Protein AF-A0A1B0G3V1-F1 (afdb_monomer_lite)

Sequence (393 aa):
MEASKSVLIEKIVREFPKKILHIKELLAAGVFPDDNFSDVQREESDADNELSPGILSYQRLHEMIHAVKAVIHDLVEDAHIVKAVQLDADTPCDEVVNPVQKYALAKIHDVETEAAAFFEHVYRYFLSRANAVSKAEKYLHYCVDYKRAVVELDEMEYFKLRVVLCEVRNHYFSLLDIVTKSFGAKCSKCCRGISASDWVRRARDLVFHLACFACDQCGRQLSTGEQFALMEDRVLCKAHYLETVEGGTTSSDDGCDGDGYHKSKTKRVRTTFTEEQLQVLQANFQIDSNPDGQDLERIASVTGLSKRVTQVWFQNSRARQKKHIHAGKNKIREPEGSSFARHINLQLTYSFQNNAQNAMQLNGTKTTLYPSHESSMDELSQDSSVHCMQSEV

Foldseek 3Di:
DDDPLVVLLVCLLPVLVVLLVVLVCCLVPVLQPDDDVVVLLVVQQVDDDPDPRQQPPCVSVVVLLVVLLVLLVVLLVNLVSLLCSLVDPPDPPPDDSDPLSVVLNVLSVVSNVVSVVSVVVSVVLVVQLVVLVVVCVVCVPPDCVSSVVNVVSSRVSSVVSSVSSVVSSVSSVSSNVSSCQVPAAAALQPRGHDDPPFDWDDDPPHIHGQQRCAAPVPSHRDDPPFDWDQDPNGIHGPVVVCCVVVVPPPDDDDDDDDDDDDDDPDDDDDDDADPVLVVLLVVVCVVPLDDDQVVLVVNCVVRVHDSVVSNVVSVVVVVVVVCVVPPPDDDDDDDDDDDDDDDDDPPPDPPPPPPDPDDDDDDDDDDDDDDDDDDDDDDDDDDDDDDDDDDDD

Radius of gyration: 38.31 Å; chains: 1; bounding box: 88×73×116 Å

Organism: Glossina morsitans morsitans (NCBI:txid37546)

InterPro domains:
  IPR001356 Homeodomain [PF00046] (267-323)
  IPR001356 Homeodomain [PS50071] (264-324)
  IPR001356 Homeodomain [SM00389] (266-328)
  IPR001356 Homeodomain [cd00086] (267-324)
  IPR001781 Zinc finger, LIM-type [PF00412] (187-243)
  IPR001781 Zinc finger, LIM-type [PS00478] (187-222)
  IPR001781 Zinc finger, LIM-type [PS50023] (185-247)
  IPR001781 Zinc finger, LIM-type [SM00132] (186-240)
  IPR003186 Proteasome activator PA28, C-terminal domain [PF02252] (59-183)
  IPR009057 Homedomain-like superfamily [SSF46689] (252-323)
  IPR036252 Proteasome activator superfamily [SSF47216] (10-184)
  IPR036997 Proteasome activator PA28, C-terminal domain superfamily [G3DSA:1.20.120.180] (55-182)
  IPR050453 LIM/homeobox transcription factors [PTHR24208] (143-377)

pLDDT: mean 73.2, std 25.64, range [22.42, 98.25]

Secondary structure (DSSP, 8-state):
-PPPHHHHHHHHHHHHHHHHHHHHHHHHSTTS-SS-HHHHHHTTTTS---S-TTSS--HHHHHHHHHHHHHHHHHHHHHHHHHHHHH-TT--TTS---HHHHHHHHHHHHHHHHHHHHHHHHHHHHHHHHHHHHHHHHTTTT-THHHHHHHHHHHHHHHHHHHHHHHHHHHHHHHHHHHHHHHS-B-TTT-PBPPTT--EEEETTEEEETTT-B-TTT-PBPPTT--EEEETTEEEEHHHHHHHHHTT-----------------PPPPPPPPPHHHHHHHHHHHHH-SS--HHHHHHHHHHHT--HHHHHHHHHHHHHHHHHHHHTT-----------------------------------------------------------------

Structure (mmCIF, N/CA/C/O backbone):
data_AF-A0A1B0G3V1-F1
#
_entry.id   AF-A0A1B0G3V1-F1
#
loop_
_atom_site.group_PDB
_atom_site.id
_atom_site.type_symbol
_atom_site.label_atom_id
_atom_site.label_alt_id
_atom_site.label_comp_id
_atom_site.label_asym_id
_atom_site.label_entity_id
_atom_site.label_seq_id
_atom_site.pdbx_PDB_ins_code
_atom_site.Cartn_x
_atom_site.Cartn_y
_atom_site.Cartn_z
_atom_site.occupancy
_atom_site.B_iso_or_equiv
_atom_site.auth_seq_id
_atom_site.auth_comp_id
_atom_site.auth_asym_id
_atom_site.auth_atom_id
_atom_site.pdbx_PDB_model_num
ATOM 1 N N . MET A 1 1 ? -11.941 23.125 -4.110 1.00 41.34 1 MET A N 1
ATOM 2 C CA . MET A 1 1 ? -12.580 22.264 -3.095 1.00 41.34 1 MET A CA 1
ATOM 3 C C . MET A 1 1 ? -11.574 21.190 -2.748 1.00 41.34 1 MET A C 1
ATOM 5 O O . MET A 1 1 ? -11.432 20.248 -3.517 1.00 41.34 1 MET A O 1
ATOM 9 N N . GLU A 1 2 ? -10.806 21.377 -1.681 1.00 52.44 2 GLU A N 1
ATOM 10 C CA . GLU A 1 2 ? -9.935 20.316 -1.173 1.00 52.44 2 GLU A CA 1
ATOM 11 C C . GLU A 1 2 ? -10.814 19.174 -0.662 1.00 52.44 2 GLU A C 1
ATOM 13 O O . GLU A 1 2 ? -11.780 19.394 0.072 1.00 52.44 2 GLU A O 1
ATOM 18 N N . ALA A 1 3 ? -10.539 17.954 -1.119 1.00 65.00 3 ALA A N 1
ATOM 19 C CA . ALA A 1 3 ? -11.189 16.780 -0.563 1.00 65.00 3 ALA A CA 1
ATOM 20 C C . ALA A 1 3 ? -10.774 16.657 0.909 1.00 65.00 3 ALA A C 1
ATOM 22 O O . ALA A 1 3 ? -9.590 16.752 1.224 1.00 65.00 3 ALA A O 1
ATOM 23 N N . SER A 1 4 ? -11.740 16.438 1.805 1.00 81.19 4 SER A N 1
ATOM 24 C CA . SER A 1 4 ? -11.443 16.205 3.221 1.00 81.19 4 SER A CA 1
ATOM 25 C C . SER A 1 4 ? -10.460 15.038 3.372 1.00 81.19 4 SER A C 1
ATOM 27 O O . SER A 1 4 ? -10.542 14.052 2.635 1.00 81.19 4 SER A O 1
ATOM 29 N N . LYS A 1 5 ? -9.547 15.122 4.346 1.00 83.44 5 LYS A N 1
ATOM 30 C CA . LYS A 1 5 ? -8.540 14.090 4.640 1.00 83.44 5 LYS A CA 1
ATOM 31 C C . LYS A 1 5 ? -9.119 12.673 4.714 1.00 83.44 5 LYS A C 1
ATOM 33 O O . LYS A 1 5 ? -8.506 11.737 4.207 1.00 83.44 5 LYS A O 1
ATOM 38 N N . SER A 1 6 ? -10.317 12.510 5.276 1.00 83.12 6 SER A N 1
ATOM 39 C CA . SER A 1 6 ? -11.014 11.217 5.341 1.00 83.12 6 SER A CA 1
ATOM 40 C C . SER A 1 6 ? -11.333 10.640 3.956 1.00 83.12 6 SER A C 1
ATOM 42 O O . SER A 1 6 ? -11.137 9.447 3.732 1.00 83.12 6 SER A O 1
ATOM 44 N N . VAL A 1 7 ? -11.744 11.485 3.007 1.00 87.75 7 VAL A N 1
ATOM 45 C CA . VAL A 1 7 ? -12.049 11.100 1.620 1.00 87.75 7 VAL A CA 1
ATOM 46 C C . VAL A 1 7 ? -10.784 10.654 0.890 1.00 87.75 7 VAL A C 1
ATOM 48 O O . VAL A 1 7 ? -10.809 9.674 0.145 1.00 87.75 7 VAL A O 1
ATOM 51 N N . LEU A 1 8 ? -9.661 11.343 1.118 1.00 89.31 8 LEU A N 1
ATOM 52 C CA . LEU A 1 8 ? -8.372 10.960 0.540 1.00 89.31 8 LEU A CA 1
ATOM 53 C C . LEU A 1 8 ? -7.884 9.616 1.091 1.00 89.31 8 LEU A C 1
ATOM 55 O O . LEU A 1 8 ? -7.462 8.764 0.313 1.00 89.31 8 LEU A O 1
ATOM 59 N N . ILE A 1 9 ? -8.002 9.392 2.403 1.00 89.75 9 ILE A N 1
ATOM 60 C CA . ILE A 1 9 ? -7.645 8.112 3.034 1.00 89.75 9 ILE A CA 1
ATOM 61 C C . ILE A 1 9 ? -8.496 6.972 2.463 1.00 89.75 9 ILE A C 1
ATOM 63 O O . ILE A 1 9 ? -7.950 5.939 2.076 1.00 89.75 9 ILE A O 1
ATOM 67 N N . GLU A 1 10 ? -9.815 7.156 2.353 1.00 88.19 10 GLU A N 1
ATOM 68 C CA . GLU A 1 10 ? -10.707 6.140 1.783 1.00 88.19 10 GLU A CA 1
ATOM 69 C C . GLU A 1 10 ? -10.353 5.832 0.320 1.00 88.19 10 GLU A C 1
ATOM 71 O O . GLU A 1 10 ? -10.288 4.665 -0.079 1.00 88.19 10 GLU A O 1
ATOM 76 N N . LYS A 1 11 ? -10.052 6.869 -0.472 1.00 90.19 11 LYS A N 1
ATOM 77 C CA . LYS A 1 11 ? -9.587 6.710 -1.854 1.00 90.19 11 LYS A CA 1
ATOM 78 C C . LYS A 1 11 ? -8.290 5.897 -1.910 1.00 90.19 11 LYS A C 1
ATOM 80 O O . LYS A 1 11 ? -8.222 4.956 -2.695 1.00 90.19 11 LYS A O 1
ATOM 85 N N . ILE A 1 12 ? -7.296 6.211 -1.077 1.00 93.12 12 ILE A N 1
ATOM 86 C CA . ILE A 1 12 ? -6.013 5.489 -1.035 1.00 93.12 12 ILE A CA 1
ATOM 87 C C . ILE A 1 12 ? -6.235 4.006 -0.718 1.00 93.12 12 ILE A C 1
ATOM 89 O O . ILE A 1 12 ? -5.796 3.140 -1.476 1.00 93.12 12 ILE A O 1
ATOM 93 N N . VAL A 1 13 ? -6.967 3.707 0.360 1.00 91.12 13 VAL A N 1
ATOM 94 C CA . VAL A 1 13 ? -7.218 2.328 0.818 1.00 91.12 13 VAL A CA 1
ATOM 95 C C . VAL A 1 13 ? -7.967 1.504 -0.235 1.00 91.12 13 VAL A C 1
ATOM 97 O O . VAL A 1 13 ? -7.769 0.293 -0.324 1.00 91.12 13 VAL A O 1
ATOM 100 N N . ARG A 1 14 ? -8.797 2.143 -1.067 1.00 91.19 14 ARG A N 1
ATOM 101 C CA . ARG A 1 14 ? -9.555 1.473 -2.130 1.00 91.19 14 ARG A CA 1
ATOM 102 C C . ARG A 1 14 ? -8.787 1.327 -3.444 1.00 91.19 14 ARG A C 1
ATOM 104 O O . ARG A 1 14 ? -8.932 0.302 -4.108 1.00 91.19 14 ARG A O 1
ATOM 111 N N . GLU A 1 15 ? -8.034 2.343 -3.862 1.00 95.38 15 GLU A N 1
ATOM 112 C CA . GLU A 1 15 ? -7.413 2.374 -5.192 1.00 95.38 15 GLU A CA 1
ATOM 113 C C . GLU A 1 15 ? -6.008 1.757 -5.217 1.00 95.38 15 GLU A C 1
ATOM 115 O O . GLU A 1 15 ? -5.678 1.065 -6.180 1.00 95.38 15 GLU A O 1
ATOM 120 N N . PHE A 1 16 ? -5.194 1.912 -4.165 1.00 96.81 16 PHE A N 1
ATOM 121 C CA . PHE A 1 16 ? -3.821 1.380 -4.164 1.00 96.81 16 PHE A CA 1
ATOM 122 C C . PHE A 1 16 ? -3.772 -0.147 -4.328 1.00 96.81 16 PHE A C 1
ATOM 124 O O . PHE A 1 16 ? -2.974 -0.620 -5.139 1.00 96.81 16 PHE A O 1
ATOM 131 N N . PRO A 1 17 ? -4.641 -0.951 -3.675 1.00 96.50 17 PRO A N 1
ATOM 132 C CA . PRO A 1 17 ? -4.692 -2.389 -3.931 1.00 96.50 17 PRO A CA 1
ATOM 133 C C . PRO A 1 17 ? -4.973 -2.741 -5.397 1.00 96.50 17 PRO A C 1
ATOM 135 O O . PRO A 1 17 ? -4.404 -3.701 -5.910 1.00 96.50 17 PRO A O 1
ATOM 138 N N . LYS A 1 18 ? -5.805 -1.954 -6.094 1.00 96.44 18 LYS A N 1
ATOM 139 C CA . LYS A 1 18 ? -6.085 -2.169 -7.521 1.00 96.44 18 LYS A CA 1
ATOM 140 C C . LYS A 1 18 ? -4.871 -1.841 -8.380 1.00 96.44 18 LYS A C 1
ATOM 142 O O . LYS A 1 18 ? -4.562 -2.608 -9.281 1.00 96.44 18 LYS A O 1
ATOM 147 N N . LYS A 1 19 ? -4.150 -0.756 -8.076 1.00 97.38 19 LYS A N 1
ATOM 148 C CA . LYS A 1 19 ? -2.897 -0.411 -8.767 1.00 97.38 19 LYS A CA 1
ATOM 149 C C . LYS A 1 19 ? -1.826 -1.485 -8.566 1.00 97.38 19 LYS A C 1
ATOM 151 O O . LYS A 1 19 ? -1.173 -1.889 -9.521 1.00 97.38 19 LYS A O 1
ATOM 156 N N . ILE A 1 20 ? -1.705 -2.024 -7.351 1.00 97.25 20 ILE A N 1
ATOM 157 C CA . ILE A 1 20 ? -0.814 -3.155 -7.051 1.00 97.25 20 ILE A CA 1
ATOM 158 C C . ILE A 1 20 ? -1.185 -4.384 -7.889 1.00 97.25 20 ILE A C 1
ATOM 160 O O . ILE A 1 20 ? -0.295 -5.039 -8.430 1.00 97.25 20 ILE A O 1
ATOM 164 N N . LEU A 1 21 ? -2.477 -4.716 -7.985 1.00 95.06 21 LEU A N 1
ATOM 165 C CA . LEU A 1 21 ? -2.950 -5.822 -8.822 1.00 95.06 21 LEU A CA 1
ATOM 166 C C . LEU A 1 21 ? -2.661 -5.565 -10.300 1.00 95.06 21 LEU A C 1
ATOM 168 O O . LEU A 1 21 ? -2.097 -6.437 -10.945 1.00 95.06 21 LEU A O 1
ATOM 172 N N . HIS A 1 22 ? -2.929 -4.359 -10.794 1.00 94.31 22 HIS A N 1
ATOM 173 C CA . HIS A 1 22 ? -2.616 -3.977 -12.166 1.00 94.31 22 HIS A CA 1
ATOM 174 C C . HIS A 1 22 ? -1.121 -4.130 -12.481 1.00 94.31 22 HIS A C 1
ATOM 176 O O . HIS A 1 22 ? -0.763 -4.695 -13.506 1.00 94.31 22 HIS A O 1
ATOM 182 N N . ILE A 1 23 ? -0.222 -3.717 -11.581 1.00 94.88 23 ILE A N 1
ATOM 183 C CA . ILE A 1 23 ? 1.225 -3.912 -11.777 1.00 94.88 23 ILE A CA 1
ATOM 184 C C . ILE A 1 23 ? 1.596 -5.400 -11.771 1.00 94.88 23 ILE A C 1
ATOM 186 O O . ILE A 1 23 ? 2.448 -5.828 -12.546 1.00 94.88 23 ILE A O 1
ATOM 190 N N . LYS A 1 24 ? 0.961 -6.215 -10.920 1.00 92.44 24 LYS A N 1
ATOM 191 C CA . LYS A 1 24 ? 1.150 -7.675 -10.949 1.00 92.44 24 LYS A CA 1
ATOM 192 C C . LYS A 1 24 ? 0.668 -8.278 -12.265 1.00 92.44 24 LYS A C 1
ATOM 194 O O . LYS A 1 24 ? 1.334 -9.161 -12.784 1.00 92.44 24 LYS A O 1
ATOM 199 N N . GLU A 1 25 ? -0.449 -7.798 -12.796 1.00 91.12 25 GLU A N 1
ATOM 200 C CA . GLU A 1 25 ? -0.955 -8.194 -14.107 1.00 91.12 25 GLU A CA 1
ATOM 201 C C . GLU A 1 25 ? -0.005 -7.751 -15.218 1.00 91.12 25 GLU A C 1
ATOM 203 O O . GLU A 1 25 ? 0.271 -8.553 -16.092 1.00 91.12 25 GLU A O 1
ATOM 208 N N . LEU A 1 26 ? 0.578 -6.549 -15.172 1.00 88.75 26 LEU A N 1
ATOM 209 C CA . LEU A 1 26 ? 1.606 -6.130 -16.136 1.00 88.75 26 LEU A CA 1
ATOM 210 C C . LEU A 1 26 ? 2.846 -7.031 -16.093 1.00 88.75 26 LEU A C 1
ATOM 212 O O . LEU A 1 26 ? 3.433 -7.309 -17.133 1.00 88.75 26 LEU A O 1
ATOM 216 N N . LEU A 1 27 ? 3.235 -7.487 -14.900 1.00 86.06 27 LEU A N 1
ATOM 217 C CA . LEU A 1 27 ? 4.359 -8.405 -14.708 1.00 86.06 27 LEU A CA 1
ATOM 218 C C . LEU A 1 27 ? 4.049 -9.855 -15.121 1.00 86.06 27 LEU A C 1
ATOM 220 O O . LEU A 1 27 ? 4.995 -10.593 -15.366 1.00 86.06 27 LEU A O 1
ATOM 224 N N . ALA A 1 28 ? 2.775 -10.266 -15.136 1.00 80.56 28 ALA A N 1
ATOM 225 C CA . ALA A 1 28 ? 2.342 -11.651 -15.370 1.00 80.56 28 ALA A CA 1
ATOM 226 C C . ALA A 1 28 ? 1.666 -11.877 -16.734 1.00 80.56 28 ALA A C 1
ATOM 228 O O . ALA A 1 28 ? 1.690 -12.978 -17.275 1.00 80.56 28 ALA A O 1
ATOM 229 N N . ALA A 1 29 ? 1.013 -10.858 -17.287 1.00 62.97 29 ALA A N 1
ATOM 230 C CA . ALA A 1 29 ? 0.529 -10.866 -18.655 1.00 62.97 29 ALA A CA 1
ATOM 231 C C . ALA A 1 29 ? 1.750 -10.763 -19.570 1.00 62.97 29 ALA A C 1
ATOM 233 O O . ALA A 1 29 ? 2.663 -9.996 -19.272 1.00 62.97 29 ALA A O 1
ATOM 234 N N . GLY A 1 30 ? 1.752 -11.471 -20.703 1.00 56.88 30 GLY A N 1
ATOM 235 C CA . GLY A 1 30 ? 2.841 -11.506 -21.698 1.00 56.88 30 GLY A CA 1
ATOM 236 C C . GLY A 1 30 ? 3.227 -10.162 -22.355 1.00 56.88 30 GLY A C 1
ATOM 237 O O . GLY A 1 30 ? 3.735 -10.132 -23.471 1.00 56.88 30 GLY A O 1
ATOM 238 N N . VAL A 1 31 ? 2.967 -9.031 -21.695 1.00 61.94 31 VAL A N 1
ATOM 239 C CA . VAL A 1 31 ? 3.652 -7.748 -21.881 1.00 61.94 31 VAL A CA 1
ATOM 240 C C . VAL A 1 31 ? 5.141 -7.884 -21.542 1.00 61.94 31 VAL A C 1
ATOM 242 O O . VAL A 1 31 ? 5.969 -7.362 -22.280 1.00 61.94 31 VAL A O 1
ATOM 245 N N . PHE A 1 32 ? 5.478 -8.632 -20.486 1.00 66.81 32 PHE A N 1
ATOM 246 C CA . PHE A 1 32 ? 6.849 -9.008 -20.130 1.00 66.81 32 PHE A CA 1
ATOM 247 C C . PHE A 1 32 ? 6.982 -10.539 -20.188 1.00 66.81 32 PHE A C 1
ATOM 249 O O . PHE A 1 32 ? 6.655 -11.195 -19.201 1.00 66.81 32 PHE A O 1
ATOM 256 N N . PRO A 1 33 ? 7.390 -11.136 -21.324 1.00 60.84 33 PRO A N 1
ATOM 257 C CA . PRO A 1 33 ? 7.521 -12.589 -21.441 1.00 60.84 33 PRO A CA 1
ATOM 258 C C . PRO A 1 33 ? 8.522 -13.162 -20.425 1.00 60.84 33 PRO A C 1
ATOM 260 O O . PRO A 1 33 ? 9.569 -12.569 -20.150 1.00 60.84 33 PRO A O 1
ATOM 263 N N . ASP A 1 34 ? 8.179 -14.320 -19.857 1.00 57.31 34 ASP A N 1
ATOM 264 C CA . ASP A 1 34 ? 8.804 -14.813 -18.629 1.00 57.31 34 ASP A CA 1
ATOM 265 C C . ASP A 1 34 ? 10.310 -15.099 -18.753 1.00 57.31 34 ASP A C 1
ATOM 267 O O . ASP A 1 34 ? 11.017 -14.845 -17.777 1.00 57.31 34 ASP A O 1
ATOM 271 N N . ASP A 1 35 ? 10.836 -15.497 -19.926 1.00 54.62 35 ASP A N 1
ATOM 272 C CA . ASP A 1 35 ? 12.162 -16.141 -19.953 1.00 54.62 35 ASP A CA 1
ATOM 273 C C . ASP A 1 35 ? 13.162 -15.773 -21.066 1.00 54.62 35 ASP A C 1
ATOM 275 O O . ASP A 1 35 ? 14.264 -16.327 -21.063 1.00 54.62 35 ASP A O 1
ATOM 279 N N . ASN A 1 36 ? 12.907 -14.826 -21.982 1.00 57.75 36 ASN A N 1
ATOM 280 C CA . ASN A 1 36 ? 13.995 -14.368 -22.862 1.00 57.75 36 ASN A CA 1
ATOM 281 C C . ASN A 1 36 ? 13.701 -13.081 -23.645 1.00 57.75 36 ASN A C 1
ATOM 283 O O . ASN A 1 36 ? 12.720 -12.998 -24.379 1.00 57.75 36 ASN A O 1
ATOM 287 N N . PHE A 1 37 ? 14.614 -12.102 -23.594 1.00 64.81 37 PHE A N 1
ATOM 288 C CA . PHE A 1 37 ? 14.570 -10.942 -24.501 1.00 64.81 37 PHE A CA 1
ATOM 289 C C . PHE A 1 37 ? 14.668 -11.365 -25.977 1.00 64.81 37 PHE A C 1
ATOM 291 O O . PHE A 1 37 ? 14.140 -10.699 -26.863 1.00 64.81 37 PHE A O 1
ATOM 298 N N . SER A 1 38 ? 15.289 -12.516 -26.244 1.00 59.09 38 SER A N 1
ATOM 299 C CA . SER A 1 38 ? 15.387 -13.072 -27.594 1.00 59.09 38 SER A CA 1
ATOM 300 C C . SER A 1 38 ? 14.032 -13.427 -28.222 1.00 59.09 38 SER A C 1
ATOM 302 O O . SER A 1 38 ? 13.942 -13.421 -29.446 1.00 59.09 38 SER A O 1
ATOM 304 N N . ASP A 1 39 ? 12.976 -13.662 -27.435 1.00 54.94 39 ASP A N 1
ATOM 305 C CA . ASP A 1 39 ? 11.621 -13.868 -27.968 1.00 54.94 39 ASP A CA 1
ATOM 306 C C . ASP A 1 39 ? 10.946 -12.535 -28.340 1.00 54.94 39 ASP A C 1
ATOM 308 O O . ASP A 1 39 ? 10.240 -12.470 -29.343 1.00 54.94 39 ASP A O 1
ATOM 312 N N . VAL A 1 40 ? 11.269 -11.446 -27.626 1.00 57.56 40 VAL A N 1
ATOM 313 C CA . VAL A 1 40 ? 10.843 -10.072 -27.969 1.00 57.56 40 VAL A CA 1
ATOM 314 C C . VAL A 1 40 ? 11.434 -9.632 -29.314 1.00 57.56 40 VAL A C 1
ATOM 316 O O . VAL A 1 40 ? 10.771 -8.948 -30.085 1.00 57.56 40 VAL A O 1
ATOM 319 N N . GLN A 1 41 ? 12.660 -10.061 -29.629 1.00 56.66 41 GLN A N 1
ATOM 320 C CA . GLN A 1 41 ? 13.296 -9.777 -30.920 1.00 56.66 41 GLN A CA 1
ATOM 321 C C . GLN A 1 41 ? 12.769 -10.645 -32.077 1.00 56.66 41 GLN A C 1
ATOM 323 O O . GLN A 1 41 ? 12.874 -10.238 -33.233 1.00 56.66 41 GLN A O 1
ATOM 328 N N . ARG A 1 42 ? 12.239 -11.845 -31.793 1.00 48.03 42 ARG A N 1
ATOM 329 C CA . ARG A 1 42 ? 11.872 -12.843 -32.815 1.00 48.03 42 ARG A CA 1
ATOM 330 C C . ARG A 1 42 ? 10.510 -12.559 -33.461 1.00 48.03 42 ARG A C 1
ATOM 332 O O . ARG A 1 42 ? 10.368 -12.766 -34.657 1.00 48.03 42 ARG A O 1
ATOM 339 N N . GLU A 1 43 ? 9.541 -12.036 -32.705 1.00 48.56 43 GLU A N 1
ATOM 340 C CA . GLU A 1 43 ? 8.229 -11.614 -33.247 1.00 48.56 43 GLU A CA 1
ATOM 341 C C . GLU A 1 43 ? 8.336 -10.417 -34.207 1.00 48.56 43 GLU A C 1
ATOM 343 O O . GLU A 1 43 ? 7.479 -10.183 -35.056 1.00 48.56 43 GLU A O 1
ATOM 348 N N . GLU A 1 44 ? 9.413 -9.658 -34.069 1.00 50.81 44 GLU A N 1
ATOM 349 C CA . GLU A 1 44 ? 9.633 -8.382 -34.728 1.00 50.81 44 GLU A CA 1
ATOM 350 C C . GLU A 1 44 ? 10.407 -8.518 -36.062 1.00 50.81 44 GLU A C 1
ATOM 352 O O . GLU A 1 44 ? 10.298 -7.656 -36.934 1.00 50.81 44 GLU A O 1
ATOM 357 N N . SER A 1 45 ? 11.132 -9.627 -36.274 1.00 49.50 45 SER A N 1
ATOM 358 C CA . SER A 1 45 ? 11.856 -9.916 -37.525 1.00 49.50 45 SER A CA 1
ATOM 359 C C . SER A 1 45 ? 10.982 -10.443 -38.669 1.00 49.50 45 SER A C 1
ATOM 361 O O . SER A 1 45 ? 11.428 -10.433 -39.813 1.00 49.50 45 SER A O 1
ATOM 363 N N . ASP A 1 46 ? 9.757 -10.891 -38.377 1.00 47.59 46 ASP A N 1
ATOM 364 C CA . ASP A 1 46 ? 8.827 -11.453 -39.372 1.00 47.59 46 ASP A CA 1
ATOM 365 C C . ASP A 1 46 ? 7.996 -10.373 -40.103 1.00 47.59 46 ASP A C 1
ATOM 367 O O . ASP A 1 46 ? 7.185 -10.687 -40.975 1.00 47.59 46 ASP A O 1
ATOM 371 N N . ALA A 1 47 ? 8.186 -9.090 -39.770 1.00 48.47 47 ALA A N 1
ATOM 372 C CA . ALA A 1 47 ? 7.537 -7.966 -40.440 1.00 48.47 47 ALA A CA 1
ATOM 373 C C . ALA A 1 47 ? 8.410 -7.430 -41.593 1.00 48.47 47 ALA A C 1
ATOM 375 O O . ALA A 1 47 ? 9.429 -6.777 -41.367 1.00 48.47 47 ALA A O 1
ATOM 376 N N . ASP A 1 48 ? 7.982 -7.689 -42.832 1.00 43.22 48 ASP A N 1
ATOM 377 C CA . ASP A 1 48 ? 8.581 -7.250 -44.103 1.00 43.22 48 ASP A CA 1
ATOM 378 C C . ASP A 1 48 ? 8.819 -5.722 -44.189 1.00 43.22 48 ASP A C 1
ATOM 380 O O . ASP A 1 48 ? 8.029 -4.986 -44.785 1.00 43.22 48 ASP A O 1
ATOM 384 N N . ASN A 1 49 ? 9.916 -5.209 -43.621 1.00 42.53 49 ASN A N 1
ATOM 385 C CA . ASN A 1 49 ? 10.297 -3.801 -43.746 1.00 42.53 49 ASN A CA 1
ATOM 386 C C . ASN A 1 49 ? 11.707 -3.675 -44.348 1.00 42.53 49 ASN A C 1
ATOM 388 O O . ASN A 1 49 ? 12.718 -3.923 -43.692 1.00 42.53 49 ASN A O 1
ATOM 392 N N . GLU A 1 50 ? 11.771 -3.279 -45.624 1.00 42.81 50 GLU A N 1
ATOM 393 C CA . GLU A 1 50 ? 12.979 -3.123 -46.456 1.00 42.81 50 GLU A CA 1
ATOM 394 C C . GLU A 1 50 ? 13.902 -1.944 -46.048 1.00 42.81 50 GLU A C 1
ATOM 396 O O . GLU A 1 50 ? 14.552 -1.318 -46.886 1.00 42.81 50 GLU A O 1
ATOM 401 N N . LEU A 1 51 ? 14.039 -1.646 -44.754 1.00 40.47 51 LEU A N 1
ATOM 402 C CA . LEU A 1 51 ? 15.114 -0.798 -44.228 1.00 40.47 51 LEU A CA 1
ATOM 403 C C . LEU A 1 51 ? 15.922 -1.588 -43.189 1.00 40.47 51 LEU A C 1
ATOM 405 O O . LEU A 1 51 ? 15.477 -1.756 -42.063 1.00 40.47 51 LEU A O 1
ATOM 409 N N . SER A 1 52 ? 17.123 -2.046 -43.575 1.00 41.66 52 SER A N 1
ATOM 410 C CA . SER A 1 52 ? 18.166 -2.654 -42.717 1.00 41.66 52 SER A CA 1
ATOM 411 C C . SER A 1 52 ? 17.641 -3.471 -41.509 1.00 41.66 52 SER A C 1
ATOM 413 O O . SER A 1 52 ? 17.536 -2.928 -40.404 1.00 41.66 52 SER A O 1
ATOM 415 N N . PRO A 1 53 ? 17.407 -4.791 -41.663 1.00 43.44 53 PRO A N 1
ATOM 416 C CA . PRO A 1 53 ? 16.528 -5.597 -40.792 1.00 43.44 53 PRO A CA 1
ATOM 417 C C . PRO A 1 53 ? 16.955 -5.869 -39.332 1.00 43.44 53 PRO A C 1
ATOM 419 O O . PRO A 1 53 ? 16.436 -6.795 -38.726 1.00 43.44 53 PRO A O 1
ATOM 422 N N . GLY A 1 54 ? 17.917 -5.154 -38.736 1.00 47.00 54 GLY A N 1
ATOM 423 C CA . GLY A 1 54 ? 18.529 -5.596 -37.464 1.00 47.00 54 GLY A CA 1
ATOM 424 C C . GLY A 1 54 ? 18.633 -4.582 -36.327 1.00 47.00 54 GLY A C 1
ATOM 425 O O . GLY A 1 54 ? 19.090 -4.947 -35.252 1.00 47.00 54 GLY A O 1
ATOM 426 N N . ILE A 1 55 ? 18.294 -3.308 -36.548 1.00 47.72 55 ILE A N 1
ATOM 427 C CA . ILE A 1 55 ? 18.562 -2.225 -35.572 1.00 47.72 55 ILE A CA 1
ATOM 428 C C . ILE A 1 55 ? 17.276 -1.461 -35.180 1.00 47.72 55 ILE A C 1
ATOM 430 O O . ILE A 1 55 ? 17.235 -0.753 -34.169 1.00 47.72 55 ILE A O 1
ATOM 434 N N . LEU A 1 56 ? 16.204 -1.617 -35.962 1.00 48.81 56 LEU A N 1
ATOM 435 C CA . LEU A 1 56 ? 15.004 -0.778 -35.886 1.00 48.81 56 LEU A CA 1
ATOM 436 C C . LEU A 1 56 ? 13.836 -1.385 -35.118 1.00 48.81 56 LEU A C 1
ATOM 438 O O . LEU A 1 56 ? 12.918 -0.642 -34.775 1.00 48.81 56 LEU A O 1
ATOM 442 N N . SER A 1 57 ? 13.880 -2.674 -34.799 1.00 56.16 57 SER A N 1
ATOM 443 C CA . SER A 1 57 ? 12.777 -3.287 -34.086 1.00 56.16 57 SER A CA 1
ATOM 444 C C . SER A 1 57 ? 13.029 -3.255 -32.577 1.00 56.16 57 SER A C 1
ATOM 446 O O . SER A 1 57 ? 13.857 -3.984 -32.036 1.00 56.16 57 SER A O 1
ATOM 448 N N . TYR A 1 58 ? 12.409 -2.254 -31.948 1.00 69.50 58 TYR A N 1
ATOM 449 C CA . TYR A 1 58 ? 12.339 -2.031 -30.499 1.00 69.50 58 TYR A CA 1
ATOM 450 C C . TYR A 1 58 ? 10.925 -1.583 -30.093 1.00 69.50 58 TYR A C 1
ATOM 452 O O . TYR A 1 58 ? 10.722 -1.011 -29.020 1.00 69.50 58 TYR A O 1
ATOM 460 N N . GLN A 1 59 ? 9.943 -1.767 -30.978 1.00 72.06 59 GLN A N 1
ATOM 461 C CA . GLN A 1 59 ? 8.606 -1.204 -30.826 1.00 72.06 59 GLN A CA 1
ATOM 462 C C . GLN A 1 59 ? 7.928 -1.774 -29.582 1.00 72.06 59 GLN A C 1
ATOM 464 O O . GLN A 1 59 ? 7.354 -1.018 -28.796 1.00 72.06 59 GLN A O 1
ATOM 469 N N . ARG A 1 60 ? 8.114 -3.071 -29.328 1.00 77.31 60 ARG A N 1
ATOM 470 C CA . ARG A 1 60 ? 7.644 -3.713 -28.107 1.00 77.31 60 ARG A CA 1
ATOM 471 C C . ARG A 1 60 ? 8.287 -3.123 -26.856 1.00 77.31 60 ARG A C 1
ATOM 473 O O . ARG A 1 60 ? 7.588 -2.797 -25.902 1.00 77.31 60 ARG A O 1
ATOM 480 N N . LEU A 1 61 ? 9.601 -2.901 -26.871 1.00 84.12 61 LEU A N 1
ATOM 481 C CA . LEU A 1 61 ? 10.302 -2.264 -25.754 1.00 84.12 61 LEU A CA 1
ATOM 482 C C . LEU A 1 61 ? 9.817 -0.819 -25.536 1.00 84.12 61 LEU A C 1
ATOM 484 O O . LEU A 1 61 ? 9.667 -0.388 -24.397 1.00 84.12 61 LEU A O 1
ATOM 488 N N . HIS A 1 62 ? 9.488 -0.085 -26.602 1.00 86.25 62 HIS A N 1
ATOM 489 C CA . HIS A 1 62 ? 8.884 1.246 -26.504 1.00 86.25 62 HIS A CA 1
ATOM 490 C C . HIS A 1 62 ? 7.501 1.197 -25.836 1.00 86.25 62 HIS A C 1
ATOM 492 O O . HIS A 1 62 ? 7.233 1.992 -24.934 1.00 86.25 62 HIS A O 1
ATOM 498 N N . GLU A 1 63 ? 6.633 0.264 -26.236 1.00 85.69 63 GLU A N 1
ATOM 499 C CA . GLU A 1 63 ? 5.322 0.052 -25.604 1.00 85.69 63 GLU A CA 1
ATOM 500 C C . GLU A 1 63 ? 5.470 -0.237 -24.108 1.00 85.69 63 GLU A C 1
ATOM 502 O O . GLU A 1 63 ? 4.766 0.348 -23.281 1.00 85.69 63 GLU A O 1
ATOM 507 N N . MET A 1 64 ? 6.440 -1.080 -23.749 1.00 87.81 64 MET A N 1
ATOM 508 C CA . MET A 1 64 ? 6.751 -1.395 -22.359 1.00 87.81 64 MET A CA 1
ATOM 509 C C . MET A 1 64 ? 7.241 -0.162 -21.598 1.00 87.81 64 MET A C 1
ATOM 511 O O . MET A 1 64 ? 6.732 0.126 -20.519 1.00 87.81 64 MET A O 1
ATOM 515 N N . ILE A 1 65 ? 8.170 0.615 -22.166 1.00 92.19 65 ILE A N 1
ATOM 516 C CA . ILE A 1 65 ? 8.632 1.883 -21.583 1.00 92.19 65 ILE A CA 1
ATOM 517 C C . ILE A 1 65 ? 7.449 2.831 -21.355 1.00 92.19 65 ILE A C 1
ATOM 519 O O . ILE A 1 65 ? 7.364 3.467 -20.304 1.00 92.19 65 ILE A O 1
ATOM 523 N N . HIS A 1 66 ? 6.523 2.926 -22.311 1.00 92.12 66 HIS A N 1
ATOM 524 C CA . HIS A 1 66 ? 5.343 3.778 -22.193 1.00 92.12 66 HIS A CA 1
ATOM 525 C C . HIS A 1 66 ? 4.414 3.306 -21.065 1.00 92.12 66 HIS A C 1
ATOM 527 O O . HIS A 1 66 ? 3.946 4.125 -20.272 1.00 92.12 66 HIS A O 1
ATOM 533 N N . ALA A 1 67 ? 4.181 1.996 -20.954 1.00 91.81 67 ALA A N 1
ATOM 534 C CA . ALA A 1 67 ? 3.399 1.412 -19.870 1.00 91.81 67 ALA A CA 1
ATOM 535 C C . ALA A 1 67 ? 4.051 1.676 -18.503 1.00 91.81 67 ALA A C 1
ATOM 537 O O . ALA A 1 67 ? 3.390 2.183 -17.600 1.00 91.81 67 ALA A O 1
ATOM 538 N N . VAL A 1 68 ? 5.359 1.423 -18.367 1.00 94.00 68 VAL A N 1
ATOM 539 C CA . VAL A 1 68 ? 6.114 1.657 -17.124 1.00 94.00 68 VAL A CA 1
ATOM 540 C C . VAL A 1 68 ? 6.104 3.137 -16.734 1.00 94.00 68 VAL A C 1
ATOM 542 O O . VAL A 1 68 ? 5.842 3.467 -15.578 1.00 94.00 68 VAL A O 1
ATOM 545 N N . LYS A 1 69 ? 6.307 4.050 -17.692 1.00 95.31 69 LYS A N 1
ATOM 546 C CA . LYS A 1 69 ? 6.230 5.501 -17.457 1.00 95.31 69 LYS A CA 1
ATOM 547 C C . LYS A 1 69 ? 4.880 5.943 -16.901 1.00 95.31 69 LYS A C 1
ATOM 549 O O . LYS A 1 69 ? 4.861 6.786 -16.006 1.00 95.31 69 LYS A O 1
ATOM 554 N N . ALA A 1 70 ? 3.779 5.386 -17.405 1.00 95.94 70 ALA A N 1
ATOM 555 C CA . ALA A 1 70 ? 2.446 5.711 -16.907 1.00 95.94 70 ALA A CA 1
ATOM 556 C C . ALA A 1 70 ? 2.301 5.344 -15.420 1.00 95.94 70 ALA A C 1
ATOM 558 O O . ALA A 1 70 ? 1.848 6.163 -14.626 1.00 95.94 70 ALA A O 1
ATOM 559 N N . VAL A 1 71 ? 2.775 4.160 -15.012 1.00 96.44 71 VAL A N 1
ATOM 560 C CA . VAL A 1 71 ? 2.688 3.731 -13.604 1.00 96.44 71 VAL A CA 1
ATOM 561 C C . VAL A 1 71 ? 3.634 4.497 -12.674 1.00 96.44 71 VAL A C 1
ATOM 563 O O . VAL A 1 71 ? 3.283 4.717 -11.515 1.00 96.44 71 VAL A O 1
ATOM 566 N N . ILE A 1 72 ? 4.805 4.933 -13.158 1.00 97.12 72 ILE A N 1
ATOM 567 C CA . ILE A 1 72 ? 5.705 5.819 -12.394 1.00 97.12 72 ILE A CA 1
ATOM 568 C C . ILE A 1 72 ? 5.047 7.187 -12.180 1.00 97.12 72 ILE A C 1
ATOM 570 O O . ILE A 1 72 ? 5.088 7.717 -11.073 1.00 97.12 72 ILE A O 1
ATOM 574 N N . HIS A 1 73 ? 4.429 7.760 -13.217 1.00 96.56 73 HIS A N 1
ATOM 575 C CA . HIS A 1 73 ? 3.737 9.046 -13.111 1.00 96.56 73 HIS A CA 1
ATOM 576 C C . HIS A 1 73 ? 2.623 8.992 -12.060 1.00 96.56 73 HIS A C 1
ATOM 578 O O . HIS A 1 73 ? 2.583 9.814 -11.147 1.00 96.56 73 HIS A O 1
ATOM 584 N N . ASP A 1 74 ? 1.788 7.958 -12.143 1.00 97.06 74 ASP A N 1
ATOM 585 C CA . ASP A 1 74 ? 0.756 7.663 -11.155 1.00 97.06 74 ASP A CA 1
ATOM 586 C C . ASP A 1 74 ? 1.318 7.556 -9.729 1.00 97.06 74 ASP A C 1
ATOM 588 O O . ASP A 1 74 ? 0.721 8.088 -8.794 1.00 97.06 74 ASP A O 1
ATOM 592 N N . LEU A 1 75 ? 2.471 6.893 -9.552 1.00 97.94 75 LEU A N 1
ATOM 593 C CA . LEU A 1 75 ? 3.116 6.745 -8.244 1.00 97.94 75 LEU A CA 1
ATOM 594 C C . LEU A 1 75 ? 3.532 8.100 -7.660 1.00 97.94 75 LEU A C 1
ATOM 596 O O . LEU A 1 75 ? 3.364 8.313 -6.461 1.00 97.94 75 LEU A O 1
ATOM 600 N N . VAL A 1 76 ? 4.061 9.010 -8.482 1.00 96.75 76 VAL A N 1
ATOM 601 C CA . VAL A 1 76 ? 4.459 10.356 -8.038 1.00 96.75 76 VAL A CA 1
ATOM 602 C C . VAL A 1 76 ? 3.244 11.150 -7.561 1.00 96.75 76 VAL A C 1
ATOM 604 O O . VAL A 1 76 ? 3.276 11.737 -6.479 1.00 96.75 76 VAL A O 1
ATOM 607 N N . GLU A 1 77 ? 2.153 11.149 -8.330 1.00 95.25 77 GLU A N 1
ATOM 608 C CA . GLU A 1 77 ? 0.914 11.824 -7.927 1.00 95.25 77 GLU A CA 1
ATOM 609 C C . GLU A 1 77 ? 0.348 11.242 -6.627 1.00 95.25 77 GLU A C 1
ATOM 611 O O . GLU A 1 77 ? -0.006 11.979 -5.703 1.00 95.25 77 GLU A O 1
ATOM 616 N N . ASP A 1 78 ? 0.310 9.916 -6.526 1.00 96.50 78 ASP A N 1
ATOM 617 C CA . ASP A 1 78 ? -0.201 9.220 -5.353 1.00 96.50 78 ASP A CA 1
ATOM 618 C C . ASP A 1 78 ? 0.683 9.440 -4.114 1.00 96.50 78 ASP A C 1
ATOM 620 O O . ASP A 1 78 ? 0.157 9.630 -3.014 1.00 96.50 78 ASP A O 1
ATOM 624 N N . ALA A 1 79 ? 2.010 9.492 -4.268 1.00 96.31 79 ALA A N 1
ATOM 625 C CA . ALA A 1 79 ? 2.939 9.828 -3.189 1.00 96.31 79 ALA A CA 1
ATOM 626 C C . ALA A 1 79 ? 2.690 11.247 -2.652 1.00 96.31 79 ALA A C 1
ATOM 628 O O . ALA A 1 79 ? 2.612 11.433 -1.433 1.00 96.31 79 ALA A O 1
ATOM 629 N N . HIS A 1 80 ? 2.453 12.227 -3.532 1.00 93.62 80 HIS A N 1
ATOM 630 C CA . HIS A 1 80 ? 2.086 13.586 -3.124 1.00 93.62 80 HIS A CA 1
ATOM 631 C C . HIS A 1 80 ? 0.759 13.628 -2.355 1.00 93.62 80 HIS A C 1
ATOM 633 O O . HIS A 1 80 ? 0.650 14.337 -1.352 1.00 93.62 80 HIS A O 1
ATOM 639 N N . ILE A 1 81 ? -0.244 12.846 -2.771 1.00 92.38 81 ILE A N 1
ATOM 640 C CA . ILE A 1 81 ? -1.517 12.743 -2.041 1.00 92.38 81 ILE A CA 1
ATOM 641 C C . ILE A 1 81 ? -1.281 12.165 -0.640 1.00 92.38 81 ILE A C 1
ATOM 643 O O . ILE A 1 81 ? -1.800 12.694 0.344 1.00 92.38 81 ILE A O 1
ATOM 647 N N . VAL A 1 82 ? -0.476 11.106 -0.521 1.00 93.56 82 VAL A N 1
ATOM 648 C CA . VAL A 1 82 ? -0.142 10.499 0.778 1.00 93.56 82 VAL A CA 1
ATOM 649 C C . VAL A 1 82 ? 0.614 11.491 1.667 1.00 93.56 82 VAL A C 1
ATOM 651 O O . VAL A 1 82 ? 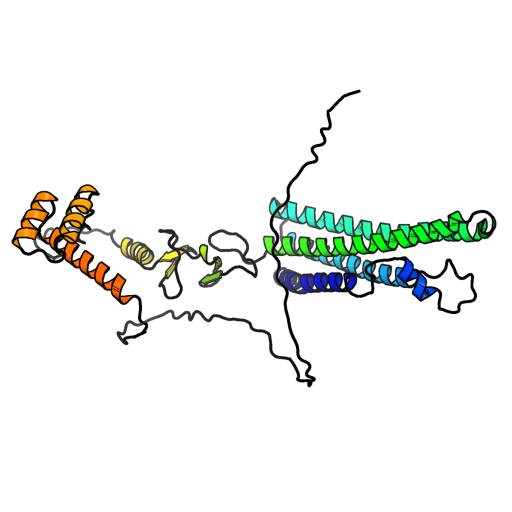0.315 11.594 2.859 1.00 93.56 82 VAL A O 1
ATOM 654 N N . LYS A 1 83 ? 1.538 12.271 1.098 1.00 91.69 83 LYS A N 1
ATOM 655 C CA . LYS A 1 83 ? 2.254 13.349 1.794 1.00 91.69 83 LYS A CA 1
ATOM 656 C C . LYS A 1 83 ? 1.302 14.413 2.330 1.00 91.69 83 LYS A C 1
ATOM 658 O O . LYS A 1 83 ? 1.396 14.769 3.502 1.00 91.69 83 LYS A O 1
ATOM 663 N N . ALA A 1 84 ? 0.347 14.858 1.513 1.00 87.88 84 ALA A N 1
ATOM 664 C CA . ALA A 1 84 ? -0.676 15.819 1.922 1.00 87.88 84 ALA A CA 1
ATOM 665 C C . ALA A 1 84 ? -1.554 15.275 3.065 1.00 87.88 84 ALA A C 1
ATOM 667 O O . ALA A 1 84 ? -1.820 15.979 4.036 1.00 87.88 84 ALA A O 1
ATOM 668 N N . VAL A 1 85 ? -1.941 13.995 3.006 1.00 88.75 85 VAL A N 1
ATOM 669 C CA . VAL A 1 85 ? -2.700 13.326 4.080 1.00 88.75 85 VAL A CA 1
ATOM 670 C C . VAL A 1 85 ? -1.904 13.256 5.392 1.00 88.75 85 VAL A C 1
ATOM 672 O O . VAL A 1 85 ? -2.488 13.402 6.471 1.00 88.75 85 VAL A O 1
ATOM 675 N N . GLN A 1 86 ? -0.588 13.029 5.323 1.00 86.25 86 GLN A N 1
ATOM 676 C CA . GLN A 1 86 ? 0.276 12.986 6.509 1.00 86.25 86 GLN A CA 1
ATOM 677 C C . GLN A 1 86 ? 0.508 14.361 7.133 1.00 86.25 86 GLN A C 1
ATOM 679 O O . GLN A 1 86 ? 0.594 14.443 8.358 1.00 86.25 86 GLN A O 1
ATOM 684 N N . LEU A 1 87 ? 0.621 15.406 6.311 1.00 83.25 87 LEU A N 1
ATOM 685 C CA . LEU A 1 87 ? 0.959 16.749 6.777 1.00 83.25 87 LEU A CA 1
ATOM 686 C C . LEU A 1 87 ? -0.206 17.505 7.420 1.00 83.25 87 LEU A C 1
ATOM 688 O O . LEU A 1 87 ? 0.094 18.408 8.179 1.00 83.25 87 LEU A O 1
ATOM 692 N N . ASP A 1 88 ? -1.465 17.101 7.186 1.00 69.94 88 ASP A N 1
ATOM 693 C CA . ASP A 1 88 ? -2.678 17.860 7.553 1.00 69.94 88 ASP A CA 1
ATOM 694 C C . ASP A 1 88 ? -2.634 19.303 7.009 1.00 69.94 88 ASP A C 1
ATOM 696 O O . ASP A 1 88 ? -1.803 20.118 7.390 1.00 69.94 88 ASP A O 1
ATOM 700 N N . ALA A 1 89 ? -3.572 19.670 6.130 1.00 53.91 89 ALA A N 1
ATOM 701 C CA . ALA A 1 89 ? -3.646 21.041 5.602 1.00 53.91 89 ALA A CA 1
ATOM 702 C C . ALA A 1 89 ? -3.814 22.118 6.705 1.00 53.91 89 ALA A C 1
ATOM 704 O O . ALA A 1 89 ? -3.561 23.293 6.452 1.00 53.91 89 ALA A O 1
ATOM 705 N N . ASP A 1 90 ? -4.180 21.701 7.925 1.00 50.66 90 ASP A N 1
ATOM 706 C CA . ASP A 1 90 ? -4.467 22.550 9.082 1.00 50.66 90 ASP A CA 1
ATOM 707 C C . ASP A 1 90 ? -3.431 22.457 10.224 1.00 50.66 90 ASP A C 1
ATOM 709 O O . ASP A 1 90 ? -3.638 23.082 11.266 1.00 50.66 90 ASP A O 1
ATOM 713 N N . THR A 1 91 ? -2.331 21.697 10.097 1.00 53.12 91 THR A N 1
ATOM 714 C CA . THR A 1 91 ? -1.315 21.654 11.169 1.00 53.12 91 THR A CA 1
ATOM 715 C C . THR A 1 91 ? -0.521 22.965 11.187 1.00 53.12 91 THR A C 1
ATOM 717 O O . THR A 1 91 ? 0.150 23.284 10.201 1.00 53.12 91 THR A O 1
ATOM 720 N N . PRO A 1 92 ? -0.564 23.754 12.281 1.00 51.66 92 PRO A N 1
ATOM 721 C CA . PRO A 1 92 ? 0.206 24.986 12.375 1.00 51.66 92 PRO A CA 1
ATOM 722 C C . PRO A 1 92 ? 1.697 24.682 12.216 1.00 51.66 92 PRO A C 1
ATOM 724 O O . PRO A 1 92 ? 2.200 23.729 12.808 1.00 51.66 92 PRO A O 1
ATOM 727 N N . CYS A 1 93 ? 2.412 25.522 11.464 1.00 55.12 93 CYS A N 1
ATOM 728 C CA . CYS A 1 93 ? 3.849 25.380 11.173 1.00 55.12 93 CYS A CA 1
ATOM 729 C C . CYS A 1 93 ? 4.738 25.232 12.433 1.00 55.12 93 CYS A C 1
ATOM 731 O O . CYS A 1 93 ? 5.876 24.776 12.337 1.00 55.12 93 CYS A O 1
ATOM 733 N N . ASP A 1 94 ? 4.208 25.602 13.604 1.00 52.69 94 ASP A N 1
ATOM 734 C CA . ASP A 1 94 ? 4.883 25.568 14.902 1.00 52.69 94 ASP A CA 1
ATOM 735 C C . ASP A 1 94 ? 4.644 24.271 15.708 1.00 52.69 94 ASP A C 1
ATOM 737 O O . ASP A 1 94 ? 5.285 24.069 16.744 1.00 52.69 94 ASP A O 1
ATOM 741 N N . GLU A 1 95 ? 3.763 23.362 15.266 1.00 56.94 95 GLU A N 1
ATOM 742 C CA . GLU A 1 95 ? 3.599 22.059 15.920 1.00 56.94 95 GLU A CA 1
ATOM 743 C C . GLU A 1 95 ? 4.716 21.089 15.518 1.00 56.94 95 GLU A C 1
ATOM 745 O O . GLU A 1 95 ? 4.990 20.819 14.346 1.00 56.94 95 GLU A O 1
ATOM 750 N N . VAL A 1 96 ? 5.379 20.523 16.528 1.00 60.38 96 VAL A N 1
ATOM 751 C CA . VAL A 1 96 ? 6.432 19.527 16.335 1.00 60.38 96 VAL A CA 1
ATOM 752 C C . VAL A 1 96 ? 5.818 18.278 15.707 1.00 60.38 96 VAL A C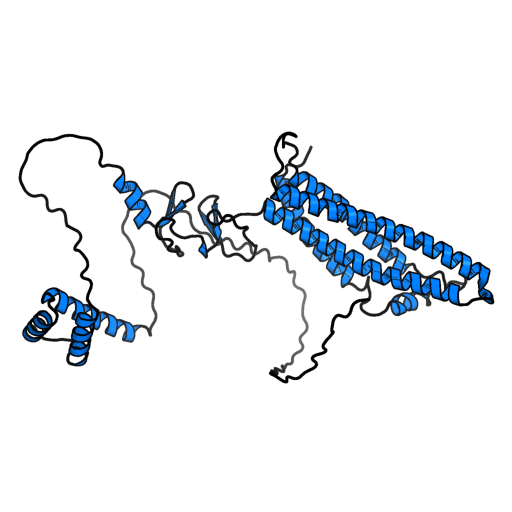 1
ATOM 754 O O . VAL A 1 96 ? 5.213 17.464 16.404 1.00 60.38 96 VAL A O 1
ATOM 757 N N . VAL A 1 97 ? 6.038 18.098 14.400 1.00 68.44 97 VAL A N 1
ATOM 758 C CA . VAL A 1 97 ? 5.758 16.843 13.688 1.00 68.44 97 VAL A CA 1
ATOM 759 C C . VAL A 1 97 ? 6.290 15.686 14.530 1.00 68.44 97 VAL A C 1
ATOM 761 O O . VAL A 1 97 ? 7.488 15.629 14.849 1.00 68.44 97 VAL A O 1
ATOM 764 N N . ASN A 1 98 ? 5.401 14.779 14.931 1.00 77.69 98 ASN A N 1
ATOM 765 C CA . ASN A 1 98 ? 5.784 13.716 15.848 1.00 77.69 98 ASN A CA 1
ATOM 766 C C . ASN A 1 98 ? 6.791 12.756 15.165 1.00 77.69 98 ASN A C 1
ATOM 768 O O . ASN A 1 98 ? 6.858 12.693 13.933 1.00 77.69 98 ASN A O 1
ATOM 772 N N . PRO A 1 99 ? 7.604 11.994 15.922 1.00 81.81 99 PRO A N 1
ATOM 773 C CA . PRO A 1 99 ? 8.614 11.111 15.331 1.00 81.81 99 PRO A CA 1
ATOM 774 C C . PRO A 1 99 ? 8.056 10.106 14.311 1.00 81.81 99 PRO A C 1
ATOM 776 O O . PRO A 1 99 ? 8.735 9.772 13.342 1.00 81.81 99 PRO A O 1
ATOM 779 N N . VAL A 1 100 ? 6.810 9.656 14.499 1.00 81.62 100 VAL A N 1
ATOM 780 C CA . VAL A 1 100 ? 6.130 8.713 13.598 1.00 81.62 100 VAL A CA 1
ATOM 781 C C . VAL A 1 100 ? 5.801 9.379 12.259 1.00 81.62 100 VAL A C 1
ATOM 783 O O . VAL A 1 100 ? 6.085 8.811 11.207 1.00 81.62 100 VAL A O 1
ATOM 786 N N . GLN A 1 101 ? 5.271 10.601 12.284 1.00 82.81 101 GLN A N 1
ATOM 787 C CA . GLN A 1 101 ? 5.014 11.405 11.091 1.00 82.81 101 GLN A CA 1
ATOM 788 C C . GLN A 1 101 ? 6.320 11.765 10.375 1.00 82.81 101 GLN A C 1
ATOM 790 O O . GLN A 1 101 ? 6.386 11.640 9.158 1.00 82.81 101 GLN A O 1
ATOM 795 N N . LYS A 1 102 ? 7.388 12.132 11.100 1.00 86.31 102 LYS A N 1
ATOM 796 C CA . LYS A 1 102 ? 8.708 12.400 10.492 1.00 86.31 102 LYS A CA 1
ATOM 797 C C . LYS A 1 102 ? 9.247 11.186 9.739 1.00 86.31 102 LYS A C 1
ATOM 799 O O . LYS A 1 102 ? 9.711 11.327 8.612 1.00 86.31 102 LYS A O 1
ATOM 804 N N . TYR A 1 103 ? 9.155 10.000 10.342 1.00 89.19 103 TYR A N 1
ATOM 805 C CA . TYR A 1 103 ? 9.547 8.754 9.688 1.00 89.19 103 TYR A CA 1
ATOM 806 C C . TYR A 1 103 ? 8.705 8.480 8.432 1.00 89.19 103 TYR A C 1
ATOM 808 O O . TYR A 1 103 ? 9.259 8.161 7.382 1.00 89.19 103 TYR A O 1
ATOM 816 N N . ALA A 1 104 ? 7.381 8.650 8.519 1.00 91.19 104 ALA A N 1
ATOM 817 C CA . ALA A 1 104 ? 6.484 8.474 7.380 1.00 91.19 104 ALA A CA 1
ATOM 818 C C . ALA A 1 104 ? 6.819 9.438 6.229 1.00 91.19 104 ALA A C 1
ATOM 820 O O . ALA A 1 104 ? 6.927 9.008 5.086 1.00 91.19 104 ALA A O 1
ATOM 821 N N . LEU A 1 105 ? 7.042 10.720 6.526 1.00 92.50 105 LEU A N 1
ATOM 822 C CA . LEU A 1 105 ? 7.394 11.737 5.530 1.00 92.50 105 LEU A CA 1
ATOM 823 C C . LEU A 1 105 ? 8.747 11.470 4.871 1.00 92.50 105 LEU A C 1
ATOM 825 O O . LEU A 1 105 ? 8.860 11.628 3.659 1.00 92.50 105 LEU A O 1
ATOM 829 N N . ALA A 1 106 ? 9.745 11.023 5.636 1.00 93.81 106 ALA A N 1
ATOM 830 C CA . ALA A 1 106 ? 11.032 10.613 5.079 1.00 93.81 106 ALA A CA 1
ATOM 831 C C . ALA A 1 106 ? 10.864 9.435 4.108 1.00 93.81 106 ALA A C 1
ATOM 833 O O . ALA A 1 106 ? 11.389 9.467 3.003 1.00 93.81 106 ALA A O 1
ATOM 834 N N . LYS A 1 107 ? 10.053 8.433 4.471 1.00 95.50 107 LYS A N 1
ATOM 835 C CA . LYS A 1 107 ? 9.765 7.294 3.589 1.00 95.50 107 LYS A CA 1
ATOM 836 C C . LYS A 1 107 ? 9.022 7.696 2.318 1.00 95.50 107 LYS A C 1
ATOM 838 O O . LYS A 1 107 ? 9.317 7.159 1.259 1.00 95.50 107 LYS A O 1
ATOM 843 N N . ILE A 1 108 ? 8.084 8.636 2.405 1.00 96.12 108 ILE A N 1
ATOM 844 C CA . ILE A 1 108 ? 7.393 9.170 1.223 1.00 96.12 108 ILE A CA 1
ATOM 845 C C . ILE A 1 108 ? 8.381 9.923 0.320 1.00 96.12 108 ILE A C 1
ATOM 847 O O . ILE A 1 108 ? 8.355 9.740 -0.891 1.00 96.12 108 ILE A O 1
ATOM 851 N N . HIS A 1 109 ? 9.289 10.710 0.899 1.00 95.88 109 HIS A N 1
ATOM 852 C CA . HIS A 1 109 ? 10.339 11.400 0.149 1.00 95.88 109 HIS A CA 1
ATOM 853 C C . HIS A 1 109 ? 11.310 10.432 -0.550 1.00 95.88 109 HIS A C 1
ATOM 855 O O . HIS A 1 109 ? 11.725 10.697 -1.680 1.00 95.88 109 HIS A O 1
ATOM 861 N N . ASP A 1 110 ? 11.669 9.313 0.089 1.00 97.12 110 ASP A N 1
ATOM 862 C CA . ASP A 1 110 ? 12.469 8.258 -0.550 1.00 97.12 110 ASP A CA 1
ATOM 863 C C . ASP A 1 110 ? 11.758 7.753 -1.823 1.00 97.12 110 ASP A C 1
ATOM 865 O O . ASP A 1 110 ? 12.359 7.733 -2.895 1.00 97.12 110 ASP A O 1
ATOM 869 N N . VAL A 1 111 ? 10.449 7.468 -1.738 1.00 97.81 111 VAL A N 1
ATOM 870 C CA . VAL A 1 111 ? 9.624 7.056 -2.893 1.00 97.81 111 VAL A CA 1
ATOM 871 C C . VAL A 1 111 ? 9.609 8.123 -3.995 1.00 97.81 111 VAL A C 1
ATOM 873 O O . VAL A 1 111 ? 9.773 7.791 -5.166 1.00 97.81 111 VAL A O 1
ATOM 876 N N . GLU A 1 112 ? 9.432 9.401 -3.644 1.00 96.00 112 GLU A N 1
ATOM 877 C CA . GLU A 1 112 ? 9.457 10.518 -4.605 1.00 96.00 112 GLU A CA 1
ATOM 878 C C . GLU A 1 112 ? 10.814 10.610 -5.330 1.00 96.00 112 GLU A C 1
ATOM 880 O O . GLU A 1 112 ? 10.871 10.789 -6.549 1.00 96.00 112 GLU A O 1
ATOM 885 N N . THR A 1 113 ? 11.909 10.450 -4.583 1.00 96.69 113 THR A N 1
ATOM 886 C CA . THR A 1 113 ? 13.282 10.521 -5.102 1.00 96.69 113 THR A CA 1
ATOM 887 C C . THR A 1 113 ? 13.580 9.356 -6.043 1.00 96.69 113 THR A C 1
ATOM 889 O O . THR A 1 113 ? 14.122 9.561 -7.131 1.00 96.69 113 THR A O 1
ATOM 892 N N . GLU A 1 114 ? 13.205 8.136 -5.658 1.00 96.88 114 GLU A N 1
ATOM 893 C CA . GLU A 1 114 ? 13.381 6.939 -6.486 1.00 96.88 114 GLU A CA 1
ATOM 894 C C . GLU A 1 114 ? 12.514 7.003 -7.753 1.00 96.88 114 GLU A C 1
ATOM 896 O O . GLU A 1 114 ? 13.010 6.749 -8.853 1.00 96.88 114 GLU A O 1
ATOM 901 N N . ALA A 1 115 ? 11.264 7.466 -7.646 1.00 95.19 115 ALA A N 1
ATOM 902 C CA . ALA A 1 115 ? 10.390 7.658 -8.802 1.00 95.19 115 ALA A CA 1
ATOM 903 C C . ALA A 1 115 ? 10.959 8.676 -9.809 1.00 95.19 115 ALA A C 1
ATOM 905 O O . ALA A 1 115 ? 10.922 8.444 -11.021 1.00 95.19 115 ALA A O 1
ATOM 906 N N . ALA A 1 116 ? 11.549 9.775 -9.328 1.00 94.25 116 ALA A N 1
ATOM 907 C CA . ALA A 1 116 ? 12.253 10.730 -10.182 1.00 94.25 116 ALA A CA 1
ATOM 908 C C . ALA A 1 116 ? 13.476 10.097 -10.874 1.00 94.25 116 ALA A C 1
ATOM 910 O O . ALA A 1 116 ? 13.713 10.336 -12.062 1.00 94.25 116 ALA A O 1
ATOM 911 N N . ALA A 1 117 ? 14.225 9.246 -10.166 1.00 96.94 117 ALA A N 1
ATOM 912 C CA . ALA A 1 117 ? 15.365 8.529 -10.733 1.00 96.94 117 ALA A CA 1
ATOM 913 C C . ALA A 1 117 ? 14.956 7.544 -11.847 1.00 96.94 117 ALA A C 1
ATOM 915 O O . ALA A 1 117 ? 15.709 7.370 -12.809 1.00 96.94 117 ALA A O 1
ATOM 916 N N . PHE A 1 118 ? 13.758 6.950 -11.784 1.00 96.62 118 PHE A N 1
ATOM 917 C CA . PHE A 1 118 ? 13.249 6.092 -12.861 1.00 96.62 118 PHE A CA 1
ATOM 918 C C . PHE A 1 118 ? 13.012 6.866 -14.167 1.00 96.62 118 PHE A C 1
ATOM 920 O O . PHE A 1 118 ? 13.338 6.365 -15.245 1.00 96.62 118 PHE A O 1
ATOM 927 N N . PHE A 1 119 ? 12.519 8.110 -14.106 1.00 94.19 119 PHE A N 1
ATOM 928 C CA . PHE A 1 119 ? 12.396 8.950 -15.306 1.00 94.19 119 PHE A CA 1
ATOM 929 C C . PHE A 1 119 ? 13.757 9.283 -15.927 1.00 94.19 119 PHE A C 1
ATOM 931 O O . PHE A 1 119 ? 13.903 9.227 -17.152 1.00 94.19 119 PHE A O 1
ATOM 938 N N . GLU A 1 120 ? 14.755 9.586 -15.093 1.00 95.00 120 GLU A N 1
ATOM 939 C CA . GLU A 1 120 ? 16.129 9.839 -15.539 1.00 95.00 120 GLU A CA 1
ATOM 940 C C . GLU A 1 120 ? 16.740 8.599 -16.208 1.00 95.00 120 GLU A C 1
ATOM 942 O O . GLU A 1 120 ? 17.405 8.709 -17.239 1.00 95.00 120 GLU A O 1
ATOM 947 N N . HIS A 1 121 ? 16.481 7.404 -15.672 1.00 95.00 121 HIS A N 1
ATOM 948 C CA . HIS A 1 121 ? 16.902 6.152 -16.300 1.00 95.00 121 HIS A CA 1
ATOM 949 C C . HIS A 1 121 ? 16.294 6.007 -17.705 1.00 95.00 121 HIS A C 1
ATOM 951 O O . HIS A 1 121 ? 17.057 5.850 -18.663 1.00 95.00 121 HIS A O 1
ATOM 957 N N . VAL A 1 122 ? 14.976 6.168 -17.866 1.00 93.44 122 VAL A N 1
ATOM 958 C CA . VAL A 1 122 ? 14.331 6.070 -19.191 1.00 93.44 122 VAL A CA 1
ATOM 959 C C . VAL A 1 122 ? 14.935 7.069 -20.186 1.00 93.44 122 VAL A C 1
ATOM 961 O O . VAL A 1 122 ? 15.218 6.721 -21.332 1.00 93.44 122 VAL A O 1
ATOM 964 N N . TYR A 1 123 ? 15.178 8.312 -19.763 1.00 94.25 123 TYR A N 1
ATOM 965 C CA . TYR A 1 123 ? 15.837 9.317 -20.602 1.00 94.25 123 TYR A CA 1
ATOM 966 C C . TYR A 1 123 ? 17.247 8.880 -21.045 1.00 94.25 123 TYR A C 1
ATOM 968 O O . TYR A 1 123 ? 17.584 8.952 -22.232 1.00 94.25 123 TYR A O 1
ATOM 976 N N . ARG A 1 124 ? 18.064 8.376 -20.112 1.00 96.56 124 ARG A N 1
ATOM 977 C CA . ARG A 1 124 ? 19.432 7.920 -20.400 1.00 96.56 124 ARG A CA 1
ATOM 978 C C . ARG A 1 124 ? 19.481 6.738 -21.352 1.00 96.56 124 ARG A C 1
ATOM 980 O O . ARG A 1 124 ? 20.429 6.663 -22.138 1.00 96.56 124 ARG A O 1
ATOM 987 N N . TYR A 1 125 ? 18.496 5.845 -21.304 1.00 95.12 125 TYR A N 1
ATOM 988 C CA . TYR A 1 125 ? 18.391 4.740 -22.251 1.00 95.12 125 TYR A CA 1
ATOM 989 C C . TYR A 1 125 ? 18.266 5.264 -23.685 1.00 95.12 125 TYR A C 1
ATOM 991 O O . TYR A 1 125 ? 19.103 4.929 -24.524 1.00 95.12 125 TYR A O 1
ATOM 999 N N . PHE A 1 126 ? 17.318 6.171 -23.952 1.00 93.50 126 PHE A N 1
ATOM 1000 C CA . PHE A 1 126 ? 17.138 6.738 -25.294 1.00 93.50 126 PHE A CA 1
ATOM 1001 C C . PHE A 1 126 ? 18.395 7.447 -25.805 1.00 93.50 126 PHE A C 1
ATOM 1003 O O . PHE A 1 126 ? 18.791 7.241 -26.954 1.00 93.50 126 PHE A O 1
ATOM 1010 N N . LEU A 1 127 ? 19.062 8.235 -24.956 1.00 95.88 127 LEU A N 1
ATOM 1011 C CA . LEU A 1 127 ? 20.298 8.921 -25.339 1.00 95.88 127 LEU A CA 1
ATOM 1012 C C . LEU A 1 127 ? 21.433 7.929 -25.644 1.00 95.88 127 LEU A C 1
ATOM 1014 O O . LEU A 1 127 ? 22.149 8.070 -26.638 1.00 95.88 127 LEU A O 1
ATOM 1018 N N . SER A 1 128 ? 21.591 6.907 -24.803 1.00 95.25 128 SER A N 1
ATOM 1019 C CA . SER A 1 128 ? 22.611 5.866 -24.976 1.00 95.25 128 SER A CA 1
ATOM 1020 C C . SER A 1 128 ? 22.367 5.054 -26.244 1.00 95.25 128 SER A C 1
ATOM 1022 O O . SER A 1 128 ? 23.290 4.851 -27.035 1.00 95.25 128 SER A O 1
ATOM 1024 N N . ARG A 1 129 ? 21.111 4.667 -26.483 1.00 92.12 129 ARG A N 1
ATOM 1025 C CA . ARG A 1 129 ? 20.696 3.920 -27.667 1.00 92.12 129 ARG A CA 1
ATOM 1026 C C . ARG A 1 129 ? 20.899 4.725 -28.944 1.00 92.12 129 ARG A C 1
ATOM 1028 O O . ARG A 1 129 ? 21.516 4.215 -29.873 1.00 92.12 129 ARG A O 1
ATOM 1035 N N . ALA A 1 130 ? 20.471 5.989 -28.986 1.00 90.94 130 ALA A N 1
ATOM 1036 C CA . ALA A 1 130 ? 20.665 6.856 -30.151 1.00 90.94 130 ALA A CA 1
ATOM 1037 C C . ALA A 1 130 ? 22.154 6.987 -30.528 1.00 90.94 130 ALA A C 1
ATOM 1039 O O . ALA A 1 130 ? 22.523 6.885 -31.701 1.00 90.94 130 ALA A O 1
ATOM 1040 N N . ASN A 1 131 ? 23.026 7.135 -29.525 1.00 93.19 131 ASN A N 1
ATOM 1041 C CA . ASN A 1 131 ? 24.474 7.181 -29.723 1.00 93.19 131 ASN A CA 1
ATOM 1042 C C . ASN A 1 131 ? 25.053 5.851 -30.229 1.00 93.19 131 ASN A C 1
ATOM 1044 O O . ASN A 1 131 ? 25.934 5.857 -31.092 1.00 93.19 131 ASN A O 1
ATOM 1048 N N . ALA A 1 132 ? 24.593 4.717 -29.694 1.00 89.56 132 ALA A N 1
ATOM 1049 C CA . ALA A 1 132 ? 25.032 3.390 -30.119 1.00 89.56 132 ALA A CA 1
ATOM 1050 C C . ALA A 1 132 ? 24.600 3.089 -31.563 1.00 89.56 132 ALA A C 1
ATOM 1052 O O . ALA A 1 132 ? 25.437 2.706 -32.380 1.00 89.56 132 ALA A O 1
ATOM 1053 N N . VAL A 1 133 ? 23.338 3.369 -31.905 1.00 87.19 133 VAL A N 1
ATOM 1054 C CA . VAL A 1 133 ? 22.781 3.207 -33.257 1.00 87.19 133 VAL A CA 1
ATOM 1055 C C . VAL A 1 133 ? 23.534 4.068 -34.272 1.00 87.19 133 VAL A C 1
ATOM 1057 O O . VAL A 1 133 ? 23.981 3.553 -35.295 1.00 87.19 133 VAL A O 1
ATOM 1060 N N . SER A 1 134 ? 23.781 5.344 -33.955 1.00 89.44 134 SER A N 1
ATOM 1061 C CA . SER A 1 134 ? 24.525 6.256 -34.842 1.00 89.44 134 SER A CA 1
ATOM 1062 C C . SER A 1 134 ? 25.942 5.749 -35.148 1.00 89.44 134 SER A C 1
ATOM 1064 O O . SER A 1 134 ? 26.453 5.912 -36.256 1.00 89.44 134 SER A O 1
ATOM 1066 N N . LYS A 1 135 ? 26.605 5.113 -34.170 1.00 89.31 135 LYS A N 1
ATOM 1067 C CA . LYS A 1 135 ? 27.926 4.493 -34.367 1.00 89.31 135 LYS A CA 1
ATOM 1068 C C . LYS A 1 135 ? 27.834 3.184 -35.152 1.00 89.31 135 LYS A C 1
ATOM 1070 O O . LYS A 1 135 ? 28.686 2.946 -36.005 1.00 89.31 135 LYS A O 1
ATOM 1075 N N . ALA A 1 136 ? 26.817 2.363 -34.891 1.00 86.06 136 ALA A N 1
ATOM 1076 C CA . ALA A 1 136 ? 26.591 1.104 -35.598 1.00 86.06 136 ALA A CA 1
ATOM 1077 C C . ALA A 1 136 ? 26.348 1.322 -37.097 1.00 86.06 136 ALA A C 1
ATOM 1079 O O . ALA A 1 136 ? 26.891 0.582 -37.913 1.00 86.06 136 ALA A O 1
ATOM 1080 N N . GLU A 1 137 ? 25.600 2.365 -37.458 1.00 84.06 137 GLU A N 1
ATOM 1081 C CA . GLU A 1 137 ? 25.396 2.772 -38.849 1.00 84.06 137 GLU A CA 1
ATOM 1082 C C . GLU A 1 137 ? 26.700 3.284 -39.480 1.00 84.06 137 GLU A C 1
ATOM 1084 O O . GLU A 1 137 ? 27.102 2.832 -40.551 1.00 84.06 137 GLU A O 1
ATOM 1089 N N . LYS A 1 138 ? 27.421 4.173 -38.783 1.00 86.31 138 LYS A N 1
ATOM 1090 C CA . LYS A 1 138 ? 28.658 4.782 -39.297 1.00 86.31 138 LYS A CA 1
ATOM 1091 C C . LYS A 1 138 ? 29.789 3.775 -39.536 1.00 86.31 138 LYS A C 1
ATOM 1093 O O . LYS A 1 138 ? 30.575 3.949 -40.466 1.00 86.31 138 LYS A O 1
ATOM 1098 N N . TYR A 1 139 ? 29.903 2.749 -38.694 1.00 86.00 139 TYR A N 1
ATOM 1099 C CA . TYR A 1 139 ? 31.007 1.779 -38.722 1.00 86.00 139 TYR A CA 1
ATOM 1100 C C . TYR A 1 139 ? 30.557 0.359 -39.090 1.00 86.00 139 TYR A C 1
ATOM 1102 O O . TYR A 1 139 ? 31.259 -0.609 -38.793 1.00 86.00 139 TYR A O 1
ATOM 1110 N N . LEU A 1 140 ? 29.418 0.246 -39.782 1.00 74.25 140 LEU A N 1
ATOM 1111 C CA . LEU A 1 140 ? 28.707 -0.997 -40.099 1.00 74.25 140 LEU A CA 1
ATOM 1112 C C . LEU A 1 140 ? 29.589 -2.125 -40.662 1.00 74.25 140 LEU A C 1
ATOM 1114 O O . LEU A 1 140 ? 29.334 -3.297 -40.386 1.00 74.25 140 LEU A O 1
ATOM 1118 N N . HIS A 1 141 ? 30.608 -1.771 -41.450 1.00 77.31 141 HIS A N 1
ATOM 1119 C CA . HIS A 1 141 ? 31.497 -2.712 -42.140 1.00 77.31 141 HIS A CA 1
ATOM 1120 C C . HIS A 1 141 ? 32.808 -3.011 -41.400 1.00 77.31 141 HIS A C 1
ATOM 1122 O O . HIS A 1 141 ? 33.533 -3.914 -41.803 1.00 77.31 141 HIS A O 1
ATOM 1128 N N . TYR A 1 142 ? 33.128 -2.262 -40.342 1.00 79.81 142 TYR A N 1
ATOM 1129 C CA . TYR A 1 142 ? 34.446 -2.297 -39.697 1.00 79.81 142 TYR A CA 1
ATOM 1130 C C . TYR A 1 142 ? 34.422 -2.929 -38.306 1.00 79.81 142 TYR A C 1
ATOM 1132 O O . TYR A 1 142 ? 35.440 -3.445 -37.854 1.00 79.81 142 TYR A O 1
ATOM 1140 N N . CYS A 1 143 ? 33.283 -2.877 -37.614 1.00 82.00 143 CYS A N 1
ATOM 1141 C CA . CYS A 1 143 ? 33.175 -3.345 -36.238 1.00 82.00 143 CYS A CA 1
ATOM 1142 C C . CYS A 1 143 ? 31.745 -3.813 -35.948 1.00 82.00 143 CYS A C 1
ATOM 1144 O O . CYS A 1 143 ? 30.804 -3.017 -35.924 1.00 82.00 143 CYS A O 1
ATOM 1146 N N . VAL A 1 144 ? 31.583 -5.119 -35.726 1.00 83.25 144 VAL A N 1
ATOM 1147 C CA . VAL A 1 144 ? 30.288 -5.723 -35.374 1.00 83.25 144 VAL A CA 1
ATOM 1148 C C . VAL A 1 144 ? 29.861 -5.383 -33.939 1.00 83.25 144 VAL A C 1
ATOM 1150 O O . VAL A 1 144 ? 28.667 -5.408 -33.637 1.00 83.25 144 VAL A O 1
ATOM 1153 N N . ASP A 1 145 ? 30.802 -4.982 -33.076 1.00 88.00 145 ASP A N 1
ATOM 1154 C CA . ASP A 1 145 ? 30.555 -4.719 -31.653 1.00 88.00 145 ASP A CA 1
ATOM 1155 C C . ASP A 1 145 ? 29.536 -3.599 -31.432 1.00 88.00 145 ASP A C 1
ATOM 1157 O O . ASP A 1 145 ? 28.747 -3.671 -30.496 1.00 88.00 145 ASP A O 1
ATOM 1161 N N . TYR A 1 146 ? 29.472 -2.593 -32.313 1.00 85.81 146 TYR A N 1
ATOM 1162 C CA . TYR A 1 146 ? 28.453 -1.544 -32.203 1.00 85.81 146 TYR A CA 1
ATOM 1163 C C . TYR A 1 146 ? 27.031 -2.069 -32.420 1.00 85.81 146 TYR A C 1
ATOM 1165 O O . TYR A 1 146 ? 26.110 -1.586 -31.766 1.00 85.81 146 TYR A O 1
ATOM 1173 N N . LYS A 1 147 ? 26.837 -3.072 -33.288 1.00 81.38 147 LYS A N 1
ATOM 1174 C CA . LYS A 1 147 ? 25.529 -3.730 -33.443 1.00 81.38 147 LYS A CA 1
ATOM 1175 C C . LYS A 1 147 ? 25.188 -4.541 -32.199 1.00 81.38 147 LYS A C 1
ATOM 1177 O O . LYS A 1 147 ? 24.069 -4.445 -31.704 1.00 81.38 147 LYS A O 1
ATOM 1182 N N . ARG A 1 148 ? 26.160 -5.293 -31.665 1.00 83.75 148 ARG A N 1
ATOM 1183 C CA . ARG A 1 148 ? 25.964 -6.059 -30.425 1.00 83.75 148 ARG A CA 1
ATOM 1184 C C . ARG A 1 148 ? 25.653 -5.137 -29.248 1.00 83.75 148 ARG A C 1
ATOM 1186 O O . ARG A 1 148 ? 24.745 -5.436 -28.491 1.00 83.75 148 ARG A O 1
ATOM 1193 N N . ALA A 1 149 ? 26.323 -3.992 -29.141 1.00 87.88 149 ALA A N 1
ATOM 1194 C CA . ALA A 1 149 ? 26.084 -3.018 -28.081 1.00 87.88 149 ALA A CA 1
ATOM 1195 C C . ALA A 1 149 ? 24.646 -2.471 -28.076 1.00 87.88 149 ALA A C 1
ATOM 1197 O O . ALA A 1 149 ? 24.107 -2.236 -27.002 1.00 87.88 149 ALA A O 1
ATOM 1198 N N . VAL A 1 150 ? 24.009 -2.284 -29.240 1.00 86.88 150 VAL A N 1
ATOM 1199 C CA . VAL A 1 150 ? 22.587 -1.890 -29.300 1.00 86.88 150 VAL A CA 1
ATOM 1200 C C . VAL A 1 150 ? 21.697 -2.989 -28.715 1.00 86.88 150 VAL A C 1
ATOM 1202 O O . VAL A 1 150 ? 20.841 -2.694 -27.890 1.00 86.88 150 VAL A O 1
ATOM 1205 N N . VAL A 1 151 ? 21.946 -4.250 -29.081 1.00 83.19 151 VAL A N 1
ATOM 1206 C CA . VAL A 1 151 ? 21.190 -5.400 -28.559 1.00 83.19 151 VAL A CA 1
ATOM 1207 C C . VAL A 1 151 ? 21.359 -5.538 -27.044 1.00 83.19 151 VAL A C 1
ATOM 1209 O O . VAL A 1 151 ? 20.370 -5.654 -26.336 1.00 83.19 151 VAL A O 1
ATOM 1212 N N . GLU A 1 152 ? 22.589 -5.442 -26.536 1.00 87.06 152 GLU A N 1
ATOM 1213 C CA . GLU A 1 152 ? 22.888 -5.502 -25.094 1.00 87.06 152 GLU A CA 1
ATOM 1214 C C . GLU A 1 152 ? 22.228 -4.353 -24.313 1.00 87.06 152 GLU A C 1
ATOM 1216 O O . GLU A 1 152 ? 21.763 -4.540 -23.189 1.00 87.06 152 GLU A O 1
ATOM 1221 N N . LEU A 1 153 ? 22.167 -3.150 -24.899 1.00 90.88 153 LEU A N 1
ATOM 1222 C CA . LEU A 1 153 ? 21.453 -2.020 -24.302 1.00 90.88 153 LEU A CA 1
ATOM 1223 C C . LEU A 1 153 ? 19.950 -2.297 -24.198 1.00 90.88 153 LEU A C 1
ATOM 1225 O O . LEU A 1 153 ? 19.361 -1.989 -23.163 1.00 90.88 153 LEU A O 1
ATOM 1229 N N . ASP A 1 154 ? 19.347 -2.867 -25.242 1.00 88.94 154 ASP A N 1
ATOM 1230 C CA . ASP A 1 154 ? 17.917 -3.179 -25.275 1.00 88.94 154 ASP A CA 1
ATOM 1231 C C . ASP A 1 154 ? 17.580 -4.358 -24.324 1.00 88.94 154 ASP A C 1
ATOM 1233 O O . ASP A 1 154 ? 16.609 -4.274 -23.569 1.00 88.94 154 ASP A O 1
ATOM 1237 N N . GLU A 1 155 ? 18.434 -5.392 -24.256 1.00 85.12 155 GLU A N 1
ATOM 1238 C CA . GLU A 1 155 ? 18.358 -6.503 -23.284 1.00 85.12 155 GLU A CA 1
ATOM 1239 C C . GLU A 1 155 ? 18.424 -5.997 -21.836 1.00 85.12 155 GLU A C 1
ATOM 1241 O O . GLU A 1 155 ? 17.602 -6.351 -20.982 1.00 85.12 155 GLU A O 1
ATOM 1246 N N . MET A 1 156 ? 19.398 -5.129 -21.552 1.00 89.31 156 MET A N 1
ATOM 1247 C CA . MET A 1 156 ? 19.558 -4.522 -20.236 1.00 89.31 156 MET A CA 1
ATOM 1248 C C . MET A 1 156 ? 18.343 -3.663 -19.872 1.00 89.31 156 MET A C 1
ATOM 1250 O O . MET A 1 156 ? 17.906 -3.681 -18.719 1.00 89.31 156 MET A O 1
ATOM 1254 N N . GLU A 1 157 ? 17.802 -2.897 -20.821 1.00 91.94 157 GLU A N 1
ATOM 1255 C CA . GLU A 1 157 ? 16.642 -2.044 -20.574 1.00 91.94 157 GLU A CA 1
ATOM 1256 C C . GLU A 1 157 ? 15.401 -2.869 -20.244 1.00 91.94 157 GLU A C 1
ATOM 1258 O O . GLU A 1 157 ? 14.730 -2.586 -19.252 1.00 91.94 157 GLU A O 1
ATOM 1263 N N . TYR A 1 158 ? 15.152 -3.943 -20.995 1.00 87.50 158 TYR A N 1
ATOM 1264 C CA . TYR A 1 158 ? 14.084 -4.896 -20.701 1.00 87.50 158 TYR A CA 1
ATOM 1265 C C . TYR A 1 158 ? 14.140 -5.386 -19.247 1.00 87.50 158 TYR A C 1
ATOM 1267 O O . TYR A 1 158 ? 13.147 -5.314 -18.514 1.00 87.50 158 TYR A O 1
ATOM 1275 N N . PHE A 1 159 ? 15.319 -5.831 -18.800 1.00 87.81 159 PHE A N 1
ATOM 1276 C CA . PHE A 1 159 ? 15.509 -6.293 -17.427 1.00 87.81 159 PHE A CA 1
ATOM 1277 C C . PHE A 1 159 ? 15.243 -5.179 -16.408 1.00 87.81 159 PHE A C 1
ATOM 1279 O O . PHE A 1 159 ? 14.527 -5.386 -15.425 1.00 87.81 159 PHE A O 1
ATOM 1286 N N . LYS A 1 160 ? 15.772 -3.974 -16.645 1.00 92.75 160 LYS A N 1
ATOM 1287 C CA . LYS A 1 160 ? 15.588 -2.854 -15.718 1.00 92.75 160 LYS A CA 1
ATOM 1288 C C . LYS A 1 160 ? 14.131 -2.408 -15.619 1.00 92.75 160 LYS A C 1
ATOM 1290 O O . LYS A 1 160 ? 13.687 -2.112 -14.516 1.00 92.75 160 LYS A O 1
ATOM 1295 N N . LEU A 1 161 ? 13.364 -2.415 -16.710 1.00 92.12 161 LEU A N 1
ATOM 1296 C CA . LEU A 1 161 ? 11.934 -2.087 -16.676 1.00 92.12 161 LEU A CA 1
ATOM 1297 C C . LEU A 1 161 ? 11.142 -3.047 -15.771 1.00 92.12 161 LEU A C 1
ATOM 1299 O O . LEU A 1 161 ? 10.263 -2.601 -15.033 1.00 92.12 161 LEU A O 1
ATOM 1303 N N . ARG A 1 162 ? 11.489 -4.344 -15.755 1.00 90.56 162 ARG A N 1
ATOM 1304 C CA . ARG A 1 162 ? 10.895 -5.317 -14.814 1.00 90.56 162 ARG A CA 1
ATOM 1305 C C . ARG A 1 162 ? 11.227 -4.985 -13.365 1.00 90.56 162 ARG A C 1
ATOM 1307 O O . ARG A 1 162 ? 10.345 -5.040 -12.507 1.00 90.56 162 ARG A O 1
ATOM 1314 N N . VAL A 1 163 ? 12.486 -4.639 -13.093 1.00 93.31 163 VAL A N 1
ATOM 1315 C CA . VAL A 1 163 ? 12.926 -4.228 -11.752 1.00 93.31 163 VAL A CA 1
ATOM 1316 C C . VAL A 1 163 ? 12.167 -2.979 -11.310 1.00 93.31 163 VAL A C 1
ATOM 1318 O O . VAL A 1 163 ? 11.598 -2.974 -10.223 1.00 93.31 163 VAL A O 1
ATOM 1321 N N . VAL A 1 164 ? 12.054 -1.970 -12.177 1.00 95.88 164 VAL A N 1
ATOM 1322 C CA . VAL A 1 164 ? 11.302 -0.740 -11.896 1.00 95.88 164 VAL A CA 1
ATOM 1323 C C . VAL A 1 164 ? 9.834 -1.039 -11.579 1.00 95.88 164 VAL A C 1
ATOM 1325 O O . VAL A 1 164 ? 9.317 -0.520 -10.596 1.00 95.88 164 VAL A O 1
ATOM 1328 N N . LEU A 1 165 ? 9.155 -1.913 -12.331 1.00 94.69 165 LEU A N 1
ATOM 1329 C CA . LEU A 1 165 ? 7.776 -2.309 -12.004 1.00 94.69 165 LEU A CA 1
ATOM 1330 C C . LEU A 1 165 ? 7.662 -3.000 -10.640 1.00 94.69 165 LEU A C 1
ATOM 1332 O O . LEU A 1 165 ? 6.714 -2.741 -9.893 1.00 94.69 165 LEU A O 1
ATOM 1336 N N . CYS A 1 166 ? 8.616 -3.867 -10.297 1.00 95.06 166 CYS A N 1
ATOM 1337 C CA . CYS A 1 166 ? 8.675 -4.482 -8.974 1.00 95.06 166 CYS A CA 1
ATOM 1338 C C . CYS A 1 166 ? 8.839 -3.432 -7.870 1.00 95.06 166 CYS A C 1
ATOM 1340 O O . CYS A 1 166 ? 8.110 -3.500 -6.878 1.00 95.06 166 CYS A O 1
ATOM 1342 N N . GLU A 1 167 ? 9.721 -2.449 -8.052 1.00 97.31 167 GLU A N 1
ATOM 1343 C CA . GLU A 1 167 ? 9.919 -1.374 -7.077 1.00 97.31 167 GLU A CA 1
ATOM 1344 C C . GLU A 1 167 ? 8.697 -0.461 -6.966 1.00 97.31 167 GLU A C 1
ATOM 1346 O O . GLU A 1 167 ? 8.207 -0.234 -5.864 1.00 97.31 167 GLU A O 1
ATOM 1351 N N . VAL A 1 168 ? 8.090 -0.048 -8.083 1.00 97.81 168 VAL A N 1
ATOM 1352 C CA . VAL A 1 168 ? 6.838 0.730 -8.081 1.00 97.81 168 VAL A CA 1
ATOM 1353 C C . VAL A 1 168 ? 5.738 -0.006 -7.305 1.00 97.81 168 VAL A C 1
ATOM 1355 O O . VAL A 1 168 ? 5.064 0.586 -6.460 1.00 97.81 168 VAL A O 1
ATOM 1358 N N . ARG A 1 169 ? 5.587 -1.322 -7.507 1.00 97.38 169 ARG A N 1
ATOM 1359 C CA . ARG A 1 169 ? 4.656 -2.152 -6.724 1.00 97.38 169 ARG A CA 1
ATOM 1360 C C . ARG A 1 169 ? 4.991 -2.133 -5.229 1.00 97.38 169 ARG A C 1
ATOM 1362 O O . ARG A 1 169 ? 4.083 -2.023 -4.403 1.00 97.38 169 ARG A O 1
ATOM 1369 N N . ASN A 1 170 ? 6.267 -2.266 -4.873 1.00 97.44 170 ASN A N 1
ATOM 1370 C CA . ASN A 1 170 ? 6.728 -2.255 -3.483 1.00 97.44 170 ASN A CA 1
ATOM 1371 C C . ASN A 1 170 ? 6.504 -0.882 -2.824 1.00 97.44 170 ASN A C 1
ATOM 1373 O O . ASN A 1 170 ? 6.104 -0.811 -1.657 1.00 97.44 170 ASN A O 1
ATOM 1377 N N . HIS A 1 171 ? 6.678 0.208 -3.569 1.00 98.25 171 HIS A N 1
ATOM 1378 C CA . HIS A 1 171 ? 6.367 1.557 -3.112 1.00 98.25 171 HIS A CA 1
ATOM 1379 C C . HIS A 1 171 ? 4.876 1.722 -2.819 1.00 98.25 171 HIS A C 1
ATOM 1381 O O . HIS A 1 171 ? 4.536 2.213 -1.746 1.00 98.25 171 HIS A O 1
ATOM 1387 N N . TYR A 1 172 ? 3.976 1.225 -3.676 1.00 98.25 172 TYR A N 1
ATOM 1388 C CA . TYR A 1 172 ? 2.539 1.234 -3.373 1.00 98.25 172 TYR A CA 1
ATOM 1389 C C . TYR A 1 172 ? 2.194 0.463 -2.092 1.00 98.25 172 TYR A C 1
ATOM 1391 O O . TYR A 1 172 ? 1.387 0.944 -1.293 1.00 98.25 172 TYR A O 1
ATOM 1399 N N . PHE A 1 173 ? 2.818 -0.697 -1.848 1.00 96.62 173 PHE A N 1
ATOM 1400 C CA . PHE A 1 173 ? 2.663 -1.410 -0.573 1.00 96.62 173 PHE A CA 1
ATOM 1401 C C . PHE A 1 173 ? 3.148 -0.574 0.613 1.00 96.62 173 PHE A C 1
ATOM 1403 O O . PHE A 1 173 ? 2.461 -0.498 1.630 1.00 96.62 173 PHE A O 1
ATOM 1410 N N . SER A 1 174 ? 4.305 0.072 0.474 1.00 96.25 174 SER A N 1
ATOM 1411 C CA . SER A 1 174 ? 4.909 0.894 1.525 1.00 96.25 174 SER A CA 1
ATOM 1412 C C . SER A 1 174 ? 4.046 2.114 1.856 1.00 96.25 174 SER A C 1
ATOM 1414 O O . SER A 1 174 ? 3.783 2.391 3.025 1.00 96.25 174 SER A O 1
ATOM 1416 N N . LEU A 1 175 ? 3.535 2.811 0.838 1.00 96.69 175 LEU A N 1
ATOM 1417 C CA . LEU A 1 175 ? 2.633 3.949 1.011 1.00 96.69 175 LEU A CA 1
ATOM 1418 C C . LEU A 1 175 ? 1.297 3.523 1.642 1.00 96.69 175 LEU A C 1
ATOM 1420 O O . LEU A 1 175 ? 0.804 4.193 2.553 1.00 96.69 175 LEU A O 1
ATOM 1424 N N . LEU A 1 176 ? 0.726 2.391 1.213 1.00 94.75 176 LEU A N 1
ATOM 1425 C CA . LEU A 1 176 ? -0.500 1.845 1.803 1.00 94.75 176 LEU A CA 1
ATOM 1426 C C . LEU A 1 176 ? -0.299 1.457 3.275 1.00 94.75 176 LEU A C 1
ATOM 1428 O O . LEU A 1 176 ? -1.164 1.733 4.110 1.00 94.75 176 LEU A O 1
ATOM 1432 N N . ASP A 1 177 ? 0.837 0.844 3.607 1.00 91.69 177 ASP A N 1
ATOM 1433 C CA . ASP A 1 177 ? 1.199 0.475 4.976 1.00 91.69 177 ASP A CA 1
ATOM 1434 C C . ASP A 1 177 ? 1.352 1.712 5.874 1.00 91.69 177 ASP A C 1
ATOM 1436 O O . ASP A 1 177 ? 0.788 1.745 6.970 1.00 91.69 177 ASP A O 1
ATOM 1440 N N . ILE A 1 178 ? 2.013 2.768 5.384 1.00 92.12 178 ILE A N 1
ATOM 1441 C CA . ILE A 1 178 ? 2.120 4.062 6.074 1.00 92.12 178 ILE A CA 1
ATOM 1442 C C . ILE A 1 178 ? 0.728 4.618 6.405 1.00 92.12 178 ILE A C 1
ATOM 1444 O O . ILE A 1 178 ? 0.447 4.947 7.560 1.00 92.12 178 ILE A O 1
ATOM 1448 N N . VAL A 1 179 ? -0.170 4.690 5.418 1.00 90.75 179 VAL A N 1
ATOM 1449 C CA . VAL A 1 179 ? -1.528 5.230 5.614 1.00 90.75 179 VAL A CA 1
ATOM 1450 C C . VAL A 1 179 ? -2.335 4.363 6.579 1.00 90.75 179 VAL A C 1
ATOM 1452 O O . VAL A 1 179 ? -2.993 4.889 7.478 1.00 90.75 179 VAL A O 1
ATOM 1455 N N . THR A 1 180 ? -2.237 3.040 6.458 1.00 87.38 180 THR A N 1
ATOM 1456 C CA . THR A 1 180 ? -2.965 2.094 7.316 1.00 87.38 180 THR A CA 1
ATOM 1457 C C . THR A 1 180 ? -2.475 2.147 8.765 1.00 87.38 180 THR A C 1
ATOM 1459 O O . THR A 1 180 ? -3.285 2.124 9.690 1.00 87.38 180 THR A O 1
ATOM 1462 N N . LYS A 1 181 ? -1.165 2.279 9.001 1.00 84.00 181 LYS A N 1
ATOM 1463 C CA . LYS A 1 181 ? -0.602 2.416 10.356 1.00 84.00 181 LYS A CA 1
ATOM 1464 C C . LYS A 1 181 ? -0.936 3.763 10.994 1.00 84.00 181 LYS A C 1
ATOM 1466 O O . LYS A 1 181 ? -1.235 3.816 12.192 1.00 84.00 181 LYS A O 1
ATOM 1471 N N . SER A 1 182 ? -0.922 4.842 10.212 1.00 84.44 182 SER A N 1
ATOM 1472 C CA . SER A 1 182 ? -1.267 6.176 10.709 1.00 84.44 182 SER A CA 1
ATOM 1473 C C . SER A 1 182 ? -2.761 6.295 11.029 1.00 84.44 182 SER A C 1
ATOM 1475 O O . SER A 1 182 ? -3.105 6.715 12.139 1.00 84.44 182 SER A O 1
ATOM 1477 N N . PHE A 1 183 ? -3.636 5.867 10.111 1.00 84.12 183 PHE A N 1
ATOM 1478 C CA . PHE A 1 183 ? -5.064 6.222 10.106 1.00 84.12 183 PHE A CA 1
ATOM 1479 C C . PHE A 1 183 ? -6.041 5.036 10.092 1.00 84.12 183 PHE A C 1
ATOM 1481 O O . PHE A 1 183 ? -7.252 5.246 10.097 1.00 84.12 183 PHE A O 1
ATOM 1488 N N . GLY A 1 184 ? -5.554 3.794 10.074 1.00 82.44 184 GLY A N 1
ATOM 1489 C CA . GLY A 1 184 ? -6.404 2.606 10.155 1.00 82.44 184 GLY A CA 1
ATOM 1490 C C . GLY A 1 184 ? -7.088 2.453 11.516 1.00 82.44 184 GLY A C 1
ATOM 1491 O O . GLY A 1 184 ? -6.715 3.092 12.504 1.00 82.44 184 GLY A O 1
ATOM 1492 N N . ALA A 1 185 ? -8.088 1.568 11.583 1.00 84.75 185 ALA A N 1
ATOM 1493 C CA . ALA A 1 185 ? -8.762 1.242 12.837 1.00 84.75 185 ALA A CA 1
ATOM 1494 C C . ALA A 1 185 ? -7.749 0.705 13.861 1.00 84.75 185 ALA A C 1
ATOM 1496 O O . ALA A 1 185 ? -6.937 -0.164 13.543 1.00 84.75 185 ALA A O 1
ATOM 1497 N N . LYS A 1 186 ? -7.803 1.206 15.097 1.00 89.56 186 LYS A N 1
ATOM 1498 C CA . LYS A 1 186 ? -6.919 0.787 16.193 1.00 89.56 186 LYS A CA 1
ATOM 1499 C C . LYS A 1 186 ? -7.738 0.137 17.294 1.00 89.56 186 LYS A C 1
ATOM 1501 O O . LYS A 1 186 ? -8.865 0.541 17.568 1.00 89.56 186 LYS A O 1
ATOM 1506 N N . CYS A 1 187 ? -7.161 -0.878 17.923 1.00 93.06 187 CYS A N 1
ATOM 1507 C CA . CYS A 1 187 ? -7.760 -1.520 19.079 1.00 93.06 187 CYS A CA 1
ATOM 1508 C C . CYS A 1 187 ? -7.781 -0.551 20.264 1.00 93.06 187 CYS A C 1
ATOM 1510 O O . CYS A 1 187 ? -6.725 -0.110 20.708 1.00 93.06 187 CYS A O 1
ATOM 1512 N N . SER A 1 188 ? -8.953 -0.286 20.834 1.00 92.88 188 SER A N 1
ATOM 1513 C CA . SER A 1 188 ? -9.122 0.659 21.945 1.00 92.88 188 SER A CA 1
ATOM 1514 C C . SER A 1 188 ? -8.451 0.213 23.251 1.00 92.88 188 SER A C 1
ATOM 1516 O O . SER A 1 188 ? -8.303 1.021 24.156 1.00 92.88 188 SER A O 1
ATOM 1518 N N . LYS A 1 189 ? -8.009 -1.052 23.360 1.00 92.31 189 LYS A N 1
ATOM 1519 C CA . LYS A 1 189 ? -7.255 -1.549 24.527 1.00 92.31 189 LYS A CA 1
ATOM 1520 C C . LYS A 1 189 ? -5.740 -1.552 24.332 1.00 92.31 189 LYS A C 1
ATOM 1522 O O . LYS A 1 189 ? -5.016 -1.146 25.228 1.00 92.31 189 LYS A O 1
ATOM 1527 N N . CYS A 1 190 ? -5.241 -2.080 23.213 1.00 92.25 190 CYS A N 1
ATOM 1528 C CA . CYS A 1 190 ? -3.793 -2.238 23.000 1.00 92.25 190 CYS A CA 1
ATOM 1529 C C . CYS A 1 190 ? -3.192 -1.194 22.051 1.00 92.25 190 CYS A C 1
ATOM 1531 O O . CYS A 1 190 ? -1.985 -1.215 21.820 1.00 92.25 190 CYS A O 1
ATOM 1533 N N . CYS A 1 191 ? -4.023 -0.325 21.468 1.00 87.25 191 CYS A N 1
ATOM 1534 C CA . CYS A 1 191 ? -3.667 0.731 20.516 1.00 87.25 191 CYS A CA 1
ATOM 1535 C C . CYS A 1 191 ? -2.963 0.253 19.234 1.00 87.25 191 CYS A C 1
ATOM 1537 O O . CYS A 1 191 ? -2.523 1.070 18.426 1.00 87.25 191 CYS A O 1
ATOM 1539 N N . ARG A 1 192 ? -2.874 -1.064 19.011 1.00 87.19 192 ARG A N 1
ATOM 1540 C CA . ARG A 1 192 ? -2.337 -1.649 17.776 1.00 87.19 192 ARG A CA 1
ATOM 1541 C C . ARG A 1 192 ? -3.387 -1.578 16.669 1.00 87.19 192 ARG A C 1
ATOM 1543 O O . ARG A 1 192 ? -4.585 -1.664 16.949 1.00 87.19 192 ARG A O 1
ATOM 1550 N N . GLY A 1 193 ? -2.928 -1.438 15.427 1.00 84.69 193 GLY A N 1
ATOM 1551 C CA . GLY A 1 193 ? -3.794 -1.477 14.249 1.00 84.69 193 GLY A CA 1
ATOM 1552 C C . GLY A 1 193 ? -4.579 -2.788 14.154 1.00 84.69 193 GLY A C 1
ATOM 1553 O O . GLY A 1 193 ? -4.114 -3.835 14.605 1.00 84.69 193 GLY A O 1
ATOM 1554 N N . ILE A 1 194 ? -5.778 -2.703 13.589 1.00 86.75 194 ILE A N 1
ATOM 1555 C CA . ILE A 1 194 ? -6.639 -3.835 13.259 1.00 86.75 194 ILE A CA 1
ATOM 1556 C C . ILE A 1 194 ? -6.358 -4.243 11.809 1.00 86.75 194 ILE A C 1
ATOM 1558 O O . ILE A 1 194 ? -6.586 -3.457 10.889 1.00 86.75 194 ILE A O 1
ATOM 1562 N N . SER A 1 195 ? -5.889 -5.471 11.604 1.00 82.94 195 SER A N 1
ATOM 1563 C CA . SER A 1 195 ? -5.744 -6.078 10.276 1.00 82.94 195 SER A CA 1
ATOM 1564 C C . SER A 1 195 ? -7.093 -6.559 9.728 1.00 82.94 195 SER A C 1
ATOM 1566 O O . SER A 1 195 ? -8.000 -6.900 10.485 1.00 82.94 195 SER A O 1
ATOM 1568 N N . ALA A 1 196 ? -7.210 -6.689 8.403 1.00 81.56 196 ALA A N 1
ATOM 1569 C CA . ALA A 1 196 ? -8.361 -7.328 7.757 1.00 81.56 196 ALA A CA 1
ATOM 1570 C C . ALA A 1 196 ? -8.554 -8.799 8.184 1.00 81.56 196 ALA A C 1
ATOM 1572 O O . ALA A 1 196 ? -9.665 -9.319 8.131 1.00 81.56 196 ALA A O 1
ATOM 1573 N N . SER A 1 197 ? -7.480 -9.460 8.624 1.00 85.50 197 SER A N 1
ATOM 1574 C CA . SER A 1 197 ? -7.501 -10.828 9.153 1.00 85.50 197 SER A CA 1
ATOM 1575 C C . SER A 1 197 ? -7.835 -10.910 10.646 1.00 85.50 197 SER A C 1
ATOM 1577 O O . SER A 1 197 ? -7.987 -12.013 11.173 1.00 85.50 197 SER A O 1
ATOM 1579 N N . ASP A 1 198 ? -7.896 -9.778 11.353 1.00 91.75 198 ASP A N 1
ATOM 1580 C CA . ASP A 1 198 ? -8.088 -9.781 12.797 1.00 91.75 198 ASP A CA 1
ATOM 1581 C C . ASP A 1 198 ? -9.547 -10.053 13.153 1.00 91.75 198 ASP A C 1
ATOM 1583 O O . ASP A 1 198 ? -10.476 -9.355 12.740 1.00 91.75 198 ASP A O 1
ATOM 1587 N N . TRP A 1 199 ? -9.748 -11.032 14.031 1.00 91.25 199 TRP A N 1
ATOM 1588 C CA . TRP A 1 199 ? -11.025 -11.193 14.707 1.00 91.25 199 TRP A CA 1
ATOM 1589 C C . TRP A 1 199 ? -11.215 -10.035 15.680 1.00 91.25 199 TRP A C 1
ATOM 1591 O O . TRP A 1 199 ? -10.420 -9.852 16.607 1.00 91.25 199 TRP A O 1
ATOM 1601 N N . VAL A 1 200 ? -12.288 -9.272 15.492 1.00 94.81 200 VAL A N 1
ATOM 1602 C CA . VAL A 1 200 ? -12.576 -8.085 16.299 1.00 94.81 200 VAL A CA 1
ATOM 1603 C C . VAL A 1 200 ? -13.913 -8.160 17.016 1.00 94.81 200 VAL A C 1
ATOM 1605 O O . VAL A 1 200 ? -14.865 -8.802 16.574 1.00 94.81 200 VAL A O 1
ATOM 1608 N N . ARG A 1 201 ? -13.987 -7.453 18.140 1.00 94.06 201 ARG A N 1
ATOM 1609 C CA . ARG A 1 201 ? -15.213 -7.127 18.865 1.00 94.06 201 ARG A CA 1
ATOM 1610 C C . ARG A 1 201 ? -15.479 -5.638 18.715 1.00 94.06 201 ARG A C 1
ATOM 1612 O O . ARG A 1 201 ? -14.551 -4.835 18.771 1.00 94.06 201 ARG A O 1
ATOM 1619 N N . ARG A 1 202 ? -16.748 -5.278 18.554 1.00 93.12 202 ARG A N 1
ATOM 1620 C CA . ARG A 1 202 ? -17.205 -3.887 18.562 1.00 93.12 202 ARG A CA 1
ATOM 1621 C C . ARG A 1 202 ? -18.115 -3.652 19.755 1.00 93.12 202 ARG A C 1
ATOM 1623 O O . ARG A 1 202 ? -18.994 -4.468 20.027 1.00 93.12 202 ARG A O 1
ATOM 1630 N N . ALA A 1 203 ? -17.891 -2.546 20.451 1.00 91.88 203 ALA A N 1
ATOM 1631 C CA . ALA A 1 203 ? -18.761 -2.067 21.514 1.00 91.88 203 ALA A CA 1
ATOM 1632 C C . ALA A 1 203 ? -18.911 -0.553 21.356 1.00 91.88 203 ALA A C 1
ATOM 1634 O O . ALA A 1 203 ? -17.957 0.185 21.585 1.00 91.88 203 ALA A O 1
ATOM 1635 N N . ARG A 1 204 ? -20.108 -0.106 20.949 1.00 90.75 204 ARG A N 1
ATOM 1636 C CA . ARG A 1 204 ? -20.324 1.259 20.434 1.00 90.75 204 ARG A CA 1
ATOM 1637 C C . ARG A 1 204 ? -19.351 1.544 19.277 1.00 90.75 204 ARG A C 1
ATOM 1639 O O . ARG A 1 204 ? -19.226 0.696 18.395 1.00 90.75 204 ARG A O 1
ATOM 1646 N N . ASP A 1 205 ? -18.652 2.675 19.316 1.00 88.38 205 ASP A N 1
ATOM 1647 C CA . ASP A 1 205 ? -17.698 3.114 18.290 1.00 88.38 205 ASP A CA 1
ATOM 1648 C C . ASP A 1 205 ? -16.280 2.550 18.495 1.00 88.38 205 ASP A C 1
ATOM 1650 O O . ASP A 1 205 ? -15.381 2.788 17.691 1.00 88.38 205 ASP A O 1
ATOM 1654 N N . LEU A 1 206 ? -16.068 1.765 19.556 1.00 91.81 206 LEU A N 1
ATOM 1655 C CA . LEU A 1 206 ? -14.773 1.176 19.877 1.00 91.81 206 LEU A CA 1
ATOM 1656 C C . LEU A 1 206 ? -14.610 -0.197 19.232 1.00 91.81 206 LEU A C 1
ATOM 1658 O O . LEU A 1 206 ? -15.514 -1.044 19.252 1.00 91.81 206 LEU A O 1
ATOM 1662 N N . VAL A 1 207 ? -13.407 -0.441 18.720 1.00 93.69 207 VAL A N 1
ATOM 1663 C CA . VAL A 1 207 ? -12.999 -1.719 18.140 1.00 93.69 207 VAL A CA 1
ATOM 1664 C C . VAL A 1 207 ? -11.931 -2.329 19.030 1.00 93.69 207 VAL A C 1
ATOM 1666 O O . VAL A 1 207 ? -10.997 -1.660 19.453 1.00 93.69 207 VAL A O 1
ATOM 1669 N N . PHE A 1 208 ? -12.041 -3.621 19.300 1.00 94.56 208 PHE A N 1
ATOM 1670 C CA . PHE A 1 208 ? -11.077 -4.366 20.097 1.00 94.56 208 PHE A CA 1
ATOM 1671 C C . PHE A 1 208 ? -10.656 -5.613 19.334 1.00 94.56 208 PHE A C 1
ATOM 1673 O O . PHE A 1 208 ? -11.503 -6.278 18.734 1.00 94.56 208 PHE A O 1
ATOM 1680 N N . HIS A 1 209 ? -9.382 -6.002 19.409 1.00 95.31 209 HIS A N 1
ATOM 1681 C CA . HIS A 1 209 ? -9.007 -7.376 19.066 1.00 95.31 209 HIS A CA 1
ATOM 1682 C C . HIS A 1 209 ? -9.809 -8.352 19.925 1.00 95.31 209 HIS A C 1
ATOM 1684 O O . HIS A 1 209 ? -10.093 -8.068 21.091 1.00 95.31 209 HIS A O 1
ATOM 1690 N N . LEU A 1 210 ? -10.122 -9.531 19.388 1.00 93.38 210 LEU A N 1
ATOM 1691 C CA . LEU A 1 210 ? -10.865 -10.559 20.114 1.00 93.38 210 LEU A CA 1
ATOM 1692 C C . LEU A 1 210 ? -10.215 -10.862 21.473 1.00 93.38 210 LEU A C 1
ATOM 1694 O O . LEU A 1 210 ? -10.912 -10.865 22.485 1.00 93.38 210 LEU A O 1
ATOM 1698 N N . ALA A 1 211 ? -8.889 -11.039 21.505 1.00 93.12 211 ALA A N 1
ATOM 1699 C CA . ALA A 1 211 ? -8.105 -11.259 22.727 1.00 93.12 211 ALA A CA 1
ATOM 1700 C C . ALA A 1 211 ? -8.083 -10.043 23.671 1.00 93.12 211 ALA A C 1
ATOM 1702 O O . ALA A 1 211 ? -7.989 -10.191 24.887 1.00 93.12 211 ALA A O 1
ATOM 1703 N N . CYS A 1 212 ? -8.200 -8.834 23.123 1.00 95.62 212 CYS A N 1
ATOM 1704 C CA . CYS A 1 212 ? -8.230 -7.601 23.898 1.00 95.62 212 CYS A CA 1
ATOM 1705 C C . CYS A 1 212 ? -9.609 -7.303 24.499 1.00 95.62 212 CYS A C 1
ATOM 1707 O O . CYS A 1 212 ? -9.695 -6.512 25.436 1.00 95.62 212 CYS A O 1
ATOM 1709 N N . PHE A 1 213 ? -10.682 -7.932 24.017 1.00 96.81 213 PHE A N 1
ATOM 1710 C CA . PHE A 1 213 ? -12.020 -7.762 24.579 1.00 96.81 213 PHE A CA 1
ATOM 1711 C C . PHE A 1 213 ? -12.170 -8.536 25.898 1.00 96.81 213 PHE A C 1
ATOM 1713 O O . PHE A 1 213 ? -12.761 -9.615 25.985 1.00 96.81 213 PHE A O 1
ATOM 1720 N N . ALA A 1 214 ? -11.560 -7.980 26.938 1.00 96.56 214 ALA A N 1
ATOM 1721 C CA . ALA A 1 214 ? -11.421 -8.581 28.250 1.00 96.56 214 ALA A CA 1
ATOM 1722 C C . ALA A 1 214 ? -11.655 -7.539 29.336 1.00 96.56 214 ALA A C 1
ATOM 1724 O O . ALA A 1 214 ? -11.265 -6.381 29.171 1.00 96.56 214 ALA A O 1
ATOM 1725 N N . CYS A 1 215 ? -12.245 -7.978 30.448 1.00 96.19 215 CYS A N 1
ATOM 1726 C CA . CYS A 1 215 ? -12.519 -7.123 31.591 1.00 96.19 215 CYS A CA 1
ATOM 1727 C C . CYS A 1 215 ? -11.235 -6.440 32.072 1.00 96.19 215 CYS A C 1
ATOM 1729 O O . CYS A 1 215 ? -10.243 -7.118 32.323 1.00 96.19 215 CYS A O 1
ATOM 1731 N N . ASP A 1 216 ? -11.273 -5.124 32.235 1.00 95.38 216 ASP A N 1
ATOM 1732 C CA . ASP A 1 216 ? -10.113 -4.324 32.625 1.00 95.38 216 ASP A CA 1
ATOM 1733 C C . ASP A 1 216 ? -9.623 -4.669 34.041 1.00 95.38 216 ASP A C 1
ATOM 1735 O O . ASP A 1 216 ? -8.428 -4.735 34.293 1.00 95.38 216 ASP A O 1
ATOM 1739 N N . GLN A 1 217 ? -10.550 -5.033 34.931 1.00 94.56 217 GLN A N 1
ATOM 1740 C CA . GLN A 1 217 ? -10.254 -5.324 36.334 1.00 94.56 217 GLN A CA 1
ATOM 1741 C C . GLN A 1 217 ? -9.713 -6.748 36.602 1.00 94.56 217 GLN A C 1
ATOM 1743 O O . GLN A 1 217 ? -8.837 -6.909 37.442 1.00 94.56 217 GLN A O 1
ATOM 1748 N N . CYS A 1 218 ? -10.208 -7.805 35.932 1.00 95.12 218 CYS A N 1
ATOM 1749 C CA . CYS A 1 218 ? -9.672 -9.181 36.111 1.00 95.12 218 CYS A CA 1
ATOM 1750 C C . CYS A 1 218 ? -8.851 -9.706 34.935 1.00 95.12 218 CYS A C 1
ATOM 1752 O O . CYS A 1 218 ? -8.368 -10.834 34.997 1.00 95.12 218 CYS A O 1
ATOM 1754 N N . GLY A 1 219 ? -8.777 -8.983 33.820 1.00 94.19 219 GLY A N 1
ATOM 1755 C CA . GLY A 1 219 ? -8.142 -9.469 32.594 1.00 94.19 219 GLY A CA 1
ATOM 1756 C C . GLY A 1 219 ? -8.881 -10.621 31.902 1.00 94.19 219 GLY A C 1
ATOM 1757 O O . GLY A 1 219 ? -8.432 -11.094 30.860 1.00 94.19 219 GLY A O 1
ATOM 1758 N N . ARG A 1 220 ? -10.024 -11.081 32.430 1.00 95.44 220 ARG A N 1
ATOM 1759 C CA . ARG A 1 220 ? -10.772 -12.201 31.848 1.00 95.44 220 ARG A CA 1
ATOM 1760 C C . ARG A 1 220 ? -11.406 -11.794 30.521 1.00 95.44 220 ARG A C 1
ATOM 1762 O O . ARG A 1 220 ? -12.193 -10.846 30.473 1.00 95.44 220 ARG A O 1
ATOM 1769 N N . GLN A 1 221 ? -11.111 -12.556 29.473 1.00 95.88 221 GLN A N 1
ATOM 1770 C CA . GLN A 1 221 ? -11.742 -12.404 28.166 1.00 95.88 221 GLN A CA 1
ATOM 1771 C C . GLN A 1 221 ? -13.244 -12.711 28.239 1.00 95.88 221 GLN A C 1
ATOM 1773 O O . GLN A 1 221 ? -13.662 -13.659 28.910 1.00 95.88 221 GLN A O 1
ATOM 1778 N N . LEU A 1 222 ? -14.050 -11.895 27.561 1.00 94.56 222 LEU A N 1
ATOM 1779 C CA . LEU A 1 222 ? -15.506 -12.019 27.551 1.00 94.56 222 LEU A CA 1
ATOM 1780 C C . LEU A 1 222 ? -15.969 -12.695 26.259 1.00 94.56 222 LEU A C 1
ATOM 1782 O O . LEU A 1 222 ? -15.620 -12.269 25.155 1.00 94.56 222 LEU A O 1
ATOM 1786 N N . SER A 1 223 ? -16.752 -13.764 26.404 1.00 92.62 223 SER A N 1
ATOM 1787 C CA . SER A 1 223 ? -17.248 -14.562 25.279 1.00 92.62 223 SER A CA 1
ATOM 1788 C C . SER A 1 223 ? -18.597 -14.067 24.753 1.00 92.62 223 SER A C 1
ATOM 1790 O O . SER A 1 223 ? -19.289 -13.264 25.380 1.00 92.62 223 SER A O 1
ATOM 1792 N N . THR A 1 224 ? -19.001 -14.562 23.580 1.00 92.19 224 THR A N 1
ATOM 1793 C CA . THR A 1 224 ? -20.336 -14.278 23.029 1.00 92.19 224 THR A CA 1
ATOM 1794 C C . THR A 1 224 ? -21.414 -14.777 23.990 1.00 92.19 224 THR A C 1
ATOM 1796 O O . THR A 1 224 ? -21.344 -15.910 24.457 1.00 92.19 224 THR A O 1
ATOM 1799 N N . GLY A 1 225 ? -22.407 -13.931 24.271 1.00 91.06 225 GLY A N 1
ATOM 1800 C CA . GLY A 1 225 ? -23.494 -14.230 25.208 1.00 91.06 225 GLY A CA 1
ATOM 1801 C C . GLY A 1 225 ? -23.234 -13.783 26.651 1.00 91.06 225 GLY A C 1
ATOM 1802 O O . GLY A 1 225 ? -24.154 -13.814 27.463 1.00 91.06 225 GLY A O 1
ATOM 1803 N N . GLU A 1 226 ? -22.024 -13.323 26.987 1.00 93.19 226 GLU A N 1
ATOM 1804 C CA . GLU A 1 226 ? -21.758 -12.735 28.302 1.00 93.19 226 GLU A CA 1
ATOM 1805 C C . GLU A 1 226 ? -22.229 -11.279 28.401 1.00 93.19 226 GLU A C 1
ATOM 1807 O O . GLU A 1 226 ? -22.120 -10.494 27.459 1.00 93.19 226 GLU A O 1
ATOM 1812 N N . GLN A 1 227 ? -22.710 -10.902 29.589 1.00 92.94 227 GLN A N 1
ATOM 1813 C CA . GLN A 1 227 ? -23.046 -9.517 29.909 1.00 92.94 227 GLN A CA 1
ATOM 1814 C C . GLN A 1 227 ? -21.792 -8.742 30.326 1.00 92.94 227 GLN A C 1
ATOM 1816 O O . GLN A 1 227 ? -21.017 -9.186 31.181 1.00 92.94 227 GLN A O 1
ATOM 1821 N N . PHE A 1 228 ? -21.636 -7.553 29.754 1.00 95.38 228 PHE A N 1
ATOM 1822 C CA . PHE A 1 228 ? -20.530 -6.642 30.019 1.00 95.38 228 PHE A CA 1
ATOM 1823 C C . PHE A 1 228 ? -21.037 -5.203 30.132 1.00 95.38 228 PHE A C 1
ATOM 1825 O O . PHE A 1 228 ? -22.156 -4.897 29.720 1.00 95.38 228 PHE A O 1
ATOM 1832 N N . ALA A 1 229 ? -20.202 -4.333 30.685 1.00 94.50 229 ALA A N 1
ATOM 1833 C CA . ALA A 1 229 ? -20.407 -2.894 30.697 1.00 94.50 229 ALA A CA 1
ATOM 1834 C C . ALA A 1 229 ? -19.214 -2.196 30.040 1.00 94.50 229 ALA A C 1
ATOM 1836 O O . ALA A 1 229 ? -18.095 -2.710 30.066 1.00 94.50 229 ALA A O 1
ATOM 1837 N N . LEU A 1 230 ? -19.466 -1.028 29.456 1.00 94.88 230 LEU A N 1
ATOM 1838 C CA . LEU A 1 230 ? -18.439 -0.146 28.916 1.00 94.88 230 LEU A CA 1
ATOM 1839 C C . LEU A 1 230 ? -18.494 1.168 29.700 1.00 94.88 230 LEU A C 1
ATOM 1841 O O . LEU A 1 230 ? -19.505 1.872 29.637 1.00 94.88 230 LEU A O 1
ATOM 1845 N N . MET A 1 231 ? -17.441 1.465 30.459 1.00 91.19 231 MET A N 1
ATOM 1846 C CA . MET A 1 231 ? -17.334 2.648 31.316 1.00 91.19 231 MET A CA 1
ATOM 1847 C C . MET A 1 231 ? -16.027 3.363 30.979 1.00 91.19 231 MET A C 1
ATOM 1849 O O . MET A 1 231 ? -14.970 2.762 31.123 1.00 91.19 231 MET A O 1
ATOM 1853 N N . GLU A 1 232 ? -16.104 4.607 30.493 1.00 87.75 232 GLU A N 1
ATOM 1854 C CA . GLU A 1 232 ? -14.927 5.385 30.050 1.00 87.75 232 GLU A CA 1
ATOM 1855 C C . GLU A 1 232 ? -14.011 4.573 29.116 1.00 87.75 232 GLU A C 1
ATOM 1857 O O . GLU A 1 232 ? -12.826 4.397 29.379 1.00 87.75 232 GLU A O 1
ATOM 1862 N N . ASP A 1 233 ? -14.597 3.968 28.079 1.00 89.56 233 ASP A N 1
ATOM 1863 C CA . ASP A 1 233 ? -13.921 3.107 27.096 1.00 89.56 233 ASP A CA 1
ATOM 1864 C C . ASP A 1 233 ? -13.286 1.813 27.645 1.00 89.56 233 ASP A C 1
ATOM 1866 O O . ASP A 1 233 ? -12.761 0.993 26.885 1.00 89.56 233 ASP A O 1
ATOM 1870 N N . ARG A 1 234 ? -13.428 1.547 28.948 1.00 92.25 234 ARG A N 1
ATOM 1871 C CA . ARG A 1 234 ? -12.980 0.315 29.601 1.00 92.25 234 ARG A CA 1
ATOM 1872 C C . ARG A 1 234 ? -14.086 -0.727 29.622 1.00 92.25 234 ARG A C 1
ATOM 1874 O O . ARG A 1 234 ? -15.219 -0.480 30.042 1.00 92.25 234 ARG A O 1
ATOM 1881 N N . VAL A 1 235 ? -13.742 -1.933 29.181 1.00 95.31 235 VAL A N 1
ATOM 1882 C CA . VAL A 1 235 ? -14.646 -3.087 29.194 1.00 95.31 235 VAL A CA 1
ATOM 1883 C C . VAL A 1 235 ? -14.632 -3.708 30.587 1.00 95.31 235 VAL A C 1
ATOM 1885 O O . VAL A 1 235 ? -13.580 -4.102 31.079 1.00 95.31 235 VAL A O 1
ATOM 1888 N N . LEU A 1 236 ? -15.790 -3.864 31.222 1.00 95.75 236 LEU A N 1
ATOM 1889 C CA . LEU A 1 236 ? -15.938 -4.512 32.525 1.00 95.75 236 LEU A CA 1
ATOM 1890 C C . LEU A 1 236 ? -16.883 -5.709 32.430 1.00 95.75 236 LEU A C 1
ATOM 1892 O O . LEU A 1 236 ? -17.921 -5.660 31.772 1.00 95.75 236 LEU A O 1
ATOM 1896 N N . CYS A 1 237 ? -16.547 -6.802 33.117 1.00 96.25 237 CYS A N 1
ATOM 1897 C CA . CYS A 1 237 ? -17.499 -7.890 33.303 1.00 96.25 237 CYS A CA 1
ATOM 1898 C C . CYS A 1 237 ? -18.621 -7.443 34.250 1.00 96.25 237 CYS A C 1
ATOM 1900 O O . CYS A 1 237 ? -18.408 -6.584 35.108 1.00 96.25 237 CYS A O 1
ATOM 1902 N N . LYS A 1 238 ? -19.801 -8.066 34.142 1.00 93.81 238 LYS A N 1
ATOM 1903 C CA . LYS A 1 238 ? -20.961 -7.743 34.988 1.00 93.81 238 LYS A CA 1
ATOM 1904 C C . LYS A 1 238 ? -20.635 -7.654 36.484 1.00 93.81 238 LYS A C 1
ATOM 1906 O O . LYS A 1 238 ? -21.104 -6.737 37.143 1.00 93.81 238 LYS A O 1
ATOM 1911 N N . ALA A 1 239 ? -19.847 -8.594 37.009 1.00 93.94 239 ALA A N 1
ATOM 1912 C CA . ALA A 1 239 ? -19.511 -8.636 38.432 1.00 93.94 239 ALA A CA 1
ATOM 1913 C C . ALA A 1 239 ? -18.757 -7.374 38.884 1.00 93.94 239 ALA A C 1
ATOM 1915 O O . ALA A 1 239 ? -19.159 -6.742 39.853 1.00 93.94 239 ALA A O 1
ATOM 1916 N N . HIS A 1 240 ? -17.725 -6.973 38.139 1.00 95.62 240 HIS A N 1
ATOM 1917 C CA . HIS A 1 240 ? -16.920 -5.798 38.476 1.00 95.62 240 HIS A CA 1
ATOM 1918 C C . HIS A 1 240 ? -17.632 -4.478 38.192 1.00 95.62 240 HIS A C 1
ATOM 1920 O O . HIS A 1 240 ? -17.443 -3.510 38.919 1.00 95.62 240 HIS A O 1
ATOM 1926 N N . TYR A 1 241 ? -18.492 -4.436 37.174 1.00 93.88 241 TYR A N 1
ATOM 1927 C CA . TYR A 1 241 ? -19.349 -3.274 36.962 1.00 93.88 241 TYR A CA 1
ATOM 1928 C C . TYR A 1 241 ? -20.276 -3.032 38.163 1.00 93.88 241 TYR A C 1
ATOM 1930 O O . TYR A 1 241 ? -20.330 -1.915 38.665 1.00 93.88 241 TYR A O 1
ATOM 1938 N N . LEU A 1 242 ? -20.952 -4.077 38.662 1.00 91.94 242 LEU A N 1
ATOM 1939 C CA . LEU A 1 242 ? -21.839 -3.958 39.825 1.00 91.94 242 LEU A CA 1
ATOM 1940 C C . LEU A 1 242 ? -21.085 -3.513 41.081 1.00 91.94 242 LEU A C 1
ATOM 1942 O O . LEU A 1 242 ? -21.568 -2.640 41.786 1.00 91.94 242 LEU A O 1
ATOM 1946 N N . GLU A 1 243 ? -19.879 -4.030 41.318 1.00 90.69 243 GLU A N 1
ATOM 1947 C CA . GLU A 1 243 ? -19.031 -3.602 42.441 1.00 90.69 243 GLU A CA 1
ATOM 1948 C C . GLU A 1 243 ? -18.669 -2.110 42.372 1.00 90.69 243 GLU A C 1
ATOM 1950 O O . GLU A 1 243 ? -18.654 -1.424 43.392 1.00 90.69 243 GLU A O 1
ATOM 1955 N N . THR A 1 244 ? -18.456 -1.586 41.162 1.00 84.12 244 THR A N 1
ATOM 1956 C CA . THR A 1 244 ? -18.117 -0.170 40.951 1.00 84.12 244 THR A CA 1
ATOM 1957 C C . THR A 1 244 ? -19.335 0.743 41.146 1.00 84.12 244 THR A C 1
ATOM 1959 O O . THR A 1 244 ? -19.195 1.865 41.622 1.00 84.12 244 THR A O 1
ATOM 1962 N N . VAL A 1 245 ? -20.540 0.272 40.804 1.00 82.44 245 VAL A N 1
ATOM 1963 C CA . VAL A 1 245 ? -21.790 1.043 40.942 1.00 82.44 245 VAL A CA 1
ATOM 1964 C C . VAL A 1 245 ? -22.365 0.962 42.362 1.00 82.44 245 VAL A C 1
ATOM 1966 O O . VAL A 1 245 ? -22.878 1.955 42.869 1.00 82.44 245 VAL A O 1
ATOM 1969 N N . GLU A 1 246 ? -22.264 -0.191 43.027 1.00 73.06 246 GLU A N 1
ATOM 1970 C CA . GLU A 1 246 ? -22.793 -0.413 44.384 1.00 73.06 246 GLU A CA 1
ATOM 1971 C C . GLU A 1 246 ? -21.836 0.079 45.491 1.00 73.06 246 GLU A C 1
ATOM 1973 O O . GLU A 1 246 ? -22.276 0.331 46.611 1.00 73.06 246 GLU A O 1
ATOM 1978 N N . GLY A 1 247 ? -20.543 0.266 45.198 1.00 59.19 247 GLY A N 1
ATOM 1979 C CA . GLY A 1 247 ? -19.542 0.764 46.154 1.00 59.19 247 GLY A CA 1
ATOM 1980 C C . GLY A 1 247 ? -19.529 2.286 46.376 1.00 59.19 247 GLY A C 1
ATOM 1981 O O . GLY A 1 247 ? -18.790 2.763 47.232 1.00 59.19 247 GLY A O 1
ATOM 1982 N N . GLY A 1 248 ? -20.322 3.056 45.621 1.00 49.69 248 GLY A N 1
ATOM 1983 C CA . GLY A 1 24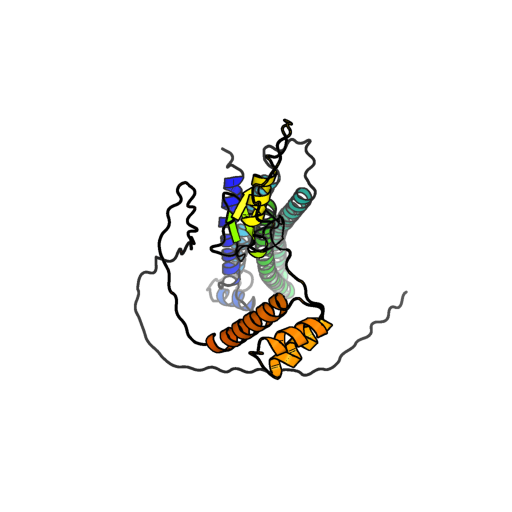8 ? -20.301 4.528 45.632 1.00 49.69 248 GLY A CA 1
ATOM 1984 C C . GLY A 1 248 ? -21.306 5.217 46.564 1.00 49.69 248 GLY A C 1
ATOM 1985 O O . GLY A 1 248 ? -21.309 6.442 46.638 1.00 49.69 248 GLY A O 1
ATOM 1986 N N . THR A 1 249 ? -22.174 4.478 47.266 1.00 45.84 249 THR A N 1
ATOM 1987 C CA . THR A 1 249 ? -23.302 5.058 48.030 1.00 45.84 249 THR A CA 1
ATOM 1988 C C . THR A 1 249 ? -23.211 4.878 49.548 1.00 45.84 249 THR A C 1
ATOM 1990 O O . THR A 1 249 ? -24.239 4.806 50.216 1.00 45.84 249 THR A O 1
ATOM 1993 N N . THR A 1 250 ? -22.010 4.826 50.134 1.00 46.38 250 THR A N 1
ATOM 1994 C CA . THR A 1 250 ? -21.848 4.824 51.603 1.00 46.38 250 THR A CA 1
ATOM 1995 C C . THR A 1 250 ? -20.949 5.961 52.084 1.00 46.38 250 THR A C 1
ATOM 1997 O O . THR A 1 250 ? -19.893 5.729 52.666 1.00 46.38 250 THR A O 1
ATOM 2000 N N . SER A 1 251 ? -21.356 7.208 51.856 1.00 53.72 251 SER A N 1
ATOM 2001 C CA . SER A 1 251 ? -20.846 8.333 52.648 1.00 53.72 251 SER A CA 1
ATOM 2002 C C . SER A 1 251 ? -21.898 9.434 52.763 1.00 53.72 251 SER A C 1
ATOM 2004 O O . SER A 1 251 ? -21.978 10.303 51.897 1.00 53.72 251 SER A O 1
ATOM 2006 N N . SER A 1 252 ? -22.719 9.367 53.811 1.00 41.41 252 SER A N 1
ATOM 2007 C CA . SER A 1 252 ? -23.359 10.500 54.502 1.00 41.41 252 SER A CA 1
ATOM 2008 C C . SER A 1 252 ? -24.053 9.956 55.756 1.00 41.41 252 SER A C 1
ATOM 2010 O O . SER A 1 252 ? -25.070 9.279 55.657 1.00 41.41 252 SER A O 1
ATOM 2012 N N . ASP A 1 253 ? -23.366 10.124 56.885 1.00 40.00 253 ASP A N 1
ATOM 2013 C CA . ASP A 1 253 ? -23.858 10.645 58.170 1.00 40.00 253 ASP A CA 1
ATOM 2014 C C . ASP A 1 253 ? -25.351 10.452 58.525 1.00 40.00 253 ASP A C 1
ATOM 2016 O O . ASP A 1 253 ? -26.215 11.022 57.866 1.00 40.00 253 ASP A O 1
ATOM 2020 N N . ASP A 1 254 ? -25.646 9.674 59.576 1.00 39.53 254 ASP A N 1
ATOM 2021 C CA . ASP A 1 254 ? -26.248 10.185 60.824 1.00 39.53 254 ASP A CA 1
ATOM 2022 C C . ASP A 1 254 ? -26.295 9.067 61.889 1.00 39.53 254 ASP A C 1
ATOM 2024 O O . ASP A 1 254 ? -26.528 7.893 61.581 1.00 39.53 254 ASP A O 1
ATOM 2028 N N . GLY A 1 255 ? -26.037 9.417 63.147 1.00 47.28 255 GLY A N 1
ATOM 2029 C CA . GLY A 1 255 ? -26.023 8.484 64.275 1.00 47.28 255 GLY A CA 1
ATOM 2030 C C . GLY A 1 255 ? -27.371 8.378 64.993 1.00 47.28 255 GLY A C 1
ATOM 2031 O O . GLY A 1 255 ? -28.065 9.374 65.149 1.00 47.28 255 GLY A O 1
ATOM 2032 N N . CYS A 1 256 ? -27.705 7.189 65.509 1.00 33.44 256 CYS A N 1
ATOM 2033 C CA . CYS A 1 256 ? -28.365 7.001 66.811 1.00 33.44 256 CYS A CA 1
ATOM 2034 C C . CYS A 1 256 ? -28.478 5.511 67.188 1.00 33.44 256 CYS A C 1
ATOM 2036 O O . CYS A 1 256 ? -28.690 4.639 66.346 1.00 33.44 256 CYS A O 1
ATOM 2038 N N . ASP A 1 257 ? -28.298 5.249 68.482 1.00 40.91 257 ASP A N 1
ATOM 2039 C CA . ASP A 1 257 ? -28.451 3.973 69.180 1.00 40.91 257 ASP A CA 1
ATOM 2040 C C . ASP A 1 257 ? -29.773 3.238 68.897 1.00 40.91 257 ASP A C 1
ATOM 2042 O O . ASP A 1 257 ? -30.848 3.838 68.858 1.00 40.91 257 ASP A O 1
ATOM 2046 N N . GLY A 1 258 ? -29.709 1.904 68.810 1.00 39.16 258 GLY A N 1
ATOM 2047 C CA . GLY A 1 258 ? -30.896 1.051 68.744 1.00 39.16 258 GLY A CA 1
ATOM 2048 C C . GLY A 1 258 ? -30.577 -0.415 68.461 1.00 39.16 258 GLY A C 1
ATOM 2049 O O . GLY A 1 258 ? -30.498 -0.840 67.314 1.00 39.16 258 GLY A O 1
ATOM 2050 N N . ASP A 1 259 ? -30.391 -1.169 69.537 1.00 38.69 259 ASP A N 1
ATOM 2051 C CA . ASP A 1 259 ? -30.089 -2.599 69.624 1.00 38.69 259 ASP A CA 1
ATOM 2052 C C . ASP A 1 259 ? -30.934 -3.531 68.717 1.00 38.69 259 ASP A C 1
ATOM 2054 O O . ASP A 1 259 ? -32.152 -3.398 68.609 1.00 38.69 259 ASP A O 1
ATOM 2058 N N . GLY A 1 260 ? -30.290 -4.578 68.178 1.00 41.34 260 GLY A N 1
ATOM 2059 C CA . GLY A 1 260 ? -30.932 -5.888 67.985 1.00 41.34 260 GLY A CA 1
ATOM 2060 C C . GLY A 1 260 ? -31.600 -6.246 66.642 1.00 41.34 260 GLY A C 1
ATOM 2061 O O . GLY A 1 260 ? -32.818 -6.264 66.518 1.00 41.34 260 GLY A O 1
ATOM 2062 N N . TYR A 1 261 ? -30.792 -6.836 65.748 1.00 37.66 261 TYR A N 1
ATOM 2063 C CA . TYR A 1 261 ? -31.136 -8.026 64.935 1.00 37.66 261 TYR A CA 1
ATOM 2064 C C . TYR A 1 261 ? -31.871 -7.863 63.580 1.00 37.66 261 TYR A C 1
ATOM 2066 O O . TYR A 1 261 ? -32.965 -8.386 63.370 1.00 37.66 261 TYR A O 1
ATOM 2074 N N . HIS A 1 262 ? -31.168 -7.342 62.563 1.00 39.84 262 HIS A N 1
ATOM 2075 C CA . HIS A 1 262 ? -31.417 -7.707 61.158 1.00 39.84 262 HIS A CA 1
ATOM 2076 C C . HIS A 1 262 ? -30.339 -8.670 60.629 1.00 39.84 262 HIS A C 1
ATOM 2078 O O . HIS A 1 262 ? -29.151 -8.357 60.564 1.00 39.84 262 HIS A O 1
ATOM 2084 N N . LYS A 1 263 ? -30.775 -9.872 60.219 1.00 40.56 263 LYS A N 1
ATOM 2085 C CA . LYS A 1 263 ? -29.965 -10.901 59.543 1.00 40.56 263 LYS A CA 1
ATOM 2086 C C . LYS A 1 263 ? -29.449 -10.399 58.187 1.00 40.56 263 LYS A C 1
ATOM 2088 O O . LYS A 1 263 ? -30.059 -10.650 57.150 1.00 40.56 263 LYS A O 1
ATOM 2093 N N . SER A 1 264 ? -28.273 -9.785 58.191 1.00 34.69 264 SER A N 1
ATOM 2094 C CA . SER A 1 264 ? -27.381 -9.748 57.033 1.00 34.69 264 SER A CA 1
ATOM 2095 C C . SER A 1 264 ? -26.809 -11.155 56.818 1.00 34.69 264 SER A C 1
ATOM 2097 O O . SER A 1 264 ? -26.165 -11.725 57.701 1.00 34.69 264 SER A O 1
ATOM 2099 N N . LYS A 1 265 ? -27.090 -11.770 55.661 1.00 43.84 265 LYS A N 1
ATOM 2100 C CA . LYS A 1 265 ? -26.451 -13.030 55.255 1.00 43.84 265 LYS A CA 1
ATOM 2101 C C . LYS A 1 265 ? -24.985 -12.739 54.944 1.00 43.84 265 LYS A C 1
ATOM 2103 O O . LYS A 1 265 ? -24.630 -12.443 53.806 1.00 43.84 265 LYS A O 1
ATOM 2108 N N . THR A 1 266 ? -24.142 -12.885 55.958 1.00 40.72 266 THR A N 1
ATOM 2109 C CA . THR A 1 266 ? -22.692 -13.015 55.830 1.00 40.72 266 THR A CA 1
ATOM 2110 C C . THR A 1 266 ? -22.386 -14.053 54.748 1.00 40.72 266 THR A C 1
ATOM 2112 O O . THR A 1 266 ? -22.775 -15.223 54.847 1.00 40.72 266 THR A O 1
ATOM 2115 N N . LYS A 1 267 ? -21.725 -13.618 53.668 1.00 51.56 267 LYS A N 1
ATOM 2116 C CA . LYS A 1 267 ? -21.188 -14.512 52.636 1.00 51.56 267 LYS A CA 1
ATOM 2117 C C . LYS A 1 267 ? -20.256 -15.504 53.342 1.00 51.56 267 LYS A C 1
ATOM 2119 O O . LYS A 1 267 ? -19.283 -15.100 53.970 1.00 51.56 267 LYS A O 1
ATOM 2124 N N . ARG A 1 268 ? -20.583 -16.801 53.295 1.00 51.66 268 ARG A N 1
ATOM 2125 C CA . ARG A 1 268 ? -19.760 -17.845 53.927 1.00 51.66 268 ARG A CA 1
ATOM 2126 C C . ARG A 1 268 ? -18.408 -17.901 53.222 1.00 51.66 268 ARG A C 1
ATOM 2128 O O . ARG A 1 268 ? -18.366 -18.122 52.012 1.00 51.66 268 ARG A O 1
ATOM 2135 N N . VAL A 1 269 ? -17.332 -17.730 53.987 1.00 53.69 269 VAL A N 1
ATOM 2136 C CA . VAL A 1 269 ? -15.956 -17.949 53.530 1.00 53.69 269 VAL A CA 1
ATOM 2137 C C . VAL A 1 269 ? -15.851 -19.369 52.979 1.00 53.69 269 VAL A C 1
ATOM 2139 O O . VAL A 1 269 ? -16.302 -20.333 53.602 1.00 53.69 269 VAL A O 1
ATOM 2142 N N . ARG A 1 270 ? -15.309 -19.496 51.769 1.00 62.97 270 ARG A N 1
ATOM 2143 C CA . ARG A 1 270 ? -15.111 -20.791 51.123 1.00 62.97 270 ARG A CA 1
ATOM 2144 C C . ARG A 1 270 ? -13.931 -21.495 51.789 1.00 62.97 270 ARG A C 1
ATOM 2146 O O . ARG A 1 270 ? -12.839 -20.945 51.814 1.00 62.97 270 ARG A O 1
ATOM 2153 N N . THR A 1 271 ? -14.145 -22.703 52.302 1.00 74.69 271 THR A N 1
ATOM 2154 C CA . THR A 1 271 ? -13.077 -23.525 52.888 1.00 74.69 271 THR A CA 1
ATOM 2155 C C . THR A 1 271 ? -12.069 -23.933 51.808 1.00 74.69 271 THR A C 1
ATOM 2157 O O . THR A 1 271 ? -12.461 -24.525 50.798 1.00 74.69 271 THR A O 1
ATOM 2160 N N . THR A 1 272 ? -10.791 -23.610 52.010 1.00 78.81 272 THR A N 1
ATOM 2161 C CA . THR A 1 272 ? -9.649 -24.129 51.242 1.00 78.81 272 THR A CA 1
ATOM 2162 C C . THR A 1 272 ? -9.076 -25.346 51.968 1.00 78.81 272 THR A C 1
ATOM 2164 O O . THR A 1 272 ? -8.927 -25.318 53.186 1.00 78.81 272 THR A O 1
ATOM 2167 N N . PHE A 1 273 ? -8.799 -26.425 51.235 1.00 89.38 273 PHE A N 1
ATOM 2168 C CA . PHE A 1 273 ? -8.229 -27.657 51.790 1.00 89.38 273 PHE A CA 1
ATOM 2169 C C . PHE A 1 273 ? -6.714 -27.655 51.599 1.00 89.38 273 PHE A C 1
ATOM 2171 O O . PHE A 1 273 ? -6.247 -27.241 50.536 1.00 89.38 273 PHE A O 1
ATOM 2178 N N . THR A 1 274 ? -5.961 -28.129 52.590 1.00 90.50 274 THR A N 1
ATOM 2179 C CA . THR A 1 274 ? -4.528 -28.393 52.416 1.00 90.50 274 THR A CA 1
ATOM 2180 C C . THR A 1 274 ? -4.315 -29.632 51.547 1.00 90.50 274 THR A C 1
ATOM 2182 O O . THR A 1 274 ? -5.217 -30.454 51.363 1.00 90.50 274 THR A O 1
ATOM 2185 N N . GLU A 1 275 ? -3.111 -29.776 51.000 1.00 87.50 275 GLU A N 1
ATOM 2186 C CA . GLU A 1 275 ? -2.754 -30.933 50.178 1.00 87.50 275 GLU A CA 1
ATOM 2187 C C . GLU A 1 275 ? -2.858 -32.250 50.964 1.00 87.50 275 GLU A C 1
ATOM 2189 O O . GLU A 1 275 ? -3.452 -33.214 50.484 1.00 87.50 275 GLU A O 1
ATOM 2194 N N . GLU A 1 276 ? -2.407 -32.254 52.219 1.00 87.38 276 GLU A N 1
ATOM 2195 C CA . GLU A 1 276 ? -2.523 -33.393 53.137 1.00 87.38 276 GLU A CA 1
ATOM 2196 C C . GLU A 1 276 ? -3.991 -33.782 53.403 1.00 87.38 276 GLU A C 1
ATOM 2198 O O . GLU A 1 276 ? -4.360 -34.955 53.322 1.00 87.38 276 GLU A O 1
ATOM 2203 N N . GLN A 1 277 ? -4.874 -32.798 53.622 1.00 89.81 277 GLN A N 1
ATOM 2204 C CA . GLN A 1 277 ? -6.311 -33.045 53.797 1.00 89.81 277 GLN A CA 1
ATOM 2205 C C . GLN A 1 277 ? -6.938 -33.674 52.548 1.00 89.81 277 GLN A C 1
ATOM 2207 O O . GLN A 1 277 ? -7.773 -34.574 52.657 1.00 89.81 277 GLN A O 1
ATOM 2212 N N . LEU A 1 278 ? -6.540 -33.224 51.355 1.00 93.81 278 LEU A N 1
ATOM 2213 C CA . LEU A 1 278 ? -7.031 -33.779 50.094 1.00 93.81 278 LEU A CA 1
ATOM 2214 C C . LEU A 1 278 ? -6.560 -35.218 49.875 1.00 93.81 278 LEU A C 1
ATOM 2216 O O . LEU A 1 278 ? -7.366 -36.031 49.425 1.00 93.81 278 LEU A O 1
ATOM 2220 N N . GLN A 1 279 ? -5.315 -35.551 50.227 1.00 91.94 279 GLN A N 1
ATOM 2221 C CA . GLN A 1 279 ? -4.794 -36.918 50.123 1.00 91.94 279 GLN A CA 1
ATOM 2222 C C . GLN A 1 279 ? -5.606 -37.894 50.985 1.00 91.94 279 GLN A C 1
ATOM 2224 O O . GLN A 1 279 ? -6.063 -38.925 50.489 1.00 91.94 279 GLN A O 1
ATOM 2229 N N . VAL A 1 280 ? -5.881 -37.535 52.245 1.00 90.69 280 VAL A N 1
ATOM 2230 C CA . VAL A 1 280 ? -6.695 -38.363 53.152 1.00 90.69 280 VAL A CA 1
ATOM 2231 C C . VAL A 1 280 ? -8.127 -38.521 52.627 1.00 90.69 280 VAL A C 1
ATOM 2233 O O . VAL A 1 280 ? -8.664 -39.633 52.620 1.00 90.69 280 VAL A O 1
ATOM 2236 N N . LEU A 1 281 ? -8.751 -37.437 52.151 1.00 95.62 281 LEU A N 1
ATOM 2237 C CA . LEU A 1 281 ? -10.110 -37.476 51.598 1.00 95.62 281 LEU A CA 1
ATOM 2238 C C . LEU A 1 281 ? -10.195 -38.345 50.335 1.00 95.62 281 LEU A C 1
ATOM 2240 O O . LEU A 1 281 ? -11.137 -39.123 50.189 1.00 95.62 281 LEU A O 1
ATOM 2244 N N . GLN A 1 282 ? -9.211 -38.254 49.439 1.00 93.94 282 GLN A N 1
ATOM 2245 C CA . GLN A 1 282 ? -9.157 -39.057 48.216 1.00 93.94 282 GLN A CA 1
ATOM 2246 C C . GLN A 1 282 ? -8.904 -40.539 48.500 1.00 93.94 282 GLN A C 1
ATOM 2248 O O . GLN A 1 282 ? -9.575 -41.378 47.901 1.00 93.94 282 GLN A O 1
ATOM 2253 N N . ALA A 1 283 ? -7.999 -40.867 49.427 1.00 91.62 283 ALA A N 1
ATOM 2254 C CA . ALA A 1 283 ? -7.739 -42.250 49.825 1.00 91.62 283 ALA A CA 1
ATOM 2255 C C . ALA A 1 283 ? -8.998 -42.912 50.410 1.00 91.62 283 ALA A C 1
ATOM 2257 O O . ALA A 1 283 ? -9.358 -44.018 50.016 1.00 91.62 283 ALA A O 1
ATOM 2258 N N . ASN A 1 284 ? -9.733 -42.206 51.279 1.00 92.00 284 ASN A N 1
ATOM 2259 C CA . ASN A 1 284 ? -10.991 -42.722 51.828 1.00 92.00 284 ASN A CA 1
ATOM 2260 C C . ASN A 1 284 ? -12.087 -42.837 50.754 1.00 92.00 284 ASN A C 1
ATOM 2262 O O . ASN A 1 284 ? -12.852 -43.793 50.779 1.00 92.00 284 ASN A O 1
ATOM 2266 N N . PHE A 1 285 ? -12.137 -41.920 49.781 1.00 94.44 285 PHE A N 1
ATOM 2267 C CA . PHE A 1 285 ? -13.104 -41.973 48.676 1.00 94.44 285 PHE A CA 1
ATOM 2268 C C . PHE A 1 285 ? -12.914 -43.178 47.746 1.00 94.44 285 PHE A C 1
ATOM 2270 O O . PHE A 1 285 ? -13.885 -43.663 47.168 1.00 94.44 285 PHE A O 1
ATOM 2277 N N . GLN A 1 286 ? -11.677 -43.655 47.589 1.00 90.81 286 GLN A N 1
ATOM 2278 C CA . GLN A 1 286 ? -11.374 -44.859 46.807 1.00 90.81 286 GLN A CA 1
ATOM 2279 C C . GLN A 1 286 ? -11.830 -46.140 47.517 1.00 90.81 286 GLN A C 1
ATOM 2281 O O . GLN A 1 286 ? -12.178 -47.107 46.846 1.00 90.81 286 GLN A O 1
ATOM 2286 N N . ILE A 1 287 ? -11.837 -46.131 48.853 1.00 89.62 287 ILE A N 1
ATOM 2287 C CA . ILE A 1 287 ? -12.294 -47.253 49.681 1.00 89.62 287 ILE A CA 1
ATOM 2288 C C . ILE A 1 287 ? -13.823 -47.280 49.724 1.00 89.62 287 ILE A C 1
ATOM 2290 O O . ILE A 1 287 ? -14.433 -48.300 49.415 1.00 89.62 287 ILE A O 1
ATOM 2294 N N . ASP A 1 288 ? -14.441 -46.148 50.064 1.00 88.94 288 ASP A N 1
ATOM 2295 C CA . ASP A 1 288 ? -15.887 -45.980 50.033 1.00 88.94 288 ASP A CA 1
ATOM 2296 C C . ASP A 1 288 ? -16.258 -44.569 49.566 1.00 88.94 288 ASP A C 1
ATOM 2298 O O . ASP A 1 288 ? -15.948 -43.551 50.187 1.00 88.94 288 ASP A O 1
ATOM 2302 N N . SER A 1 289 ? -16.976 -44.509 48.448 1.00 88.81 289 SER A N 1
ATOM 2303 C CA . SER A 1 289 ? -17.456 -43.252 47.877 1.00 88.81 289 SER A CA 1
ATOM 2304 C C . SER A 1 289 ? -18.697 -42.697 48.593 1.00 88.81 289 SER A C 1
ATOM 2306 O O . SER A 1 289 ? -19.057 -41.530 48.377 1.00 88.81 289 SER A O 1
ATOM 2308 N N . ASN A 1 290 ? -19.358 -43.486 49.449 1.00 91.94 290 ASN A N 1
ATOM 2309 C CA . ASN A 1 290 ? -20.544 -43.106 50.213 1.00 91.94 290 ASN A CA 1
ATOM 2310 C C . ASN A 1 290 ? -20.461 -43.528 51.700 1.00 91.94 290 ASN A C 1
ATOM 2312 O O . ASN A 1 290 ? -21.338 -44.264 52.158 1.00 91.94 290 ASN A O 1
ATOM 2316 N N . PRO A 1 291 ? -19.480 -42.987 52.451 1.00 90.81 291 PRO A N 1
ATOM 2317 C CA . PRO A 1 291 ? -19.276 -43.319 53.857 1.00 90.81 291 PRO A CA 1
ATOM 2318 C C . PRO A 1 291 ? -20.481 -42.926 54.710 1.00 90.81 291 PRO A C 1
ATOM 2320 O O . PRO A 1 291 ? -21.160 -41.921 54.448 1.00 90.81 291 PRO A O 1
ATOM 2323 N N . ASP A 1 292 ? -20.724 -43.713 55.753 1.00 92.69 292 ASP A N 1
ATOM 2324 C CA . ASP A 1 292 ? -21.814 -43.492 56.690 1.00 92.69 292 ASP A CA 1
ATOM 2325 C C . ASP A 1 292 ? -21.521 -42.352 57.689 1.00 92.69 292 ASP A C 1
ATOM 2327 O O . ASP A 1 292 ? -20.512 -41.642 57.628 1.00 92.69 292 ASP A O 1
ATOM 2331 N N . GLY A 1 293 ? -22.449 -42.124 58.620 1.00 89.19 293 GLY A N 1
ATOM 2332 C CA . GLY A 1 293 ? -22.328 -41.046 59.598 1.00 89.19 293 GLY A CA 1
ATOM 2333 C C . GLY A 1 293 ? -21.157 -41.199 60.575 1.00 89.19 293 GLY A C 1
ATOM 2334 O O . GLY A 1 293 ? -20.658 -40.172 61.043 1.00 89.19 293 GLY A O 1
ATOM 2335 N N . GLN A 1 294 ? -20.736 -42.428 60.882 1.00 92.38 294 GLN A N 1
ATOM 2336 C CA . GLN A 1 294 ? -19.658 -42.723 61.826 1.00 92.38 294 GLN A CA 1
ATOM 2337 C C . GLN A 1 294 ? -18.297 -42.598 61.134 1.00 92.38 294 GLN A C 1
ATOM 2339 O O . GLN A 1 294 ? -17.379 -41.959 61.657 1.00 92.38 294 GLN A O 1
ATOM 2344 N N . ASP A 1 295 ? -18.199 -43.091 59.904 1.00 89.62 295 ASP A N 1
ATOM 2345 C CA . ASP A 1 295 ? -17.018 -42.946 59.063 1.00 89.62 295 ASP A CA 1
ATOM 2346 C C . ASP A 1 295 ? -16.740 -41.488 58.704 1.00 89.62 295 ASP A C 1
ATOM 2348 O O . ASP A 1 295 ? -15.594 -41.038 58.771 1.00 89.62 295 ASP A O 1
ATOM 2352 N N . LEU A 1 296 ? -17.779 -40.700 58.410 1.00 93.94 296 LEU A N 1
ATOM 2353 C CA . LEU A 1 296 ? -17.635 -39.260 58.182 1.00 93.94 296 LEU A CA 1
ATOM 2354 C C . LEU A 1 296 ? -17.067 -38.521 59.400 1.00 93.94 296 LEU A C 1
ATOM 2356 O O . LEU A 1 296 ? -16.326 -37.554 59.233 1.00 93.94 296 LEU A O 1
ATOM 2360 N N . GLU A 1 297 ? -17.413 -38.952 60.612 1.00 93.56 297 GLU A N 1
ATOM 2361 C CA . GLU A 1 297 ? -16.951 -38.344 61.864 1.00 93.56 297 GLU A CA 1
ATOM 2362 C C . GLU A 1 297 ? -15.481 -38.674 62.134 1.00 93.56 297 GLU A C 1
ATOM 2364 O O . GLU A 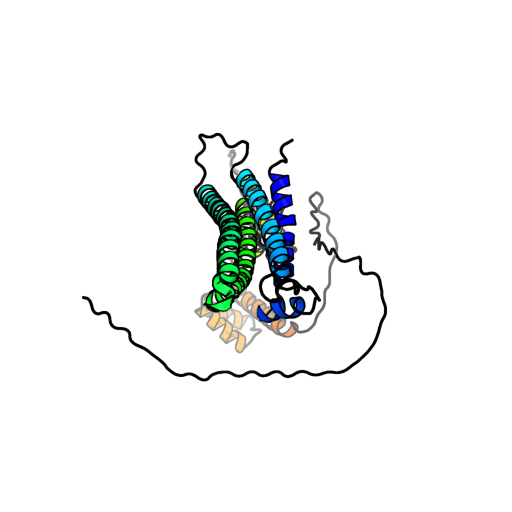1 297 ? -14.688 -37.786 62.451 1.00 93.56 297 GLU A O 1
ATOM 2369 N N . ARG A 1 298 ? -15.085 -39.925 61.880 1.00 94.88 298 ARG A N 1
ATOM 2370 C CA . ARG A 1 298 ? -13.687 -40.363 61.918 1.00 94.88 298 ARG A CA 1
ATOM 2371 C C . ARG A 1 298 ? -12.833 -39.620 60.886 1.00 94.88 298 ARG A C 1
ATOM 2373 O O . ARG A 1 298 ? -11.782 -39.092 61.238 1.00 94.88 298 ARG A O 1
ATOM 2380 N N . ILE A 1 299 ? -13.280 -39.525 59.630 1.00 93.81 299 ILE A N 1
ATOM 2381 C CA . ILE A 1 299 ? -12.544 -38.819 58.564 1.00 93.81 299 ILE A CA 1
ATOM 2382 C C . ILE A 1 299 ? -12.433 -37.321 58.882 1.00 93.81 299 ILE A C 1
ATOM 2384 O O . ILE A 1 299 ? -11.374 -36.724 58.690 1.00 93.81 299 ILE A O 1
ATOM 2388 N N . ALA A 1 300 ? -13.497 -36.707 59.404 1.00 94.88 300 ALA A N 1
ATOM 2389 C CA . ALA A 1 300 ? -13.484 -35.322 59.873 1.00 94.88 300 ALA A CA 1
ATOM 2390 C C . ALA A 1 300 ? -12.454 -35.102 60.994 1.00 94.88 300 ALA A C 1
ATOM 2392 O O . ALA A 1 300 ? -11.666 -34.162 60.916 1.00 94.88 300 ALA A O 1
ATOM 2393 N N . SER A 1 301 ? -12.392 -36.012 61.972 1.00 92.62 301 SER A N 1
ATOM 2394 C CA . SER A 1 301 ? -11.405 -35.957 63.055 1.00 92.62 301 SER A CA 1
ATOM 2395 C C . SER A 1 301 ? -9.967 -36.068 62.546 1.00 92.62 301 SER A C 1
ATOM 2397 O O . SER A 1 301 ? -9.111 -35.322 63.006 1.00 92.62 301 SER A O 1
ATOM 2399 N N . VAL A 1 302 ? -9.693 -36.973 61.601 1.00 91.12 302 VAL A N 1
ATOM 2400 C CA . VAL A 1 302 ? -8.338 -37.176 61.054 1.00 91.12 302 VAL A CA 1
ATOM 2401 C C . VAL A 1 302 ? -7.896 -35.994 60.185 1.00 91.12 302 VAL A C 1
ATOM 2403 O O . VAL A 1 302 ? -6.735 -35.609 60.211 1.00 91.12 302 VAL A O 1
ATOM 2406 N N . THR A 1 303 ? -8.816 -35.390 59.430 1.00 92.50 303 THR A N 1
ATOM 2407 C CA . THR A 1 303 ? -8.512 -34.258 58.531 1.00 92.50 303 THR A CA 1
ATOM 2408 C C . THR A 1 303 ? -8.550 -32.890 59.221 1.00 92.50 303 THR A C 1
ATOM 2410 O O . THR A 1 303 ? -8.172 -31.886 58.615 1.00 92.50 303 THR A O 1
ATOM 2413 N N . GLY A 1 304 ? -9.037 -32.815 60.463 1.00 90.00 304 GLY A N 1
ATOM 2414 C CA . GLY A 1 304 ? -9.279 -31.550 61.165 1.00 90.00 304 GLY A CA 1
ATOM 2415 C C . GLY A 1 304 ? -10.401 -30.705 60.541 1.00 90.00 304 GLY A C 1
ATOM 2416 O O . GLY A 1 304 ? -10.476 -29.499 60.772 1.00 90.00 304 GLY A O 1
ATOM 2417 N N . LEU A 1 305 ? -11.265 -31.312 59.723 1.00 93.00 305 LEU A N 1
ATOM 2418 C CA . LEU A 1 305 ? -12.396 -30.653 59.068 1.00 93.00 305 LEU A CA 1
ATOM 2419 C C . LEU A 1 305 ? -13.686 -30.888 59.857 1.00 93.00 305 LEU A C 1
ATOM 2421 O O . LEU A 1 305 ? -13.819 -31.850 60.605 1.00 93.00 305 LEU A O 1
ATOM 2425 N N . SER A 1 306 ? -14.700 -30.041 59.655 1.00 92.31 306 SER A N 1
ATOM 2426 C CA . SER A 1 306 ? -16.027 -30.337 60.212 1.00 92.31 306 SER A CA 1
ATOM 2427 C C . SER A 1 306 ? -16.700 -31.485 59.453 1.00 92.31 306 SER A C 1
ATOM 2429 O O . SER A 1 306 ? -16.612 -31.557 58.224 1.00 92.31 306 SER A O 1
ATOM 2431 N N . LYS A 1 307 ? -17.486 -32.310 60.159 1.00 90.38 307 LYS A N 1
ATOM 2432 C CA . LYS A 1 307 ? -18.301 -33.395 59.573 1.00 90.38 307 LYS A CA 1
ATOM 2433 C C . LYS A 1 307 ? -19.108 -32.938 58.354 1.00 90.38 307 LYS A C 1
ATOM 2435 O O . LYS A 1 307 ? -19.182 -33.641 57.350 1.00 90.38 307 LYS A O 1
ATOM 2440 N N . ARG A 1 308 ? -19.659 -31.717 58.401 1.00 90.12 308 ARG A N 1
ATOM 2441 C CA . ARG A 1 308 ? -20.412 -31.113 57.292 1.00 90.12 308 ARG A CA 1
ATOM 2442 C C . ARG A 1 308 ? -19.534 -30.811 56.076 1.00 90.12 308 ARG A C 1
ATOM 2444 O O . ARG A 1 308 ? -19.967 -31.045 54.953 1.00 90.12 308 ARG A O 1
ATOM 2451 N N . VAL A 1 309 ? -18.334 -30.269 56.279 1.00 91.50 309 VAL A N 1
ATOM 2452 C CA . VAL A 1 309 ? -17.400 -29.965 55.182 1.00 91.50 309 VAL A CA 1
ATOM 2453 C C . VAL A 1 309 ? -16.927 -31.261 54.520 1.00 91.50 309 VAL A C 1
ATOM 2455 O O . VAL A 1 309 ? -16.981 -31.358 53.295 1.00 91.50 309 VAL A O 1
ATOM 2458 N N . THR A 1 310 ? -16.580 -32.275 55.315 1.00 93.31 310 THR A N 1
ATOM 2459 C CA . THR A 1 310 ? -16.233 -33.620 54.833 1.00 93.31 310 THR A CA 1
ATOM 2460 C C . THR A 1 310 ? -17.387 -34.229 54.033 1.00 93.31 310 THR A C 1
ATOM 2462 O O . THR A 1 310 ? -17.205 -34.635 52.889 1.00 93.31 310 THR A O 1
ATOM 2465 N N . GLN A 1 311 ? -18.616 -34.186 54.554 1.00 93.62 311 GLN A N 1
ATOM 2466 C CA . GLN A 1 311 ? -19.804 -34.685 53.853 1.00 93.62 311 GLN A CA 1
ATOM 2467 C C . GLN A 1 311 ? -20.039 -33.983 52.502 1.00 93.62 311 GLN A C 1
ATOM 2469 O O . GLN A 1 311 ? -20.302 -34.643 51.494 1.00 93.62 311 GLN A O 1
ATOM 2474 N N . VAL A 1 312 ? -19.928 -32.649 52.460 1.00 92.88 312 VAL A N 1
ATOM 2475 C CA . VAL A 1 312 ? -20.083 -31.858 51.225 1.00 92.88 312 VAL A CA 1
ATOM 2476 C C . VAL A 1 312 ? -18.979 -32.183 50.220 1.00 92.88 312 VAL A C 1
ATOM 2478 O O . VAL A 1 312 ? -19.243 -32.228 49.017 1.00 92.88 312 VAL A O 1
ATOM 2481 N N . TRP A 1 313 ? -17.757 -32.440 50.687 1.00 95.25 313 TRP A N 1
ATOM 2482 C CA . TRP A 1 313 ? -16.664 -32.868 49.823 1.00 95.25 313 TRP A CA 1
ATOM 2483 C C . TRP A 1 313 ? -16.998 -34.198 49.134 1.00 95.25 313 TRP A C 1
ATOM 2485 O O . TRP A 1 313 ? -16.987 -34.246 47.907 1.00 95.25 313 TRP A O 1
ATOM 2495 N N . PHE A 1 314 ? -17.428 -35.228 49.876 1.00 95.44 314 PHE A N 1
ATOM 2496 C CA . PHE A 1 314 ? -17.812 -36.527 49.297 1.00 95.44 314 PHE A CA 1
ATOM 2497 C C . PHE A 1 314 ? -18.995 -36.408 48.318 1.00 95.44 314 PHE A C 1
ATOM 2499 O O . PHE A 1 314 ? -18.974 -37.004 47.240 1.00 95.44 314 PHE A O 1
ATOM 2506 N N . GLN A 1 315 ? -20.001 -35.582 48.632 1.00 91.81 315 GLN A N 1
ATOM 2507 C CA . GLN A 1 315 ? -21.123 -35.303 47.723 1.00 91.81 315 GLN A CA 1
ATOM 2508 C C . GLN A 1 315 ? -20.659 -34.654 46.409 1.00 91.81 315 GLN A C 1
ATOM 2510 O O . GLN A 1 315 ? -21.079 -35.066 45.324 1.00 91.81 315 GLN A O 1
ATOM 2515 N N . ASN A 1 316 ? -19.768 -33.664 46.493 1.00 93.69 316 ASN A N 1
ATOM 2516 C CA . ASN A 1 316 ? -19.216 -32.987 45.323 1.00 93.69 316 ASN A CA 1
ATOM 2517 C C . ASN A 1 316 ? -18.306 -33.907 44.500 1.00 93.69 316 ASN A C 1
ATOM 2519 O O . ASN A 1 316 ? -18.360 -33.867 43.269 1.00 93.69 316 ASN A O 1
ATOM 2523 N N . SER A 1 317 ? -17.508 -34.752 45.154 1.00 91.81 317 SER A N 1
ATOM 2524 C CA . SER A 1 317 ? -16.649 -35.745 44.502 1.00 91.81 317 SER A CA 1
ATOM 2525 C C . SER A 1 317 ? -17.481 -36.753 43.701 1.00 91.81 317 SER A C 1
ATOM 2527 O O . SER A 1 317 ? -17.232 -36.930 42.506 1.00 91.81 317 SER A O 1
ATOM 2529 N N . ARG A 1 318 ? -18.571 -37.292 44.274 1.00 93.00 318 ARG A N 1
ATOM 2530 C CA . ARG A 1 318 ? -19.519 -38.152 43.534 1.00 93.00 318 ARG A CA 1
ATOM 2531 C C . ARG A 1 318 ? -20.190 -37.429 42.363 1.00 93.00 318 ARG A C 1
ATOM 2533 O O . ARG A 1 318 ? -20.341 -37.999 41.283 1.00 93.00 318 ARG A O 1
ATOM 2540 N N . ALA A 1 319 ? -20.578 -36.163 42.539 1.00 85.88 319 ALA A N 1
ATOM 2541 C CA . ALA A 1 319 ? -21.189 -35.375 41.466 1.00 85.88 319 ALA A CA 1
ATOM 2542 C C . ALA A 1 319 ? -20.232 -35.160 40.278 1.00 85.88 319 ALA A C 1
ATOM 2544 O O . ALA A 1 319 ? -20.661 -35.206 39.122 1.00 85.88 319 ALA A O 1
ATOM 2545 N N . ARG A 1 320 ? -18.934 -34.963 40.545 1.00 84.69 320 ARG A N 1
ATOM 2546 C CA . ARG A 1 320 ? -17.893 -34.854 39.509 1.00 84.69 320 ARG A CA 1
ATOM 2547 C C . ARG A 1 320 ? -17.658 -36.188 38.803 1.00 84.69 320 ARG A C 1
ATOM 2549 O O . ARG A 1 320 ? -17.631 -36.206 37.575 1.00 84.69 320 ARG A O 1
ATOM 2556 N N . GLN A 1 321 ? -17.609 -37.293 39.548 1.00 82.56 321 GLN A N 1
ATOM 2557 C CA . GLN A 1 321 ? -17.502 -38.641 38.980 1.00 82.56 321 GLN A CA 1
ATOM 2558 C C . GLN A 1 321 ? -18.680 -38.955 38.039 1.00 82.56 321 GLN A C 1
ATOM 2560 O O . GLN A 1 321 ? -18.480 -39.455 36.934 1.00 82.56 321 GLN A O 1
ATOM 2565 N N . LYS A 1 322 ? -19.909 -38.559 38.407 1.00 76.75 322 LYS A N 1
ATOM 2566 C CA . LYS A 1 322 ? -21.108 -38.753 37.569 1.00 76.75 322 LYS A CA 1
ATOM 2567 C C . LYS A 1 322 ? -21.091 -37.921 36.277 1.00 76.75 322 LYS A C 1
ATOM 2569 O O . LYS A 1 322 ? -21.600 -38.390 35.258 1.00 76.75 322 LYS A O 1
ATOM 2574 N N . LYS A 1 323 ? -20.497 -36.717 36.293 1.00 63.50 323 LYS A N 1
ATOM 2575 C CA . LYS A 1 323 ? -20.344 -35.853 35.103 1.00 63.50 323 LYS A CA 1
ATOM 2576 C C . LYS A 1 323 ? -19.332 -36.401 34.096 1.00 63.50 323 LYS A C 1
ATOM 2578 O O . LYS A 1 323 ? -19.600 -36.318 32.903 1.00 63.50 323 LYS A O 1
ATOM 2583 N N . HIS A 1 324 ? -18.240 -37.016 34.551 1.00 58.06 324 HIS A N 1
ATOM 2584 C CA . HIS A 1 324 ? -17.284 -37.674 33.650 1.00 58.06 324 HIS A CA 1
ATOM 2585 C C . HIS A 1 324 ? -17.888 -38.882 32.912 1.00 58.06 324 HIS A C 1
ATOM 2587 O O . HIS A 1 324 ? -17.467 -39.183 31.803 1.00 58.06 324 HIS A O 1
ATOM 2593 N N . ILE A 1 325 ? -18.924 -39.517 33.472 1.00 56.06 325 ILE A N 1
ATOM 2594 C CA . ILE A 1 325 ? -19.621 -40.653 32.845 1.00 56.06 325 ILE A CA 1
ATOM 2595 C C . ILE A 1 325 ? -20.703 -40.199 31.836 1.00 56.06 325 ILE A C 1
ATOM 2597 O O . ILE A 1 325 ? -21.016 -40.929 30.901 1.00 56.06 325 ILE A O 1
ATOM 2601 N N . HIS A 1 326 ? -21.266 -38.990 31.974 1.00 52.69 326 HIS A N 1
ATOM 2602 C CA . HIS A 1 326 ? -22.406 -38.515 31.162 1.00 52.69 326 HIS A CA 1
ATOM 2603 C C . HIS A 1 326 ? -22.048 -37.505 30.052 1.00 52.69 326 HIS A C 1
ATOM 2605 O O . 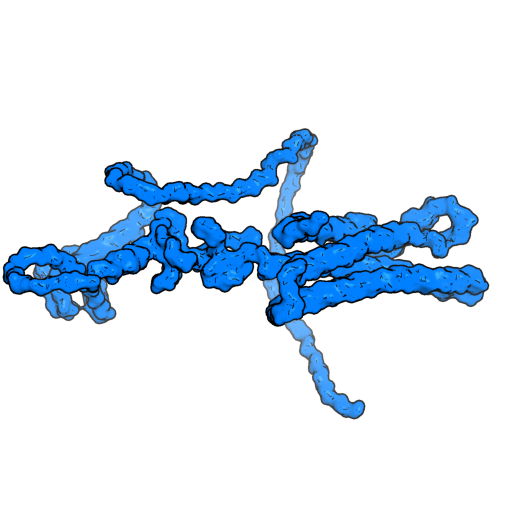HIS A 1 326 ? -22.944 -37.019 29.366 1.00 52.69 326 HIS A O 1
ATOM 2611 N N . ALA A 1 327 ? -20.765 -37.211 29.813 1.00 44.56 327 ALA A N 1
ATOM 2612 C CA . ALA A 1 327 ? -20.319 -36.285 28.760 1.00 44.56 327 ALA A CA 1
ATOM 2613 C C . ALA A 1 327 ? -20.434 -36.837 27.314 1.00 44.56 327 ALA A C 1
ATOM 2615 O O . ALA A 1 327 ? -19.993 -36.186 26.373 1.00 44.56 327 ALA A O 1
ATOM 2616 N N . GLY A 1 328 ? -21.035 -38.018 27.117 1.00 38.72 328 GLY A N 1
ATOM 2617 C CA . GLY A 1 328 ? -21.112 -38.702 25.820 1.00 38.72 328 GLY A CA 1
ATOM 2618 C C . GLY A 1 328 ? -22.416 -38.574 25.016 1.00 38.72 328 GLY A C 1
ATOM 2619 O O . GLY A 1 328 ? -22.493 -39.195 23.960 1.00 38.72 328 GLY A O 1
ATOM 2620 N N . LYS A 1 329 ? -23.462 -37.844 25.446 1.00 31.22 329 LYS A N 1
ATOM 2621 C CA . LYS A 1 329 ? -24.723 -37.743 24.665 1.00 31.22 329 LYS A CA 1
ATOM 2622 C C . LYS A 1 329 ? -25.388 -36.354 24.724 1.00 31.22 329 LYS A C 1
ATOM 2624 O O . LYS A 1 329 ? -25.790 -35.891 25.785 1.00 31.22 329 LYS A O 1
ATOM 2629 N N . ASN A 1 330 ? -25.530 -35.737 23.545 1.00 33.19 330 ASN A N 1
ATOM 2630 C CA . ASN A 1 330 ? -26.202 -34.462 23.237 1.00 33.19 330 ASN A CA 1
ATOM 2631 C C . ASN A 1 330 ? -27.617 -34.300 23.835 1.00 33.19 330 ASN A C 1
ATOM 2633 O O . ASN A 1 330 ? -28.421 -35.223 23.715 1.00 33.19 330 ASN A O 1
ATOM 2637 N N . LYS A 1 331 ? -27.981 -33.082 24.283 1.00 30.91 331 LYS A N 1
ATOM 2638 C CA . LYS A 1 331 ? -29.057 -32.236 23.696 1.00 30.91 331 LYS A CA 1
ATOM 2639 C C . LYS A 1 331 ? -29.397 -30.993 24.539 1.00 30.91 331 LYS A C 1
ATOM 2641 O O . LYS A 1 331 ? -29.453 -31.032 25.762 1.00 30.91 331 LYS A O 1
ATOM 2646 N N . ILE A 1 332 ? -29.688 -29.926 23.798 1.00 34.28 332 ILE A N 1
ATOM 2647 C CA . ILE A 1 332 ? -30.214 -28.604 24.167 1.00 34.28 332 ILE A CA 1
ATOM 2648 C C . ILE A 1 332 ? -31.606 -28.726 24.817 1.00 34.28 332 ILE A C 1
ATOM 2650 O O . ILE A 1 332 ? -32.460 -29.440 24.288 1.00 34.28 332 ILE A O 1
ATOM 2654 N N . ARG A 1 333 ? -31.848 -27.979 25.906 1.00 29.30 333 ARG A N 1
ATOM 2655 C CA . ARG A 1 333 ? -33.184 -27.561 26.374 1.00 29.30 333 ARG A CA 1
ATOM 2656 C C . ARG A 1 333 ? -33.121 -26.159 27.005 1.00 29.30 333 ARG A C 1
ATOM 2658 O O . ARG A 1 333 ? -32.403 -25.964 27.980 1.00 29.30 333 ARG A O 1
ATOM 2665 N N . GLU A 1 334 ? -33.887 -25.233 26.436 1.00 30.33 334 GLU A N 1
ATOM 2666 C CA . GLU A 1 334 ? -34.265 -23.918 26.990 1.00 30.33 334 GLU A CA 1
ATOM 2667 C C . GLU A 1 334 ? -35.294 -24.072 28.128 1.00 30.33 334 GLU A C 1
ATOM 2669 O O . GLU A 1 334 ? -36.066 -25.040 28.123 1.00 30.33 334 GLU A O 1
ATOM 2674 N N . PRO A 1 335 ? -35.370 -23.100 29.057 1.00 34.50 335 PRO A N 1
ATOM 2675 C CA . PRO A 1 335 ? -36.676 -22.678 29.555 1.00 34.50 335 PRO A CA 1
ATOM 2676 C C . PRO A 1 335 ? -36.867 -21.152 29.584 1.00 34.50 335 PRO A C 1
ATOM 2678 O O . PRO A 1 335 ? -35.984 -20.380 29.957 1.00 34.50 335 PRO A O 1
ATOM 2681 N N . GLU A 1 336 ? -38.092 -20.771 29.229 1.00 26.95 336 GLU A N 1
ATOM 2682 C CA . GLU A 1 336 ? -38.647 -19.424 29.181 1.00 26.95 336 GLU A CA 1
ATOM 2683 C C . GLU A 1 336 ? -38.822 -18.750 30.557 1.00 26.95 336 GLU A C 1
ATOM 2685 O O . GLU A 1 336 ? -39.159 -19.393 31.550 1.00 26.95 336 GLU A O 1
ATOM 2690 N N . GLY A 1 337 ? -38.727 -17.412 30.548 1.00 29.19 337 GLY A N 1
ATOM 2691 C CA . GLY A 1 337 ? -39.717 -16.533 31.185 1.00 29.19 337 GLY A CA 1
ATOM 2692 C C . GLY A 1 337 ? -39.496 -16.085 32.636 1.00 29.19 337 GLY A C 1
ATOM 2693 O O . GLY A 1 337 ? -40.047 -16.669 33.560 1.00 29.19 337 GLY A O 1
ATOM 2694 N N . SER A 1 338 ? -38.850 -14.927 32.835 1.00 27.33 338 SER A N 1
ATOM 2695 C CA . SER A 1 338 ? -39.269 -13.974 33.879 1.00 27.33 338 SER A CA 1
ATOM 2696 C C . SER A 1 338 ? -38.851 -12.543 33.533 1.00 27.33 338 SER A C 1
ATOM 2698 O O . SER A 1 338 ? -37.678 -12.238 33.332 1.00 27.33 338 SER A O 1
ATOM 2700 N N . SER A 1 339 ? -39.863 -11.681 33.491 1.00 31.03 339 SER A N 1
ATOM 2701 C CA . SER A 1 339 ? -39.860 -10.250 33.200 1.00 31.03 339 SER A CA 1
ATOM 2702 C C . SER A 1 339 ? -38.915 -9.433 34.092 1.00 31.03 339 SER A C 1
ATOM 2704 O O . SER A 1 339 ? -39.116 -9.357 35.303 1.00 31.03 339 SER A O 1
ATOM 2706 N N . PHE A 1 340 ? -37.962 -8.729 33.475 1.00 25.94 340 PHE A N 1
ATOM 2707 C CA . PHE A 1 340 ? -37.394 -7.487 34.004 1.00 25.94 340 PHE A CA 1
ATOM 2708 C C . PHE A 1 340 ? -37.176 -6.510 32.844 1.00 25.94 340 PHE A C 1
ATOM 2710 O O . PHE A 1 340 ? -36.533 -6.830 31.846 1.00 25.94 340 PHE A O 1
ATOM 2717 N N . ALA A 1 341 ? -37.799 -5.342 32.950 1.00 28.92 341 ALA A N 1
ATOM 2718 C CA . ALA A 1 341 ? -37.919 -4.359 31.888 1.00 28.92 341 ALA A CA 1
ATOM 2719 C C . ALA A 1 341 ? -36.736 -3.371 31.838 1.00 28.92 341 ALA A C 1
ATOM 2721 O O . ALA A 1 341 ? -36.178 -3.021 32.875 1.00 28.92 341 ALA A O 1
ATOM 2722 N N . ARG A 1 342 ? -36.540 -2.823 30.622 1.00 29.25 342 ARG A N 1
ATOM 2723 C CA . ARG A 1 342 ? -35.879 -1.558 30.206 1.00 29.25 342 ARG A CA 1
ATOM 2724 C C . ARG A 1 342 ? -34.402 -1.633 29.756 1.00 29.25 342 ARG A C 1
ATOM 2726 O O . ARG A 1 342 ? -33.513 -1.732 30.582 1.00 29.25 342 ARG A O 1
ATOM 2733 N N . HIS A 1 343 ? -34.231 -1.497 28.425 1.00 30.20 343 HIS A N 1
ATOM 2734 C CA . HIS A 1 343 ? -33.096 -0.997 27.601 1.00 30.20 343 HIS A CA 1
ATOM 2735 C C . HIS A 1 343 ? -31.668 -1.476 27.964 1.00 30.20 343 HIS A C 1
ATOM 2737 O O . HIS A 1 343 ? -31.209 -1.298 29.077 1.00 30.20 343 HIS A O 1
ATOM 2743 N N . ILE A 1 344 ? -30.844 -2.056 27.085 1.00 34.62 344 ILE A N 1
ATOM 2744 C CA . ILE A 1 344 ? -30.522 -1.755 25.682 1.00 34.62 344 ILE A CA 1
ATOM 2745 C C . ILE A 1 344 ? -30.280 -3.090 24.965 1.00 34.62 344 ILE A C 1
ATOM 2747 O O . ILE A 1 344 ? -29.443 -3.887 25.383 1.00 34.62 344 ILE A O 1
ATOM 2751 N N . ASN A 1 345 ? -31.010 -3.326 23.878 1.00 28.98 345 ASN A N 1
ATOM 2752 C CA . ASN A 1 345 ? -30.822 -4.478 23.006 1.00 28.98 345 ASN A CA 1
ATOM 2753 C C . ASN A 1 345 ? -29.932 -4.026 21.839 1.00 28.98 345 ASN A C 1
ATOM 2755 O O . ASN A 1 345 ? -30.424 -3.451 20.873 1.00 28.98 345 ASN A O 1
ATOM 2759 N N . LEU A 1 346 ? -28.618 -4.217 21.950 1.00 38.00 346 LEU A N 1
ATOM 2760 C CA . LEU A 1 346 ? -27.738 -4.224 20.782 1.00 38.00 346 LEU A CA 1
ATOM 2761 C C . LEU A 1 346 ? -27.642 -5.680 20.344 1.00 38.00 346 LEU A C 1
ATOM 2763 O O . LEU A 1 346 ? -26.829 -6.448 20.860 1.00 38.00 346 LEU A O 1
ATOM 2767 N N . GLN A 1 347 ? -28.528 -6.062 19.422 1.00 29.38 347 GLN A N 1
ATOM 2768 C CA . GLN A 1 347 ? -28.330 -7.272 18.642 1.00 29.38 347 GLN A CA 1
ATOM 2769 C C . GLN A 1 347 ? -26.926 -7.210 18.036 1.00 29.38 347 GLN A C 1
ATOM 2771 O O . GLN A 1 347 ? -26.609 -6.327 17.244 1.00 29.38 347 GLN A O 1
ATOM 2776 N N . LEU A 1 348 ? -26.081 -8.160 18.423 1.00 36.34 348 LEU A N 1
ATOM 2777 C CA . LEU A 1 348 ? -24.853 -8.475 17.711 1.00 36.34 348 LEU A CA 1
ATOM 2778 C C . LEU A 1 348 ? -25.252 -9.133 16.387 1.00 36.34 348 LEU A C 1
ATOM 2780 O O . LEU A 1 348 ? -25.313 -10.356 16.280 1.00 36.34 348 LEU A O 1
ATOM 2784 N N . THR A 1 349 ? -25.559 -8.322 15.378 1.00 28.73 349 THR A N 1
ATOM 2785 C CA . THR A 1 349 ? -25.597 -8.798 14.000 1.00 28.73 349 THR A CA 1
ATOM 2786 C C . THR A 1 349 ? -24.163 -9.065 13.564 1.00 28.73 349 THR A C 1
ATOM 2788 O O . THR A 1 349 ? -23.352 -8.146 13.455 1.00 28.73 349 THR A O 1
ATOM 2791 N N . TYR A 1 350 ? -23.847 -10.331 13.307 1.00 33.03 350 TYR A N 1
ATOM 2792 C CA . TYR A 1 350 ? -22.747 -10.683 12.419 1.00 33.03 350 TYR A CA 1
ATOM 2793 C C . TYR A 1 350 ? -23.096 -10.146 11.027 1.00 33.03 350 TYR A C 1
ATOM 2795 O O . TYR A 1 350 ? -23.802 -10.799 10.264 1.00 33.03 350 TYR A O 1
ATOM 2803 N N . SER A 1 351 ? -22.650 -8.940 10.692 1.00 27.38 351 SER A N 1
ATOM 2804 C CA . SER A 1 351 ? -22.670 -8.457 9.314 1.00 27.38 351 SER A CA 1
ATOM 2805 C C . SER A 1 351 ? -21.474 -9.058 8.578 1.00 27.38 351 SER A C 1
ATOM 2807 O O . SER A 1 351 ? -20.387 -8.489 8.530 1.00 27.38 351 SER A O 1
ATOM 2809 N N . PHE A 1 352 ? -21.681 -10.249 8.012 1.00 29.98 352 PHE A N 1
ATOM 2810 C CA . PHE A 1 352 ? -20.881 -10.719 6.888 1.00 29.98 352 PHE A CA 1
ATOM 2811 C C . PHE A 1 352 ? -21.294 -9.905 5.664 1.00 29.98 352 PHE A C 1
ATOM 2813 O O . PHE A 1 352 ? -22.399 -10.071 5.150 1.00 29.98 352 PHE A O 1
ATOM 2820 N N . GLN A 1 353 ? -20.418 -9.026 5.186 1.00 28.02 353 GLN A N 1
ATOM 2821 C CA . GLN A 1 353 ? -20.596 -8.409 3.878 1.00 28.02 353 GLN A CA 1
ATOM 2822 C C . GLN A 1 353 ? -20.107 -9.397 2.816 1.00 28.02 353 GLN A C 1
ATOM 2824 O O . GLN A 1 353 ? -18.991 -9.316 2.315 1.00 28.02 353 GLN A O 1
ATOM 2829 N N . ASN A 1 354 ? -20.961 -10.377 2.520 1.00 27.11 354 ASN A N 1
ATOM 2830 C CA . ASN A 1 354 ? -20.851 -11.190 1.319 1.00 27.11 354 ASN A CA 1
ATOM 2831 C C . ASN A 1 354 ? -21.234 -10.298 0.137 1.00 27.11 354 ASN A C 1
ATOM 2833 O O . ASN A 1 354 ? -22.416 -10.081 -0.119 1.00 27.11 354 ASN A O 1
ATOM 2837 N N . ASN A 1 355 ? -20.243 -9.778 -0.583 1.00 27.88 355 ASN A N 1
ATOM 2838 C CA . ASN A 1 355 ? -20.475 -9.219 -1.907 1.00 27.88 355 ASN A CA 1
ATOM 2839 C C . ASN A 1 355 ? -20.138 -10.299 -2.939 1.00 27.88 355 ASN A C 1
ATOM 2841 O O . ASN A 1 355 ? -19.033 -10.359 -3.467 1.00 27.88 355 ASN A O 1
ATOM 2845 N N . ALA A 1 356 ? -21.091 -11.202 -3.162 1.00 29.39 356 ALA A N 1
ATOM 2846 C CA . ALA A 1 356 ? -21.026 -12.196 -4.225 1.00 29.39 356 ALA A CA 1
ATOM 2847 C C . ALA A 1 356 ? -22.438 -12.521 -4.720 1.00 29.39 356 ALA A C 1
ATOM 2849 O O . ALA A 1 356 ? -22.984 -13.568 -4.391 1.00 29.39 356 ALA A O 1
ATOM 2850 N N . GLN A 1 357 ? -23.022 -11.619 -5.514 1.00 28.23 357 GLN A N 1
ATOM 2851 C CA . GLN A 1 357 ? -24.081 -11.950 -6.471 1.00 28.23 357 GLN A CA 1
ATOM 2852 C C . GLN A 1 357 ? -23.945 -11.059 -7.711 1.00 28.23 357 GLN A C 1
ATOM 2854 O O . GLN A 1 357 ? -24.500 -9.970 -7.775 1.00 28.23 357 GLN A O 1
ATOM 2859 N N . ASN A 1 358 ? -23.156 -11.532 -8.675 1.00 27.81 358 ASN A N 1
ATOM 2860 C CA . ASN A 1 358 ? -23.429 -11.406 -10.107 1.00 27.81 358 ASN A CA 1
ATOM 2861 C C . ASN A 1 358 ? -22.510 -12.387 -10.846 1.00 27.81 358 ASN A C 1
ATOM 2863 O O . ASN A 1 358 ? -21.429 -12.034 -11.302 1.00 27.81 358 ASN A O 1
ATOM 2867 N N . ALA A 1 359 ? -22.944 -13.645 -10.927 1.00 28.25 359 ALA A N 1
ATOM 2868 C CA . ALA A 1 359 ? -22.443 -14.595 -11.909 1.00 28.25 359 ALA A CA 1
ATOM 2869 C C . ALA A 1 359 ? -23.632 -14.982 -12.793 1.00 28.25 359 ALA A C 1
ATOM 2871 O O . ALA A 1 359 ? -24.534 -15.704 -12.366 1.00 28.25 359 ALA A O 1
ATOM 2872 N N . MET A 1 360 ? -23.652 -14.429 -14.007 1.00 29.34 360 MET A N 1
ATOM 2873 C CA . MET A 1 360 ? -24.492 -14.930 -15.086 1.00 29.34 360 MET A CA 1
ATOM 2874 C C . MET A 1 360 ? -24.014 -16.328 -15.476 1.00 29.34 360 MET A C 1
ATOM 2876 O O . MET A 1 360 ? -22.819 -16.603 -15.567 1.00 29.34 360 MET A O 1
ATOM 2880 N N . GLN A 1 361 ? -24.994 -17.196 -15.693 1.00 26.45 361 GLN A N 1
ATOM 2881 C CA . GLN A 1 361 ? -24.852 -18.526 -16.261 1.00 26.45 361 GLN A CA 1
ATOM 2882 C C . GLN A 1 361 ? -24.170 -18.479 -17.631 1.00 26.45 361 GLN A C 1
ATOM 2884 O O . GLN A 1 361 ? -24.583 -17.712 -18.497 1.00 26.45 361 GLN A O 1
ATOM 2889 N N . LEU A 1 362 ? -23.240 -19.405 -17.863 1.00 26.09 362 LEU A N 1
ATOM 2890 C CA . LEU A 1 362 ? -23.065 -20.027 -19.171 1.00 26.09 362 LEU A CA 1
ATOM 2891 C C . LEU A 1 362 ? -22.578 -21.473 -18.999 1.00 26.09 362 LEU A C 1
ATOM 2893 O O . LEU A 1 362 ? -21.651 -21.761 -18.246 1.00 26.09 362 LEU A O 1
ATOM 2897 N N . ASN A 1 363 ? -23.300 -22.362 -19.684 1.00 28.16 363 ASN A N 1
ATOM 2898 C CA . ASN A 1 363 ? -23.072 -23.796 -19.891 1.00 28.16 363 ASN A CA 1
ATOM 2899 C C . ASN A 1 363 ? -21.587 -24.082 -20.209 1.00 28.16 363 ASN A C 1
ATOM 2901 O O . ASN A 1 363 ? -20.956 -23.296 -20.897 1.00 28.16 363 ASN A O 1
ATOM 2905 N N . GLY A 1 364 ? -20.931 -25.155 -19.772 1.00 23.42 364 GLY A N 1
ATOM 2906 C CA . GLY A 1 364 ? -21.352 -26.548 -19.715 1.00 23.42 364 GLY A CA 1
ATOM 2907 C C . GLY A 1 364 ? -20.450 -27.350 -20.660 1.00 23.42 364 GLY A C 1
ATOM 2908 O O . GLY A 1 364 ? -20.599 -27.241 -21.867 1.00 23.42 364 GLY A O 1
ATOM 2909 N N . THR A 1 365 ? -19.521 -28.148 -20.127 1.00 26.58 365 THR 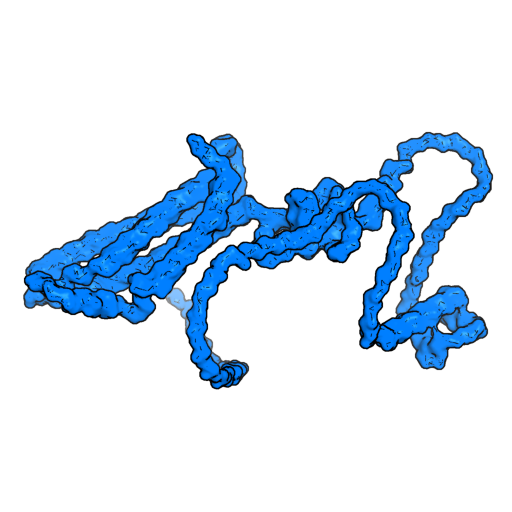A N 1
ATOM 2910 C CA . THR A 1 365 ? -18.992 -29.377 -20.755 1.00 26.58 365 THR A CA 1
ATOM 2911 C C . THR A 1 365 ? -18.210 -30.186 -19.716 1.00 26.58 365 THR A C 1
ATOM 2913 O O . THR A 1 365 ? -17.368 -29.672 -18.987 1.00 26.58 365 THR A O 1
ATOM 2916 N N . LYS A 1 366 ? -18.564 -31.469 -19.615 1.00 25.34 366 LYS A N 1
ATOM 2917 C CA . LYS A 1 366 ? -17.943 -32.498 -18.771 1.00 25.34 366 LYS A CA 1
ATOM 2918 C C . LYS A 1 366 ? -16.603 -32.931 -19.365 1.00 25.34 366 LYS A C 1
ATOM 2920 O O . LYS A 1 366 ? -16.596 -33.232 -20.552 1.00 25.34 366 LYS A O 1
ATOM 2925 N N . THR A 1 367 ? -15.579 -33.185 -18.543 1.00 24.64 367 THR A N 1
ATOM 2926 C CA . THR A 1 367 ? -14.807 -34.449 -18.598 1.00 24.64 367 THR A CA 1
ATOM 2927 C C . THR A 1 367 ? -14.086 -34.722 -17.264 1.00 24.64 367 THR A C 1
ATOM 2929 O O . THR A 1 367 ? -13.416 -33.864 -16.705 1.00 24.64 367 THR A O 1
ATOM 2932 N N . THR A 1 368 ? -14.297 -35.932 -16.757 1.00 25.27 368 THR A N 1
ATOM 2933 C CA . THR A 1 368 ? -13.682 -36.674 -15.637 1.00 25.27 368 THR A CA 1
ATOM 2934 C C . THR A 1 368 ? -12.234 -37.096 -15.997 1.00 25.27 368 THR A C 1
ATOM 2936 O O . THR A 1 368 ? -12.000 -37.385 -17.162 1.00 25.27 368 THR A O 1
ATOM 2939 N N . LEU A 1 369 ? -11.206 -37.137 -15.129 1.00 25.17 369 LEU A N 1
ATOM 2940 C CA . LEU A 1 369 ? -10.889 -38.161 -14.108 1.00 25.17 369 LEU A CA 1
ATOM 2941 C C . LEU A 1 369 ? -9.533 -37.830 -13.403 1.00 25.17 369 LEU A C 1
ATOM 2943 O O . LEU A 1 369 ? -8.614 -37.328 -14.037 1.00 25.17 369 LEU A O 1
ATOM 2947 N N . TYR A 1 370 ? -9.460 -38.159 -12.106 1.00 22.42 370 TYR A N 1
ATOM 2948 C CA . TYR A 1 370 ? -8.363 -38.185 -11.095 1.00 22.42 370 TYR A CA 1
ATOM 2949 C C . TYR A 1 370 ? -7.091 -39.026 -11.452 1.00 22.42 370 TYR A C 1
ATOM 2951 O O . TYR A 1 370 ? -7.132 -39.658 -12.507 1.00 22.42 370 TYR A O 1
ATOM 2959 N N . PRO A 1 371 ? -6.055 -39.229 -10.570 1.00 39.34 371 PRO A N 1
ATOM 2960 C CA . PRO A 1 371 ? -5.756 -38.654 -9.229 1.00 39.34 371 PRO A CA 1
ATOM 2961 C C . PRO A 1 371 ? -4.268 -38.295 -8.890 1.00 39.34 371 PRO A C 1
ATOM 2963 O O . PRO A 1 371 ? -3.322 -38.758 -9.512 1.00 39.34 371 PRO A O 1
ATOM 2966 N N . SER A 1 372 ? -4.135 -37.522 -7.798 1.00 27.19 372 SER A N 1
ATOM 2967 C CA . SER A 1 372 ? -3.102 -37.433 -6.729 1.00 27.19 372 SER A CA 1
ATOM 2968 C C . SER A 1 372 ? -1.753 -38.177 -6.792 1.00 27.19 372 SER A C 1
ATOM 2970 O O . SER A 1 372 ? -1.714 -39.394 -6.961 1.00 27.19 372 SER A O 1
ATOM 2972 N N . HIS A 1 373 ? -0.695 -37.480 -6.346 1.00 25.25 373 HIS A N 1
ATOM 2973 C CA . HIS A 1 373 ? 0.398 -38.090 -5.576 1.00 25.25 373 HIS A CA 1
ATOM 2974 C C . HIS A 1 373 ? 0.909 -37.156 -4.460 1.00 25.25 373 HIS A C 1
ATOM 2976 O O . HIS A 1 373 ? 1.317 -36.026 -4.718 1.00 25.25 373 HIS A O 1
ATOM 2982 N N . GLU A 1 374 ? 0.860 -37.653 -3.221 1.00 24.92 374 GLU A N 1
ATOM 2983 C CA . GLU A 1 374 ? 1.634 -37.186 -2.065 1.00 24.92 374 GLU A CA 1
ATOM 2984 C C . GLU A 1 374 ? 3.048 -37.801 -2.095 1.00 24.92 374 GLU A C 1
ATOM 2986 O O . GLU A 1 374 ? 3.211 -38.950 -2.511 1.00 24.92 374 GLU A O 1
ATOM 2991 N N . SER A 1 375 ? 4.042 -37.056 -1.599 1.00 26.53 375 SER A N 1
ATOM 2992 C CA . SER A 1 375 ? 5.294 -37.527 -0.960 1.00 26.53 375 SER A CA 1
ATOM 2993 C C . SER A 1 375 ? 6.031 -36.268 -0.465 1.00 26.53 375 SER A C 1
ATOM 2995 O O . SER A 1 375 ? 6.357 -35.416 -1.285 1.00 26.53 375 SER A O 1
ATOM 2997 N N . SER A 1 376 ? 6.141 -35.935 0.826 1.00 24.88 376 SER A N 1
ATOM 2998 C CA . SER A 1 376 ? 6.931 -36.578 1.893 1.00 24.88 376 SER A CA 1
ATOM 2999 C C . SER A 1 376 ? 8.330 -36.995 1.438 1.00 24.88 376 SER A C 1
ATOM 3001 O O . SER A 1 376 ? 8.446 -37.988 0.729 1.00 24.88 376 SER A O 1
ATOM 3003 N N . MET A 1 377 ? 9.359 -36.252 1.869 1.00 28.12 377 MET A N 1
ATOM 3004 C CA . MET A 1 377 ? 10.670 -36.778 2.275 1.00 28.12 377 MET A CA 1
ATOM 3005 C C . MET A 1 377 ? 11.373 -35.779 3.206 1.00 28.12 377 MET A C 1
ATOM 3007 O O . MET A 1 377 ? 11.581 -34.619 2.850 1.00 28.12 377 MET A O 1
ATOM 3011 N N . ASP A 1 378 ? 11.698 -36.274 4.398 1.00 28.14 378 ASP A N 1
ATOM 3012 C CA . ASP A 1 378 ? 12.659 -35.728 5.351 1.00 28.14 378 ASP A CA 1
ATOM 3013 C C . ASP A 1 378 ? 14.107 -36.020 4.912 1.00 28.14 378 ASP A C 1
ATOM 3015 O O . ASP A 1 378 ? 14.364 -36.986 4.198 1.00 28.14 378 ASP A O 1
ATOM 3019 N N . GLU A 1 379 ? 15.008 -35.176 5.425 1.00 26.73 379 GLU A N 1
ATOM 3020 C CA . GLU A 1 379 ? 16.447 -35.353 5.683 1.00 26.73 379 GLU A CA 1
ATOM 3021 C C . GLU A 1 379 ? 17.366 -35.972 4.616 1.00 26.73 379 GLU A C 1
ATOM 3023 O O . GLU A 1 379 ? 17.313 -37.162 4.345 1.00 26.73 379 GLU A O 1
ATOM 3028 N N . LEU A 1 380 ? 18.384 -35.197 4.207 1.00 26.27 380 LEU A N 1
ATOM 3029 C CA . LEU A 1 380 ? 19.793 -35.592 4.350 1.00 26.27 380 LEU A CA 1
ATOM 3030 C C . LEU A 1 380 ? 20.696 -34.345 4.469 1.00 26.27 380 LEU A C 1
ATOM 3032 O O . LEU A 1 380 ? 20.643 -33.416 3.667 1.00 26.27 380 LEU A O 1
ATOM 3036 N N . SER A 1 381 ? 21.516 -34.366 5.517 1.00 26.53 381 SER A N 1
ATOM 3037 C CA . SER A 1 381 ? 22.594 -33.443 5.881 1.00 26.53 381 SER A CA 1
ATOM 3038 C C . SER A 1 381 ? 23.891 -33.789 5.135 1.00 26.53 381 SER A C 1
ATOM 3040 O O . SER A 1 381 ? 24.162 -34.975 4.964 1.00 26.53 381 SER A O 1
ATOM 3042 N N . GLN A 1 382 ? 24.704 -32.794 4.746 1.00 29.58 382 GLN A N 1
ATOM 3043 C CA . GLN A 1 382 ? 26.094 -32.616 5.223 1.00 29.58 382 GLN A CA 1
ATOM 3044 C C . GLN A 1 382 ? 26.908 -31.588 4.409 1.00 29.58 382 GLN A C 1
ATOM 3046 O O . GLN A 1 382 ? 26.985 -31.640 3.187 1.00 29.58 382 GLN A O 1
ATOM 3051 N N . ASP A 1 383 ? 27.545 -30.703 5.181 1.00 25.02 383 ASP A N 1
ATOM 3052 C CA . ASP A 1 383 ? 28.849 -30.046 5.018 1.00 25.02 383 ASP A CA 1
ATOM 3053 C C . ASP A 1 383 ? 29.234 -29.291 3.736 1.00 25.02 383 ASP A C 1
ATOM 3055 O O . ASP A 1 383 ? 29.560 -29.858 2.697 1.00 25.02 383 ASP A O 1
ATOM 3059 N N . SER A 1 384 ? 29.453 -27.983 3.915 1.00 27.67 384 SER A N 1
ATOM 3060 C CA . SER A 1 384 ? 30.698 -27.321 3.499 1.00 27.67 384 SER A CA 1
ATOM 3061 C C . SER A 1 384 ? 30.912 -26.047 4.321 1.00 27.67 384 SER A C 1
ATOM 3063 O O . SER A 1 384 ? 30.365 -24.986 4.028 1.00 27.67 384 SER A O 1
ATOM 3065 N N . SER A 1 385 ? 31.718 -26.171 5.376 1.00 27.12 385 SER A N 1
ATOM 3066 C CA . SER A 1 385 ? 32.296 -25.048 6.119 1.00 27.12 385 SER A CA 1
ATOM 3067 C C . SER A 1 385 ? 33.488 -24.492 5.337 1.00 27.12 385 SER A C 1
ATOM 3069 O O . SER A 1 385 ? 34.466 -25.207 5.131 1.00 27.12 385 SER A O 1
ATOM 3071 N N . VAL A 1 386 ? 33.443 -23.219 4.934 1.00 31.92 386 VAL A N 1
ATOM 3072 C CA . VAL A 1 386 ? 34.620 -22.502 4.418 1.00 31.92 386 VAL A CA 1
ATOM 3073 C C . VAL A 1 386 ? 34.936 -21.337 5.350 1.00 31.92 386 VAL A C 1
ATOM 3075 O O . VAL A 1 386 ? 34.215 -20.346 5.429 1.00 31.92 386 VAL A O 1
ATOM 3078 N N . HIS A 1 387 ? 36.034 -21.510 6.080 1.00 28.03 387 HIS A N 1
ATOM 3079 C CA . HIS A 1 387 ? 36.752 -20.488 6.832 1.00 28.03 387 HIS A CA 1
ATOM 3080 C C . HIS A 1 387 ? 37.209 -19.357 5.894 1.00 28.03 387 HIS A C 1
ATOM 3082 O O . HIS A 1 387 ? 37.858 -19.628 4.887 1.00 28.03 387 HIS A O 1
ATOM 3088 N N . CYS A 1 388 ? 36.980 -18.096 6.266 1.00 25.95 388 CYS A N 1
ATOM 3089 C CA . CYS A 1 388 ? 37.749 -16.967 5.741 1.00 25.95 388 CYS A CA 1
ATOM 3090 C C . CYS A 1 388 ? 38.401 -16.244 6.923 1.00 25.95 388 CYS A C 1
ATOM 3092 O O . CYS A 1 388 ? 37.715 -15.685 7.780 1.00 25.95 388 CYS A O 1
ATOM 3094 N N . MET A 1 389 ? 39.727 -16.348 7.008 1.00 28.03 389 MET A N 1
ATOM 3095 C CA . MET A 1 389 ? 40.550 -15.604 7.954 1.00 28.03 389 MET A CA 1
ATOM 3096 C C . MET A 1 389 ? 40.786 -14.183 7.446 1.00 28.03 389 MET A C 1
ATOM 3098 O O . MET A 1 389 ? 41.040 -13.958 6.266 1.00 28.03 389 MET A O 1
ATOM 3102 N N . GLN A 1 390 ? 40.744 -13.247 8.388 1.00 29.59 390 GLN A N 1
ATOM 3103 C CA . GLN A 1 390 ? 41.292 -11.903 8.267 1.00 29.59 390 GLN A CA 1
ATOM 3104 C C . GLN A 1 390 ? 42.813 -11.966 8.092 1.00 29.59 390 GLN A C 1
ATOM 3106 O O . GLN A 1 390 ? 43.490 -12.714 8.799 1.00 29.59 390 GLN A O 1
ATOM 3111 N N . SER A 1 391 ? 43.359 -11.136 7.207 1.00 28.08 391 SER A N 1
ATOM 3112 C CA . SER A 1 391 ? 44.742 -10.656 7.283 1.00 28.08 391 SER A CA 1
ATOM 3113 C C . SER A 1 391 ? 44.840 -9.306 6.579 1.00 28.08 391 SER A C 1
ATOM 3115 O O . SER A 1 391 ? 44.477 -9.172 5.414 1.00 28.08 391 SER A O 1
ATOM 3117 N N . GLU A 1 392 ? 45.293 -8.326 7.347 1.00 31.34 392 GLU A N 1
ATOM 3118 C CA . GLU A 1 392 ? 45.746 -6.993 6.958 1.00 31.34 392 GLU A CA 1
ATOM 3119 C C . GLU A 1 392 ? 46.907 -7.076 5.951 1.00 31.34 392 GLU A C 1
ATOM 3121 O O . GLU A 1 392 ? 47.762 -7.945 6.125 1.00 31.34 392 GLU A O 1
ATOM 3126 N N . VAL A 1 393 ? 46.942 -6.182 4.948 1.00 36.34 393 VAL A N 1
ATOM 3127 C CA . VAL A 1 393 ? 47.979 -5.146 4.700 1.00 36.34 393 VAL A CA 1
ATOM 3128 C C . VAL A 1 393 ? 47.359 -4.040 3.847 1.00 36.34 393 VAL A C 1
ATOM 3130 O O . VAL A 1 393 ? 46.695 -4.389 2.844 1.00 36.34 393 VAL A O 1
#